Protein AF-F8L862-F1 (afdb_monomer)

pLDDT: mean 90.88, std 11.02, range [47.91, 98.75]

Solvent-accessible surface area (backbone atoms only — not comparable to full-atom values): 22121 Å² total; per-residue (Å²): 130,77,60,23,65,62,30,39,57,76,32,36,39,87,87,79,69,44,42,48,57,87,98,38,37,44,42,55,55,42,44,21,41,27,40,40,27,47,74,66,76,40,70,72,43,34,52,51,19,50,57,49,46,59,58,58,53,72,55,52,79,94,46,45,29,60,31,63,87,52,55,90,46,60,39,56,52,62,53,34,44,57,48,29,52,38,48,50,50,41,57,75,76,43,48,88,80,46,56,71,71,62,44,52,53,51,49,54,52,37,54,56,32,60,67,54,78,54,89,50,69,69,52,44,34,40,40,29,16,77,71,70,42,90,61,77,93,79,83,68,70,41,63,59,48,46,24,52,52,54,47,24,39,60,64,56,70,54,82,55,64,65,60,53,50,56,51,32,56,20,33,33,77,69,53,60,38,79,51,49,72,49,53,55,56,52,25,60,74,72,36,72,51,79,42,58,28,46,52,43,50,27,60,61,67,74,49,78,32,57,72,73,70,49,85,42,80,59,31,19,60,44,50,73,60,72,83,67,95,72,79,77,86,69,67,84,46,71,57,63,45,74,46,73,67,90,74,91,67,90,57,82,23,45,31,49,30,40,36,53,52,74,38,39,85,46,65,42,47,46,34,30,43,57,87,53,50,44,44,79,54,97,75,34,38,36,37,39,45,62,64,72,76,80,86,54,93,80,59,57,61,42,32,33,38,30,60,55,45,98,68,48,46,62,23,37,75,87,36,85,54,46,62,46,47,71,72,42,42,39,33,43,37,42,94,86,48,72,48,33,38,36,39,38,84,74,40,70,54,67,44,56,47,32,39,52,48,79,29,70,63,79,23,43,77,59,70,83,57,100,51,56,86,66,61,44,19,35,27,45,28,35,22,74,80,43,64,47,60,61,26,26,41,32,38,30,78,102

Organism: Simkania negevensis (strain ATCC VR-1471 / DSM 27360 / Z) (NCBI:txid331113)

Foldseek 3Di:
DFCQQVLQVVQQDPVPRAGDDVPFGALLLLLLCLLVLLVVVDPVSVVVSLVSLVVSLVQDDLAHDRTSVPPPDHDALLVLLSSLLSLLCCLPPPLVVDDPVSSVSSVVSNVSSLVGDDDDLLSVLSSCLSVLHDHDDDDDPDLQSLLSNVLSCVSNVDDPVPSVLVLLLQAAPFQLDGNPAQAAFFAAQQHTDDHSSSLLVCLQQVHAFPNSVDRDSRSSVNSSHDHDPDHDDRDHHQQWDAAQDDDQNPDFGGFRTWGWDDGSHDIKIKTKDARFHWDDDPFWIKTWDAQDADPDPPDFRIKIKIFDDPQWAWDWQNHRDFKDFAQIWIWIDGPGDIKTKHKHWDDWDFGKMKGKDFADGRNHPPCPDPCVPDGGIIMTTMHTPDIHGGTMMIIGTD

Sequence (398 aa):
MIKVLEAAREKRSSQTGFLHREDCIPLYENLCFALALFRTHVGEQVEEGKILLRRLFGFFSNGFPLYLHEYPQKGSSSHQIRCALPLYYLLKKYQHVIEPPLKQQLCQIYESLVTEEVSSPLYQILQKAMRGEKIPTYIPQFSHEWGLLLLAYQILEEKPSWVLEEALARWHPELMVYSGEPVQEYQRGKEPELTLYDLFMAEYSQATSKRISQVHSIHIQGALVFPFREKKTAAFPSPFQVLTRKGDWNAQGFHLMRFLWGDEGRIRSLVCQSDMELQKNRDRLDFIYSREVPNEKEQMELTFFTEYDSEAQLFVEGKKQTVFHLGEIVEIRTKEKRVKLLFSLEKGEGIFMGHICRGNRLAQLATNGPKDFTSYDWKIGLRSIDRTPETVIGLRIL

Mean predicted aligned error: 5.32 Å

Secondary structure (DSSP, 8-state):
--SHHHHHHHTB-TTT-SB-BTTB-BHHHHHHHHHHHHTT--HHHHHHHHHHHHHHHTT-SSS--SBGGGTTSPPPHHHHHHHHHHHHHIIIIITTTS-HHHHHHHHHHHHHHHTS----HHHHHHHHHHTTPPPPP---SSHHHHHHHHHHHHHHT---HHHHHHHHHTEETTTTEE-S--S---EETTEEPP-HHHHHHHHHHT---HHHHS--GGGGGGGG----S---PPP---SEEE----S---STT--SEEEEEEETTEEEEEEEE-SSEEEE-SS-EEEE--SSPPS-TT--SEEEEEE--TT-EEEETTB--SEE-TT-EEEEE-SS-EEEEEEEEEES-EEEEEEEEEE--TTB---SSTTTT---EEEEEEEEEEE-TT-EEEEEE-

Radius of gyration: 23.99 Å; Cα contacts (8 Å, |Δi|>4): 756; chains: 1; bounding box: 55×42×70 Å

Structure (mmCIF, N/CA/C/O backbone):
data_AF-F8L862-F1
#
_entry.id   AF-F8L862-F1
#
loop_
_atom_site.group_PDB
_atom_site.id
_atom_site.type_symbol
_atom_site.label_atom_id
_atom_site.label_alt_id
_atom_site.label_comp_id
_atom_site.label_asym_id
_atom_site.label_entity_id
_atom_site.label_seq_id
_atom_site.pdbx_PDB_ins_code
_atom_site.Cartn_x
_atom_site.Cartn_y
_atom_site.Cartn_z
_atom_site.occupancy
_atom_site.B_iso_or_equiv
_atom_site.auth_seq_id
_atom_site.auth_comp_id
_atom_site.auth_asym_id
_atom_site.auth_atom_id
_atom_site.pdbx_PDB_model_num
ATOM 1 N N . MET A 1 1 ? 1.962 -14.706 -13.900 1.00 59.88 1 MET A N 1
ATOM 2 C CA . MET A 1 1 ? 2.188 -13.425 -14.606 1.00 59.88 1 MET A CA 1
ATOM 3 C C . MET A 1 1 ? 1.047 -12.492 -14.246 1.00 59.88 1 MET A C 1
ATOM 5 O O . MET A 1 1 ? -0.081 -12.730 -14.656 1.00 59.88 1 MET A O 1
ATOM 9 N N . ILE A 1 2 ? 1.330 -11.499 -13.405 1.00 74.50 2 ILE A N 1
ATOM 10 C CA . ILE A 1 2 ? 0.380 -10.464 -12.967 1.00 74.50 2 ILE A CA 1
ATOM 11 C C . ILE A 1 2 ? -0.339 -9.851 -14.187 1.00 74.50 2 ILE A C 1
ATOM 13 O O . ILE A 1 2 ? 0.262 -9.739 -15.257 1.00 74.50 2 ILE A O 1
ATOM 17 N N . LYS A 1 3 ? -1.606 -9.437 -14.036 1.00 90.25 3 LYS A N 1
ATOM 18 C CA . LYS A 1 3 ? -2.478 -8.831 -15.070 1.00 90.25 3 LYS A CA 1
ATOM 19 C C . LYS A 1 3 ? -2.025 -7.433 -15.549 1.00 90.25 3 LYS A C 1
ATOM 21 O O . LYS A 1 3 ? -2.827 -6.513 -15.686 1.00 90.25 3 LYS A O 1
ATOM 26 N N . VAL A 1 4 ? -0.724 -7.246 -15.775 1.00 95.50 4 VAL A N 1
ATOM 27 C CA . VAL A 1 4 ? -0.088 -5.956 -16.078 1.00 95.50 4 VAL A CA 1
ATOM 28 C C . VAL A 1 4 ? -0.630 -5.362 -17.380 1.00 95.50 4 VAL A C 1
ATOM 30 O O . VAL A 1 4 ? -1.063 -4.213 -17.399 1.00 95.50 4 VAL A O 1
ATOM 33 N N . LEU A 1 5 ? -0.633 -6.145 -18.467 1.00 96.94 5 LEU A N 1
ATOM 34 C CA . LEU A 1 5 ? -1.094 -5.671 -19.775 1.00 96.94 5 LEU A CA 1
ATOM 35 C C . LEU A 1 5 ? -2.600 -5.434 -19.793 1.00 96.94 5 LEU A C 1
ATOM 37 O O . LEU A 1 5 ? -3.024 -4.419 -20.321 1.00 96.94 5 LEU A O 1
ATOM 41 N N . GLU A 1 6 ? -3.396 -6.325 -19.201 1.00 97.19 6 GLU A N 1
ATOM 42 C CA . GLU A 1 6 ? -4.852 -6.156 -19.084 1.00 97.19 6 GLU A CA 1
ATOM 43 C C . GLU A 1 6 ? -5.181 -4.820 -18.394 1.00 97.19 6 GLU A C 1
ATOM 45 O O . GLU A 1 6 ? -5.884 -3.990 -18.967 1.00 97.19 6 GLU A O 1
ATOM 50 N N . ALA A 1 7 ? -4.550 -4.548 -17.242 1.00 97.00 7 ALA A N 1
ATOM 51 C CA . ALA A 1 7 ? -4.718 -3.293 -16.507 1.00 97.00 7 ALA A CA 1
ATOM 52 C C . ALA A 1 7 ? -4.265 -2.054 -17.290 1.00 97.00 7 ALA A C 1
ATOM 54 O O . ALA A 1 7 ? -4.915 -1.009 -17.237 1.00 97.00 7 ALA A O 1
ATOM 55 N N . ALA A 1 8 ? -3.148 -2.154 -18.013 1.00 97.44 8 ALA A N 1
ATOM 56 C CA . ALA A 1 8 ? -2.663 -1.064 -18.846 1.00 97.44 8 ALA A CA 1
ATOM 57 C C . ALA A 1 8 ? -3.603 -0.801 -20.034 1.00 97.44 8 ALA A C 1
ATOM 59 O O . ALA A 1 8 ? -3.932 0.345 -20.321 1.00 97.44 8 ALA A O 1
ATOM 60 N N . ARG A 1 9 ? -4.088 -1.845 -20.712 1.00 97.31 9 ARG A N 1
ATOM 61 C CA . ARG A 1 9 ? -4.983 -1.708 -21.870 1.00 97.31 9 ARG A CA 1
ATOM 62 C C . ARG A 1 9 ? -6.329 -1.103 -21.487 1.00 97.31 9 ARG A C 1
ATOM 64 O O . ARG A 1 9 ? -6.790 -0.231 -22.211 1.00 97.31 9 ARG A O 1
ATOM 71 N N . GLU A 1 10 ? -6.904 -1.488 -20.346 1.00 97.00 10 GLU A N 1
ATOM 72 C CA . GLU A 1 10 ? -8.162 -0.910 -19.838 1.00 97.00 10 GLU A CA 1
ATOM 73 C C . GLU A 1 10 ? -8.057 0.607 -19.611 1.00 97.00 10 GLU A C 1
ATOM 75 O O . GLU A 1 10 ? -9.012 1.349 -19.824 1.00 97.00 10 GLU A O 1
ATOM 80 N N . LYS A 1 11 ? -6.874 1.085 -19.214 1.00 96.88 11 LYS A N 1
ATOM 81 C CA . LYS A 1 11 ? -6.614 2.501 -18.910 1.00 96.88 11 LYS A CA 1
ATOM 82 C C . LYS A 1 11 ? -6.033 3.288 -20.076 1.00 96.88 11 LYS A C 1
ATOM 84 O O . LYS A 1 11 ? -5.761 4.481 -19.932 1.00 96.88 11 LYS A O 1
ATOM 89 N N . ARG A 1 12 ? -5.780 2.640 -21.212 1.00 97.56 12 ARG A N 1
ATOM 90 C CA . ARG A 1 12 ? -5.162 3.285 -22.366 1.00 97.56 12 ARG A CA 1
ATOM 91 C C . ARG A 1 12 ? -6.210 4.090 -23.124 1.00 97.56 12 ARG A C 1
ATOM 93 O O . ARG A 1 12 ? -7.182 3.540 -23.629 1.00 97.56 12 ARG A O 1
ATOM 100 N N . SER A 1 13 ? -5.974 5.389 -23.270 1.00 97.31 13 SER A N 1
ATOM 101 C CA . SER A 1 13 ? -6.791 6.226 -24.146 1.00 97.31 13 SER A CA 1
ATOM 102 C C . SER A 1 13 ? -6.539 5.853 -25.605 1.00 97.31 13 SER A C 1
ATOM 104 O O . SER A 1 13 ? -5.389 5.808 -26.047 1.00 97.31 13 SER A O 1
ATOM 106 N N . SER A 1 14 ? -7.605 5.633 -26.372 1.00 96.69 14 SER A N 1
ATOM 107 C CA . SER A 1 14 ? -7.522 5.421 -27.821 1.00 96.69 14 SER A CA 1
ATOM 108 C C . SER A 1 14 ? -7.017 6.663 -28.562 1.00 96.69 14 SER A C 1
ATOM 110 O O . SER A 1 14 ? -6.335 6.531 -29.574 1.00 96.69 14 SER A O 1
ATOM 112 N N . GLN A 1 15 ? -7.299 7.861 -28.039 1.00 96.88 15 GLN A N 1
ATOM 113 C CA . GLN A 1 15 ? -6.909 9.130 -28.650 1.00 96.88 15 GLN A CA 1
ATOM 114 C C . GLN A 1 15 ? -5.426 9.437 -28.437 1.00 96.88 15 GLN A C 1
ATOM 116 O O . GLN A 1 15 ? -4.714 9.763 -29.384 1.00 96.88 15 GLN A O 1
ATOM 1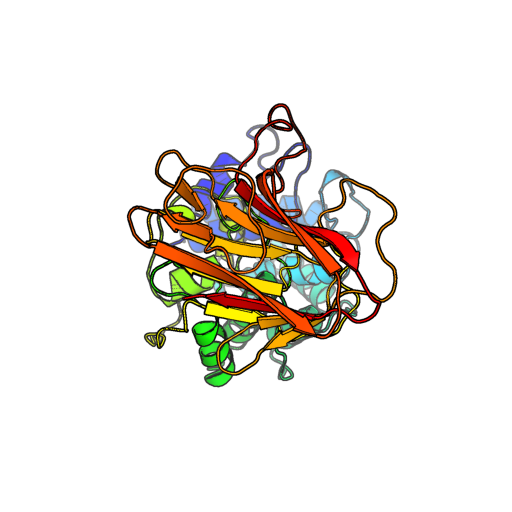21 N N . THR A 1 16 ? -4.943 9.359 -27.193 1.00 97.31 16 THR A N 1
ATOM 122 C CA . THR A 1 16 ? -3.550 9.727 -26.895 1.00 97.31 16 THR A CA 1
ATOM 123 C C . THR A 1 16 ? -2.611 8.532 -26.954 1.00 97.31 16 THR A C 1
ATOM 125 O O . THR A 1 16 ? -1.401 8.706 -27.074 1.00 97.31 16 THR A O 1
ATOM 128 N N . GLY A 1 17 ? -3.120 7.308 -26.837 1.00 97.50 17 GLY A N 1
ATOM 129 C CA . GLY A 1 17 ? -2.317 6.095 -26.728 1.00 97.50 17 GLY A CA 1
ATOM 130 C C . GLY A 1 17 ? -1.539 5.957 -25.413 1.00 97.50 17 GLY A C 1
ATOM 131 O O . GLY A 1 17 ? -0.805 4.978 -25.290 1.00 97.50 17 GLY A O 1
ATOM 132 N N . PHE A 1 18 ? -1.684 6.890 -24.465 1.00 98.50 18 PHE A N 1
ATOM 133 C CA . PHE A 1 18 ? -1.114 6.819 -23.115 1.00 98.50 18 PHE A CA 1
ATOM 134 C C . PHE A 1 18 ? -2.112 6.211 -22.125 1.00 98.50 18 PHE A C 1
ATOM 136 O O . PHE A 1 18 ? -3.313 6.158 -22.393 1.00 98.50 18 PHE A O 1
ATOM 143 N N . LEU A 1 19 ? -1.618 5.788 -20.964 1.00 98.31 19 LEU A N 1
ATOM 144 C CA . LEU A 1 19 ? -2.443 5.454 -19.807 1.00 98.31 19 LEU A CA 1
ATOM 145 C C . LEU A 1 19 ? -2.990 6.718 -19.155 1.00 98.31 19 LEU A C 1
ATOM 147 O O . LEU A 1 19 ? -2.225 7.653 -18.924 1.00 98.31 19 LEU A O 1
ATOM 151 N N . HIS A 1 20 ? -4.276 6.710 -18.819 1.00 97.31 20 HIS A N 1
ATOM 152 C CA . HIS A 1 20 ? -4.947 7.784 -18.089 1.00 97.31 20 HIS A CA 1
ATOM 153 C C . HIS A 1 20 ? -5.390 7.314 -16.703 1.00 97.31 20 HIS A C 1
ATOM 155 O O . HIS A 1 20 ? -5.701 6.139 -16.473 1.00 97.31 20 HIS A O 1
ATOM 161 N N . ARG A 1 21 ? -5.427 8.256 -15.766 1.00 93.62 21 ARG A N 1
ATOM 162 C CA . ARG A 1 21 ? -6.036 8.118 -14.447 1.00 93.62 21 ARG A CA 1
ATOM 163 C C . ARG A 1 21 ? -6.837 9.390 -14.209 1.00 93.62 21 ARG A C 1
ATOM 165 O O . ARG A 1 21 ? -6.233 10.429 -13.967 1.00 93.62 21 ARG A O 1
ATOM 172 N N . GLU A 1 22 ? -8.162 9.272 -14.286 1.00 90.75 22 GLU A N 1
ATOM 173 C CA . GLU A 1 22 ? -9.055 10.439 -14.342 1.00 90.75 22 GLU A CA 1
ATOM 174 C C . GLU A 1 22 ? -8.603 11.347 -15.499 1.00 90.75 22 GLU A C 1
ATOM 176 O O . GLU A 1 22 ? -8.360 10.833 -16.592 1.00 90.75 22 GLU A O 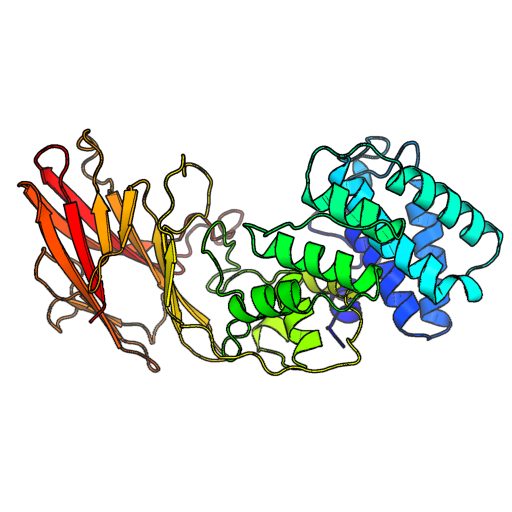1
ATOM 181 N N . ASP A 1 23 ? -8.410 12.641 -15.258 1.00 92.25 23 ASP A N 1
ATOM 182 C CA . ASP A 1 23 ? -7.979 13.611 -16.273 1.00 92.25 23 ASP A CA 1
ATOM 183 C C . ASP A 1 23 ? -6.445 13.735 -16.388 1.00 92.25 23 ASP A C 1
ATOM 185 O O . ASP A 1 23 ? -5.910 14.600 -17.088 1.00 92.25 23 ASP A O 1
ATOM 189 N N . CYS A 1 24 ? -5.702 12.860 -15.706 1.00 96.56 24 CYS A N 1
ATOM 190 C CA . CYS A 1 24 ? -4.248 12.913 -15.620 1.00 96.56 24 CYS A CA 1
ATOM 191 C C . CYS A 1 24 ? -3.580 11.790 -16.429 1.00 96.56 24 CYS A C 1
ATOM 193 O O . CYS A 1 24 ? -4.050 10.652 -16.469 1.00 96.56 24 CYS A O 1
ATOM 195 N N . ILE A 1 25 ? -2.410 12.081 -17.009 1.00 98.06 25 ILE A N 1
ATOM 196 C CA . ILE A 1 25 ? -1.572 11.091 -17.706 1.00 98.06 25 ILE A CA 1
ATOM 197 C C . ILE A 1 25 ? -0.322 10.827 -16.855 1.00 98.06 25 ILE A C 1
ATOM 199 O O . ILE A 1 25 ? 0.649 11.581 -16.964 1.00 98.06 25 ILE A O 1
ATOM 203 N N . PRO A 1 26 ? -0.333 9.806 -15.978 1.00 98.25 26 PRO A N 1
ATOM 204 C CA . PRO A 1 26 ? 0.768 9.547 -15.058 1.00 98.25 26 PRO A CA 1
ATOM 205 C C . PRO A 1 26 ? 1.984 8.973 -15.788 1.00 98.25 26 PRO A C 1
ATOM 207 O O . PRO A 1 26 ? 1.911 7.920 -16.430 1.00 98.25 26 PRO A O 1
ATOM 210 N N . LEU A 1 27 ? 3.117 9.670 -15.709 1.00 98.38 27 LEU A N 1
ATOM 211 C CA . LEU A 1 27 ? 4.295 9.305 -16.495 1.00 98.38 27 LEU A CA 1
ATOM 212 C C . LEU A 1 27 ? 4.913 7.976 -16.028 1.00 98.38 27 LEU A C 1
ATOM 214 O O . LEU A 1 27 ? 5.232 7.118 -16.853 1.00 98.38 27 LEU A O 1
ATOM 218 N N . TYR A 1 28 ? 5.058 7.788 -14.716 1.00 98.56 28 TYR A N 1
ATOM 219 C CA . TYR A 1 28 ? 5.692 6.597 -14.143 1.00 98.56 28 TYR A CA 1
ATOM 220 C C . TYR A 1 28 ? 4.973 5.300 -14.555 1.00 98.56 28 TYR A C 1
ATOM 222 O O . TYR A 1 28 ? 5.605 4.335 -14.988 1.00 98.56 28 TYR A O 1
ATOM 230 N N . GLU A 1 29 ? 3.643 5.286 -14.499 1.00 98.50 29 GLU A N 1
ATOM 231 C CA . GLU A 1 29 ? 2.813 4.166 -14.935 1.00 98.50 29 GLU A CA 1
ATOM 232 C C . GLU A 1 29 ? 2.957 3.907 -16.441 1.00 98.50 29 GLU A C 1
ATOM 234 O O . GLU A 1 29 ? 3.027 2.752 -16.858 1.00 98.50 29 GLU A O 1
ATOM 239 N N . ASN A 1 30 ? 3.067 4.954 -17.266 1.00 98.69 30 ASN A N 1
ATOM 240 C CA . ASN A 1 30 ? 3.322 4.798 -18.700 1.00 98.69 30 ASN A CA 1
ATOM 241 C C . ASN A 1 30 ? 4.715 4.199 -18.987 1.00 98.69 30 ASN A C 1
ATOM 243 O O . ASN A 1 30 ? 4.847 3.376 -19.893 1.00 98.69 30 ASN A O 1
ATOM 247 N N . LEU A 1 31 ? 5.741 4.532 -18.194 1.00 98.75 31 LEU A N 1
ATOM 248 C CA . LEU A 1 31 ? 7.057 3.881 -18.280 1.00 98.75 31 LEU A CA 1
ATOM 249 C C . LEU A 1 31 ? 7.000 2.407 -17.849 1.00 98.75 31 LEU A C 1
ATOM 251 O O . LEU A 1 31 ? 7.599 1.545 -18.496 1.00 98.75 31 LEU A O 1
ATOM 255 N N . CYS A 1 32 ? 6.245 2.091 -16.794 1.00 98.62 32 CYS A N 1
ATOM 256 C CA . CYS A 1 32 ? 6.002 0.706 -16.385 1.00 98.62 32 CYS A CA 1
ATOM 257 C C . CYS A 1 32 ? 5.255 -0.083 -17.472 1.00 98.62 32 CYS A C 1
ATOM 259 O O . CYS A 1 32 ? 5.578 -1.244 -17.718 1.00 98.62 32 CYS A O 1
ATOM 261 N N . PHE A 1 33 ? 4.304 0.545 -18.169 1.00 98.50 33 PHE A N 1
ATOM 262 C CA . PHE A 1 33 ? 3.619 -0.069 -19.305 1.00 98.50 33 PHE A CA 1
ATOM 263 C C . PHE A 1 33 ? 4.560 -0.329 -20.480 1.00 98.50 33 PHE A C 1
ATOM 265 O O . PHE A 1 33 ? 4.527 -1.424 -21.039 1.00 98.50 33 PHE A O 1
ATOM 272 N N . ALA A 1 34 ? 5.451 0.613 -20.805 1.00 98.62 34 ALA A N 1
ATOM 273 C CA . ALA A 1 34 ? 6.494 0.370 -21.795 1.00 98.62 34 ALA A CA 1
ATOM 274 C C . ALA A 1 34 ? 7.321 -0.867 -21.414 1.00 98.62 34 ALA A C 1
ATOM 276 O O . ALA A 1 34 ? 7.406 -1.802 -22.202 1.00 98.62 34 ALA A O 1
ATOM 277 N N . LEU A 1 35 ? 7.832 -0.949 -20.180 1.00 98.62 35 LEU A N 1
ATOM 278 C CA . LEU A 1 35 ? 8.538 -2.146 -19.707 1.00 98.62 35 LEU A CA 1
ATOM 279 C C . LEU A 1 35 ? 7.686 -3.420 -19.844 1.00 98.62 35 LEU A C 1
ATOM 281 O O . LEU A 1 35 ? 8.193 -4.448 -20.294 1.00 98.62 35 LEU A O 1
ATOM 285 N N . ALA A 1 36 ? 6.400 -3.367 -19.490 1.00 97.94 36 ALA A N 1
ATOM 286 C CA . ALA A 1 36 ? 5.490 -4.503 -19.611 1.00 97.94 36 ALA A CA 1
ATOM 287 C C . ALA A 1 36 ? 5.378 -5.012 -21.054 1.00 97.94 36 ALA A C 1
ATOM 289 O O . ALA A 1 36 ? 5.368 -6.222 -21.257 1.00 97.94 36 ALA A O 1
ATOM 290 N N . LEU A 1 37 ? 5.349 -4.111 -22.042 1.00 98.31 37 LEU A N 1
ATOM 291 C CA . LEU A 1 37 ? 5.329 -4.458 -23.463 1.00 98.31 37 LEU A CA 1
ATOM 292 C C . LEU A 1 37 ? 6.610 -5.186 -23.899 1.00 98.31 37 LEU A C 1
ATOM 294 O O . LEU A 1 37 ? 6.527 -6.186 -24.608 1.00 98.31 37 LEU A O 1
ATOM 298 N N . PHE A 1 38 ? 7.785 -4.764 -23.417 1.00 98.38 38 PHE A N 1
ATOM 299 C CA . PHE A 1 38 ? 9.049 -5.464 -23.694 1.00 98.38 38 PHE A CA 1
ATOM 300 C C . PHE A 1 38 ? 9.102 -6.867 -23.070 1.00 98.38 38 PHE A C 1
ATOM 302 O O . PHE A 1 38 ? 9.613 -7.799 -23.690 1.00 98.38 38 PHE A O 1
ATOM 309 N N . ARG A 1 39 ? 8.529 -7.044 -21.871 1.00 96.75 39 ARG A N 1
ATOM 310 C CA . ARG A 1 39 ? 8.494 -8.334 -21.149 1.00 96.75 39 ARG A CA 1
ATOM 311 C C . ARG A 1 39 ? 7.727 -9.442 -21.868 1.00 96.75 39 ARG A C 1
ATOM 313 O O . ARG A 1 39 ? 7.835 -10.601 -21.482 1.00 96.75 39 ARG A O 1
ATOM 320 N N . THR A 1 40 ? 6.925 -9.097 -22.864 1.00 96.62 40 THR A N 1
ATOM 321 C CA . THR A 1 40 ? 6.117 -10.062 -23.619 1.00 96.62 40 THR A CA 1
ATOM 322 C C . THR A 1 40 ? 6.945 -10.864 -24.611 1.00 96.62 40 THR A C 1
ATOM 324 O O . THR A 1 40 ? 6.532 -11.949 -25.006 1.00 96.62 40 THR A O 1
ATOM 327 N N . HIS A 1 41 ? 8.106 -10.329 -25.013 1.00 96.38 41 HIS A N 1
ATOM 328 C CA . HIS A 1 41 ? 8.939 -10.855 -26.093 1.00 96.38 41 HIS A CA 1
ATOM 329 C C . HIS A 1 41 ? 8.211 -10.983 -27.450 1.00 96.38 41 HIS A C 1
ATOM 331 O O . HIS A 1 41 ? 8.716 -11.640 -28.358 1.00 96.38 41 HIS A O 1
ATOM 337 N N . VAL A 1 42 ? 7.054 -10.329 -27.622 1.00 97.56 42 VAL A N 1
ATOM 338 C CA . VAL A 1 42 ? 6.302 -10.293 -28.884 1.00 97.56 42 VAL A CA 1
ATOM 339 C C . VAL A 1 42 ? 6.738 -9.074 -29.691 1.00 97.56 42 VAL A C 1
ATOM 341 O O . VAL A 1 42 ? 6.622 -7.947 -29.213 1.00 97.56 42 VAL A O 1
ATOM 344 N N . GLY A 1 43 ? 7.214 -9.281 -30.923 1.00 97.94 43 GLY A N 1
ATOM 345 C CA . GLY A 1 43 ? 7.814 -8.224 -31.752 1.00 97.94 43 GLY A CA 1
ATOM 346 C C . GLY A 1 43 ? 6.944 -6.971 -31.914 1.00 97.94 43 GLY A C 1
ATOM 347 O O . GLY A 1 43 ? 7.431 -5.862 -31.717 1.00 97.94 43 GLY A O 1
ATOM 348 N N . GLU A 1 44 ? 5.647 -7.139 -32.182 1.00 98.00 44 GLU A N 1
ATOM 349 C CA . GLU A 1 44 ? 4.695 -6.022 -32.310 1.00 98.00 44 GLU A CA 1
ATOM 350 C C . GLU A 1 44 ? 4.548 -5.219 -31.010 1.00 98.00 44 GLU A C 1
ATOM 352 O O . GLU A 1 44 ? 4.514 -3.990 -31.025 1.00 98.00 44 GLU A O 1
ATOM 357 N N . GLN A 1 45 ? 4.504 -5.907 -29.867 1.00 97.62 45 GLN A N 1
ATOM 358 C CA . GLN A 1 45 ? 4.380 -5.268 -28.557 1.00 97.62 45 GLN A CA 1
ATOM 359 C C . GLN A 1 45 ? 5.687 -4.569 -28.172 1.00 97.62 45 GLN A C 1
ATOM 361 O O . GLN A 1 45 ? 5.657 -3.461 -27.644 1.00 97.62 45 GLN A O 1
ATOM 366 N N . VAL A 1 46 ? 6.840 -5.155 -28.503 1.00 98.38 46 VAL A N 1
ATOM 367 C CA . VAL A 1 46 ? 8.148 -4.505 -28.344 1.00 98.38 46 VAL A CA 1
ATOM 368 C C . VAL A 1 46 ? 8.219 -3.218 -29.172 1.00 98.38 46 VAL A C 1
ATOM 370 O O . VAL A 1 46 ? 8.649 -2.191 -28.645 1.00 98.38 46 VAL A O 1
ATOM 373 N N . GLU A 1 47 ? 7.765 -3.229 -30.430 1.00 98.50 47 GLU A N 1
ATOM 374 C CA . GLU A 1 47 ? 7.745 -2.014 -31.257 1.00 98.50 47 GLU A CA 1
ATOM 375 C C . GLU A 1 47 ? 6.791 -0.954 -30.697 1.00 98.50 47 GLU A C 1
ATOM 377 O O . GLU A 1 47 ? 7.153 0.220 -30.599 1.00 98.50 47 GLU A O 1
ATOM 382 N N . GLU A 1 48 ? 5.614 -1.360 -30.220 1.00 98.12 48 GLU A N 1
ATOM 383 C CA . GLU A 1 48 ? 4.715 -0.458 -29.499 1.00 98.12 48 GLU A CA 1
ATOM 384 C C . GLU A 1 48 ? 5.400 0.169 -28.272 1.00 98.12 48 GLU A C 1
ATOM 386 O O . GLU A 1 48 ? 5.290 1.378 -28.047 1.00 98.12 48 GLU A O 1
ATOM 391 N N . GLY A 1 49 ? 6.148 -0.628 -27.504 1.00 98.50 49 GLY A N 1
ATOM 392 C CA . GLY A 1 49 ? 6.918 -0.162 -26.354 1.00 98.50 49 GLY A CA 1
ATOM 393 C C . GLY A 1 49 ? 7.958 0.891 -26.738 1.00 98.50 49 GLY A C 1
ATOM 394 O O . GLY A 1 49 ? 8.082 1.907 -26.055 1.00 98.50 49 GLY A O 1
ATOM 395 N N . LYS A 1 50 ? 8.665 0.707 -27.858 1.00 98.69 50 LYS A N 1
ATOM 396 C CA . LYS A 1 50 ? 9.626 1.694 -28.379 1.00 98.69 50 LYS A CA 1
ATOM 397 C C . LYS A 1 50 ? 8.951 2.994 -28.794 1.00 98.69 50 LYS A C 1
ATOM 399 O O . LYS A 1 50 ? 9.432 4.069 -28.438 1.00 98.69 50 LYS A O 1
ATOM 404 N N . ILE A 1 51 ? 7.829 2.911 -29.513 1.00 98.56 51 ILE A N 1
ATOM 405 C CA . ILE A 1 51 ? 7.037 4.086 -29.902 1.00 98.56 51 ILE A CA 1
ATOM 406 C C . ILE A 1 51 ? 6.595 4.853 -28.652 1.00 98.56 51 ILE A C 1
ATOM 408 O O . ILE A 1 51 ? 6.734 6.076 -28.598 1.00 98.56 51 ILE A O 1
ATOM 412 N N . LEU A 1 52 ? 6.110 4.144 -27.630 1.00 98.62 52 LEU A N 1
ATOM 413 C CA . LEU A 1 52 ? 5.712 4.744 -26.361 1.00 98.62 52 LEU A CA 1
ATOM 414 C C . LEU A 1 52 ? 6.894 5.442 -25.665 1.00 98.62 52 LEU A C 1
ATOM 416 O O . LEU A 1 52 ? 6.747 6.594 -25.262 1.00 98.62 52 LEU A O 1
ATOM 420 N N . LEU A 1 53 ? 8.070 4.807 -25.588 1.00 98.69 53 LEU A N 1
ATOM 421 C CA . LEU A 1 53 ? 9.273 5.409 -24.995 1.00 98.69 53 LEU A CA 1
ATOM 422 C C . LEU A 1 53 ? 9.704 6.691 -25.711 1.00 98.69 53 LEU A C 1
ATOM 424 O O . LEU A 1 53 ? 9.905 7.702 -25.045 1.00 98.69 53 LEU A O 1
ATOM 428 N N . ARG A 1 54 ? 9.781 6.690 -27.052 1.00 98.56 54 ARG A N 1
ATOM 429 C CA . ARG A 1 54 ? 10.146 7.891 -27.834 1.00 98.56 54 ARG A CA 1
ATOM 430 C C . ARG A 1 54 ? 9.226 9.068 -27.506 1.00 98.56 54 ARG A C 1
ATOM 432 O O . ARG A 1 54 ? 9.688 10.192 -27.332 1.00 98.56 54 ARG A O 1
ATOM 439 N N . ARG A 1 55 ? 7.923 8.801 -27.373 1.00 98.56 55 ARG A N 1
ATOM 440 C CA . ARG A 1 55 ? 6.928 9.820 -27.016 1.00 98.56 55 ARG A CA 1
ATOM 441 C C . ARG A 1 55 ? 7.092 10.308 -25.578 1.00 98.56 55 ARG A C 1
ATOM 443 O O . ARG A 1 55 ? 7.042 11.511 -25.360 1.00 98.56 55 ARG A O 1
ATOM 450 N N . LEU A 1 56 ? 7.305 9.407 -24.616 1.00 98.56 56 LEU A N 1
ATOM 451 C CA . LEU A 1 56 ? 7.521 9.770 -23.209 1.00 98.56 56 LEU A CA 1
ATOM 452 C C . LEU A 1 56 ? 8.810 10.580 -23.020 1.00 98.56 56 LEU A C 1
ATOM 454 O O . LEU A 1 56 ? 8.820 11.542 -22.260 1.00 98.56 56 LEU A O 1
ATOM 458 N N . PHE A 1 57 ? 9.877 10.243 -23.744 1.00 98.50 57 PHE A N 1
ATOM 459 C CA . PHE A 1 57 ? 11.154 10.955 -23.667 1.00 98.50 57 PHE A CA 1
ATOM 460 C C . PHE A 1 57 ? 11.096 12.369 -24.247 1.00 98.50 57 PHE A C 1
ATOM 462 O O . PHE A 1 57 ? 11.897 13.209 -23.850 1.00 98.50 57 PHE A O 1
ATOM 469 N N . GLY A 1 58 ? 10.114 12.673 -25.103 1.00 98.06 58 GLY A N 1
ATOM 470 C CA . GLY A 1 58 ? 9.824 14.048 -25.519 1.00 98.06 58 GLY A CA 1
ATOM 471 C C . GLY A 1 58 ? 9.417 14.970 -24.361 1.00 98.06 58 GLY A C 1
ATOM 472 O O . GLY A 1 58 ? 9.538 16.184 -24.482 1.00 98.06 58 GLY A O 1
ATOM 473 N N . PHE A 1 59 ? 8.987 14.405 -23.226 1.00 98.25 59 PHE A N 1
ATOM 474 C CA . PHE A 1 59 ? 8.648 15.138 -22.003 1.00 98.25 59 PHE A CA 1
ATOM 475 C C . PHE A 1 59 ? 9.787 15.154 -20.972 1.00 98.25 59 PHE A C 1
ATOM 477 O O . PHE A 1 59 ? 9.576 15.569 -19.833 1.00 98.25 59 PHE A O 1
ATOM 484 N N . PHE A 1 60 ? 10.989 14.698 -21.339 1.00 98.06 60 PHE A N 1
ATOM 485 C CA . PHE A 1 60 ? 12.175 14.815 -20.495 1.00 98.06 60 PHE A CA 1
ATOM 486 C C . PHE A 1 60 ? 12.920 16.117 -20.814 1.00 98.06 60 PHE A C 1
ATOM 488 O O . PHE A 1 60 ? 13.335 16.328 -21.952 1.00 98.06 60 PHE A O 1
ATOM 495 N N . SER A 1 61 ? 13.106 16.983 -19.816 1.00 95.31 61 SER A N 1
ATOM 496 C CA . SER A 1 61 ? 13.933 18.195 -19.932 1.00 95.31 61 SER A CA 1
ATOM 497 C C . SER A 1 61 ? 15.104 18.142 -18.946 1.00 95.31 61 SER A C 1
ATOM 499 O O . SER A 1 61 ? 16.206 17.763 -19.323 1.00 95.31 61 SER A O 1
ATOM 501 N N . ASN A 1 62 ? 14.839 18.424 -17.670 1.00 95.00 62 ASN A N 1
ATOM 502 C CA . ASN A 1 62 ? 15.769 18.301 -16.536 1.00 95.00 62 ASN A CA 1
ATOM 503 C C . ASN A 1 62 ? 15.257 17.270 -15.515 1.00 95.00 62 ASN A C 1
ATOM 505 O O . ASN A 1 62 ? 15.406 17.420 -14.300 1.00 95.00 62 ASN A O 1
ATOM 509 N N . GLY A 1 63 ? 14.557 16.262 -16.026 1.00 97.62 63 GLY A N 1
ATOM 510 C CA . GLY A 1 63 ? 13.737 15.336 -15.268 1.00 97.62 63 GLY A CA 1
ATOM 511 C C . GLY A 1 63 ? 12.332 15.244 -15.845 1.00 97.62 63 GLY A C 1
ATOM 512 O O . GLY A 1 63 ? 11.966 15.913 -16.813 1.00 97.62 63 GLY A O 1
ATOM 513 N N . PHE A 1 64 ? 11.558 14.367 -15.237 1.00 98.56 64 PHE A N 1
ATOM 514 C CA . PHE A 1 64 ? 10.233 13.978 -15.669 1.00 98.56 64 PHE A CA 1
ATOM 515 C C . PHE A 1 64 ? 9.136 14.654 -14.831 1.00 98.56 64 PHE A C 1
ATOM 517 O O . PHE A 1 64 ? 9.299 14.746 -13.608 1.00 98.56 64 PHE A O 1
ATOM 524 N N . PRO A 1 65 ? 8.011 15.090 -15.427 1.00 98.25 65 PRO A N 1
ATOM 525 C CA . PRO A 1 65 ? 6.860 15.562 -14.660 1.00 98.25 65 PRO A CA 1
ATOM 526 C C . PRO A 1 65 ? 6.162 14.401 -13.933 1.00 98.25 65 PRO A C 1
ATOM 528 O O . PRO A 1 65 ? 6.375 13.229 -14.274 1.00 98.25 65 PRO A O 1
ATOM 531 N N . LEU A 1 66 ? 5.316 14.701 -12.939 1.00 97.88 66 LEU A N 1
ATOM 532 C CA . LEU A 1 66 ? 4.472 13.676 -12.312 1.00 97.88 66 LEU A CA 1
ATOM 533 C C . LEU A 1 66 ? 3.376 13.238 -13.297 1.00 97.88 66 LEU A C 1
ATOM 535 O O . LEU A 1 66 ? 3.226 12.039 -13.568 1.00 97.88 66 LEU A O 1
ATOM 539 N N . TYR A 1 67 ? 2.701 14.212 -13.911 1.00 98.38 67 TYR A N 1
ATOM 540 C CA . TYR A 1 67 ? 1.738 14.010 -14.995 1.00 98.38 67 TYR A CA 1
ATOM 541 C C . TYR A 1 67 ? 2.159 14.751 -16.270 1.00 98.38 67 TYR A C 1
ATOM 543 O O . TYR A 1 67 ? 2.703 15.845 -16.203 1.00 98.38 67 TYR A O 1
ATOM 551 N N . LEU A 1 68 ? 1.872 14.206 -17.460 1.00 97.94 68 LEU A N 1
ATOM 552 C CA . LEU A 1 68 ? 2.346 14.818 -18.718 1.00 97.94 68 LEU A CA 1
ATOM 553 C C . LEU A 1 68 ? 1.913 16.279 -18.922 1.00 97.94 68 LEU A C 1
ATOM 555 O O . LEU A 1 68 ? 2.662 17.047 -19.516 1.00 97.94 68 LEU A O 1
ATOM 559 N N . HIS A 1 69 ? 0.728 16.667 -18.443 1.00 96.94 69 HIS A N 1
ATOM 560 C CA . HIS A 1 69 ? 0.215 18.034 -18.595 1.00 96.94 69 HIS A CA 1
ATOM 561 C C . HIS A 1 69 ? 0.940 19.062 -17.710 1.00 96.94 69 HIS A C 1
ATOM 563 O O . HIS A 1 69 ? 0.757 20.258 -17.906 1.00 96.94 69 HIS A O 1
ATOM 569 N N . GLU A 1 70 ? 1.758 18.619 -16.753 1.00 97.56 70 GLU A N 1
ATOM 570 C CA . GLU A 1 70 ? 2.577 19.502 -15.916 1.00 97.56 70 GLU A CA 1
ATOM 571 C C . GLU A 1 70 ? 3.896 19.886 -16.601 1.00 97.56 70 GLU A C 1
ATOM 573 O O . GLU A 1 70 ? 4.617 20.749 -16.107 1.00 97.56 70 GLU A O 1
ATOM 578 N N . TYR A 1 71 ? 4.245 19.261 -17.732 1.00 97.06 71 TYR A N 1
ATOM 579 C CA . TYR A 1 71 ? 5.467 19.585 -18.466 1.00 97.06 71 TYR A CA 1
ATOM 580 C C . TYR A 1 71 ? 5.541 21.095 -18.792 1.00 97.06 71 TYR A C 1
ATOM 582 O O . TYR A 1 71 ? 4.562 21.655 -19.289 1.00 97.06 71 TYR A O 1
ATOM 590 N N . PRO A 1 72 ? 6.692 21.767 -18.563 1.00 96.88 72 PRO A N 1
ATOM 591 C CA . PRO A 1 72 ? 8.016 21.204 -18.268 1.00 96.88 72 PRO A CA 1
ATOM 592 C C . PRO A 1 72 ? 8.369 21.090 -16.774 1.00 96.88 72 PRO A C 1
ATOM 594 O O . PRO A 1 72 ? 9.550 20.969 -16.445 1.00 96.88 72 PRO A O 1
ATOM 597 N N . GLN A 1 73 ? 7.397 21.157 -15.859 1.00 97.62 73 GLN A N 1
ATOM 598 C CA . GLN A 1 73 ? 7.665 21.076 -14.422 1.00 97.62 73 GLN A CA 1
ATOM 599 C C . GLN A 1 73 ? 8.230 19.703 -14.046 1.00 97.62 73 GLN A C 1
ATOM 601 O O . GLN A 1 73 ? 7.673 18.658 -14.375 1.00 97.62 73 GLN A O 1
ATOM 606 N N . LYS A 1 74 ? 9.356 19.708 -13.334 1.00 97.56 74 LYS A N 1
ATOM 607 C CA . LYS A 1 74 ? 10.000 18.497 -12.824 1.00 97.56 74 LYS A CA 1
ATOM 608 C C . LYS A 1 74 ? 9.241 17.991 -11.592 1.00 97.56 74 LYS A C 1
ATOM 610 O O . LYS A 1 74 ? 9.000 18.756 -10.663 1.00 97.56 74 LYS A O 1
ATOM 615 N N . GLY A 1 75 ? 8.917 16.699 -11.552 1.00 97.00 75 GLY A N 1
ATOM 616 C CA . GLY A 1 75 ? 8.413 16.040 -10.344 1.00 97.00 75 GLY A CA 1
ATOM 617 C C . GLY A 1 75 ? 9.488 15.914 -9.254 1.00 97.00 75 GLY A C 1
ATOM 618 O O . GLY A 1 75 ? 10.670 16.154 -9.495 1.00 97.00 75 GLY A O 1
ATOM 619 N N . SER A 1 76 ? 9.104 15.474 -8.056 1.00 97.62 76 SER A N 1
ATOM 620 C CA . SER A 1 76 ? 10.037 15.318 -6.926 1.00 97.62 76 SER A CA 1
ATOM 621 C C . SER A 1 76 ? 11.213 14.375 -7.228 1.00 97.62 76 SER A C 1
ATOM 623 O O . SER A 1 76 ? 11.098 13.473 -8.059 1.00 97.62 76 SER A O 1
ATOM 625 N N . SER A 1 77 ? 12.331 14.513 -6.509 1.00 97.75 77 SER A N 1
ATOM 626 C CA . SER A 1 77 ? 13.493 13.618 -6.658 1.00 97.75 77 SER A CA 1
ATOM 627 C C . SER A 1 77 ? 13.122 12.144 -6.457 1.00 97.75 77 SER A C 1
ATOM 629 O O . SER A 1 77 ? 13.541 11.279 -7.221 1.00 97.75 77 SER A O 1
ATOM 631 N N . SER A 1 78 ? 12.242 11.845 -5.496 1.00 97.56 78 SER A N 1
ATOM 632 C CA . SER A 1 78 ? 11.691 10.498 -5.301 1.00 97.56 78 SER A CA 1
ATOM 633 C C . SER A 1 78 ? 10.958 9.980 -6.543 1.00 97.56 78 SER A C 1
ATOM 635 O O . SER A 1 78 ? 11.117 8.820 -6.920 1.00 97.56 78 SER A O 1
ATOM 637 N N . HIS A 1 79 ? 10.179 10.833 -7.217 1.00 97.94 79 HIS A N 1
ATOM 638 C CA . HIS A 1 79 ? 9.515 10.486 -8.477 1.00 97.94 79 HIS A CA 1
ATOM 639 C C . HIS A 1 79 ? 10.514 10.221 -9.609 1.00 97.94 79 HIS A C 1
ATOM 641 O O . HIS A 1 79 ? 10.326 9.273 -10.373 1.00 97.94 79 HIS A O 1
ATOM 647 N N . GLN A 1 80 ? 11.610 10.983 -9.680 1.00 98.44 80 GLN A N 1
ATOM 648 C CA . GLN A 1 80 ? 12.686 10.745 -10.651 1.00 98.44 80 GLN A CA 1
ATOM 649 C C . GLN A 1 80 ? 13.300 9.349 -10.480 1.00 98.44 80 GLN A C 1
ATOM 651 O O . GLN A 1 80 ? 13.396 8.591 -11.447 1.00 98.44 80 GLN A O 1
ATOM 656 N N . ILE A 1 81 ? 13.617 8.960 -9.239 1.00 98.44 81 ILE A N 1
ATOM 657 C CA . ILE A 1 81 ? 14.134 7.616 -8.937 1.00 98.44 81 ILE A CA 1
ATOM 658 C C . ILE A 1 81 ? 13.118 6.527 -9.286 1.00 98.44 81 ILE A C 1
ATOM 660 O O . ILE A 1 81 ? 13.499 5.495 -9.836 1.00 98.44 81 ILE A O 1
ATOM 664 N N . ARG A 1 82 ? 11.818 6.744 -9.036 1.00 98.00 82 ARG A N 1
ATOM 665 C CA . ARG A 1 82 ? 10.778 5.795 -9.477 1.00 98.00 82 ARG A CA 1
ATOM 666 C C . ARG A 1 82 ? 10.791 5.624 -10.988 1.00 98.00 82 ARG A C 1
ATOM 668 O O . ARG A 1 82 ? 10.766 4.492 -11.460 1.00 98.00 82 ARG A O 1
ATOM 675 N N . CYS A 1 83 ? 10.869 6.718 -11.741 1.00 98.62 83 CYS A N 1
ATOM 676 C CA . CYS A 1 83 ? 10.940 6.673 -13.199 1.00 98.62 83 CYS A CA 1
ATOM 677 C C . CYS A 1 83 ? 12.200 5.962 -13.706 1.00 98.62 83 CYS A C 1
ATOM 679 O O . CYS A 1 83 ? 12.134 5.319 -14.749 1.00 98.62 83 CYS A O 1
ATOM 681 N N . ALA A 1 84 ? 13.311 5.996 -12.965 1.00 98.62 84 ALA A N 1
ATOM 682 C CA . ALA A 1 84 ? 14.525 5.267 -13.327 1.00 98.62 84 ALA A CA 1
ATOM 683 C C . ALA A 1 84 ? 14.369 3.735 -13.251 1.00 98.62 84 ALA A C 1
ATOM 685 O O . ALA A 1 84 ? 15.010 3.032 -14.027 1.00 98.62 84 ALA A O 1
ATOM 686 N N . LEU A 1 85 ? 13.489 3.197 -12.392 1.00 98.31 85 LEU A N 1
ATOM 687 C CA . LEU A 1 85 ? 13.306 1.745 -12.218 1.00 98.31 85 LEU A CA 1
ATOM 688 C C . LEU A 1 85 ? 12.914 0.993 -13.505 1.00 98.31 85 LEU A C 1
ATOM 690 O O . LEU A 1 85 ? 13.578 0.009 -13.844 1.00 98.31 85 LEU A O 1
ATOM 694 N N . PRO A 1 86 ? 11.867 1.390 -14.259 1.00 98.75 86 PRO A N 1
ATOM 695 C CA . PRO A 1 86 ? 11.563 0.725 -15.521 1.00 98.75 86 PRO A CA 1
ATOM 696 C C . PRO A 1 86 ? 12.683 0.898 -16.556 1.00 98.75 86 PRO A C 1
ATOM 698 O O . PRO A 1 86 ? 12.956 -0.039 -17.309 1.00 98.75 86 PRO A O 1
ATOM 701 N N . LEU A 1 87 ? 13.374 2.046 -16.564 1.00 98.69 87 LEU A N 1
ATOM 702 C CA . LEU A 1 87 ? 14.498 2.299 -17.474 1.00 98.69 87 LEU A CA 1
ATOM 703 C C . LEU A 1 87 ? 15.696 1.394 -17.170 1.00 98.69 87 LEU A C 1
ATOM 705 O O . LEU A 1 87 ? 16.286 0.840 -18.098 1.00 98.69 87 LEU A O 1
ATOM 709 N N . TYR A 1 88 ? 15.996 1.173 -15.887 1.00 98.56 88 TYR A N 1
ATOM 710 C CA . TYR A 1 88 ? 17.008 0.222 -15.436 1.00 98.56 88 TYR A CA 1
ATOM 711 C C . TYR A 1 88 ? 16.753 -1.162 -16.036 1.00 98.56 88 TYR A C 1
ATOM 713 O O . TYR A 1 88 ? 17.642 -1.745 -16.655 1.00 98.56 88 TYR A O 1
ATOM 721 N N . TYR A 1 89 ? 15.528 -1.687 -15.923 1.00 98.38 89 TYR A N 1
ATOM 722 C CA . TYR A 1 89 ? 15.212 -3.011 -16.464 1.00 98.38 89 TYR A CA 1
ATOM 723 C C . TYR A 1 89 ? 15.245 -3.059 -17.992 1.00 98.38 89 TYR A C 1
ATOM 725 O O . TYR A 1 89 ? 15.694 -4.065 -18.549 1.00 98.38 89 TYR A O 1
ATOM 733 N N . LEU A 1 90 ? 14.817 -1.991 -18.671 1.00 98.62 90 LEU A N 1
ATOM 734 C CA . LEU A 1 90 ? 14.954 -1.863 -20.124 1.00 98.62 90 LEU A CA 1
ATOM 735 C C . LEU A 1 90 ? 16.426 -1.949 -20.550 1.00 98.62 90 LEU A C 1
ATOM 737 O O . LEU A 1 90 ? 16.758 -2.755 -21.419 1.00 98.62 90 LEU A O 1
ATOM 741 N N . LEU A 1 91 ? 17.320 -1.210 -19.888 1.00 98.50 91 LEU A N 1
ATOM 742 C CA . LEU A 1 91 ? 18.762 -1.252 -20.150 1.00 98.50 91 LEU A CA 1
ATOM 743 C C . LEU A 1 91 ? 19.384 -2.605 -19.790 1.00 98.50 91 LEU A C 1
ATOM 745 O O . LEU A 1 91 ? 20.125 -3.184 -20.583 1.00 98.50 91 LEU A O 1
ATOM 749 N N . LYS A 1 92 ? 19.063 -3.149 -18.615 1.00 97.62 92 LYS A N 1
ATOM 750 C CA . LYS A 1 92 ? 19.664 -4.386 -18.108 1.00 97.62 92 LYS A CA 1
ATOM 751 C C . LYS A 1 92 ? 19.245 -5.611 -18.921 1.00 97.62 92 LYS A C 1
ATOM 753 O O . LYS A 1 92 ? 20.092 -6.447 -19.224 1.00 97.62 92 LYS A O 1
ATOM 758 N N . LYS A 1 93 ? 17.957 -5.737 -19.261 1.00 97.38 93 LYS A N 1
ATOM 759 C CA . LYS A 1 93 ? 17.388 -6.971 -19.837 1.00 97.38 93 LYS A CA 1
ATOM 760 C C . LYS A 1 93 ? 17.030 -6.865 -21.316 1.00 97.38 93 LYS A C 1
ATOM 762 O O . LYS A 1 93 ? 17.088 -7.872 -22.014 1.00 97.38 93 LYS A O 1
ATOM 767 N N . TYR A 1 94 ? 16.701 -5.674 -21.810 1.00 98.25 94 TYR A N 1
ATOM 768 C CA . TYR A 1 94 ? 16.104 -5.499 -23.140 1.00 98.25 94 TYR A CA 1
ATOM 769 C C . TYR A 1 94 ? 16.922 -4.616 -24.087 1.00 98.25 94 TYR A C 1
ATOM 771 O O . TYR A 1 94 ? 16.518 -4.412 -25.227 1.00 98.25 94 TYR A O 1
ATOM 779 N N . GLN A 1 95 ? 18.110 -4.154 -23.691 1.00 98.00 95 GLN A N 1
ATOM 780 C CA . GLN A 1 95 ? 18.952 -3.294 -24.537 1.00 98.00 95 GLN A CA 1
ATOM 781 C C . GLN A 1 95 ? 19.318 -3.880 -25.911 1.00 98.00 95 GLN A C 1
ATOM 783 O O . GLN A 1 95 ? 19.715 -3.128 -26.793 1.00 98.00 95 GLN A O 1
ATOM 788 N N . HIS A 1 96 ? 19.227 -5.199 -26.094 1.00 98.19 96 HIS A N 1
ATOM 789 C CA . HIS A 1 96 ? 19.554 -5.883 -27.348 1.00 98.19 96 HIS A CA 1
ATOM 790 C C . HIS A 1 96 ? 18.455 -5.748 -28.414 1.00 98.19 96 HIS A C 1
ATOM 792 O O . HIS A 1 96 ? 18.748 -5.887 -29.597 1.00 98.19 96 HIS A O 1
ATOM 798 N N . VAL A 1 97 ? 17.208 -5.461 -28.016 1.00 98.25 97 VAL A N 1
ATOM 799 C CA . VAL A 1 97 ? 16.093 -5.204 -28.947 1.00 98.25 97 VAL A CA 1
ATOM 800 C C . VAL A 1 97 ? 15.832 -3.713 -29.171 1.00 98.25 97 VAL A C 1
ATOM 802 O O . VAL A 1 97 ? 14.986 -3.374 -29.993 1.00 98.25 97 VAL A O 1
ATOM 805 N N . ILE A 1 98 ? 16.530 -2.817 -28.465 1.00 98.38 98 ILE A N 1
ATOM 806 C CA . ILE A 1 98 ? 16.384 -1.358 -28.583 1.00 98.38 98 ILE A CA 1
ATOM 807 C C . ILE A 1 98 ? 17.409 -0.828 -29.589 1.00 98.38 98 ILE A C 1
ATOM 809 O O . ILE A 1 98 ? 18.607 -1.072 -29.451 1.00 98.38 98 ILE A O 1
ATOM 813 N N . GLU A 1 99 ? 16.952 -0.085 -30.594 1.00 98.25 99 GLU A N 1
ATOM 814 C CA . GLU A 1 99 ? 17.827 0.497 -31.610 1.00 98.25 99 GLU A CA 1
ATOM 815 C C . GLU A 1 99 ? 18.800 1.544 -31.029 1.00 98.25 99 GLU A C 1
ATOM 817 O O . GLU A 1 99 ? 18.467 2.218 -30.046 1.00 98.25 99 GLU A O 1
ATOM 822 N N . PRO A 1 100 ? 19.993 1.729 -31.632 1.00 98.25 100 PRO A N 1
ATOM 823 C CA . PRO A 1 100 ? 21.057 2.541 -31.042 1.00 98.25 100 PRO A CA 1
ATOM 824 C C . PRO A 1 100 ? 20.659 3.975 -30.643 1.00 98.25 100 PRO A C 1
ATOM 826 O O . PRO A 1 100 ? 21.011 4.365 -29.528 1.00 98.25 100 PRO A O 1
ATOM 829 N N . PRO A 1 101 ? 19.894 4.748 -31.449 1.00 98.44 101 PRO A N 1
ATOM 830 C CA . PRO A 1 101 ? 19.506 6.108 -31.064 1.00 98.44 101 PRO A CA 1
ATOM 831 C C . PRO A 1 101 ? 18.636 6.148 -29.801 1.00 98.44 101 PRO A C 1
ATOM 833 O O . PRO A 1 101 ? 18.911 6.909 -28.874 1.00 98.44 101 PRO A O 1
ATOM 836 N N . LEU A 1 102 ? 17.619 5.282 -29.726 1.00 98.50 102 LEU A N 1
ATOM 837 C CA . LEU A 1 102 ? 16.736 5.203 -28.561 1.00 98.50 102 LEU A CA 1
ATOM 838 C C . LEU A 1 102 ? 17.484 4.673 -27.334 1.00 98.50 102 LEU A C 1
ATOM 840 O O . LEU A 1 102 ? 17.260 5.150 -26.224 1.00 98.50 102 LEU A O 1
ATOM 844 N N . LYS A 1 103 ? 18.407 3.723 -27.525 1.00 98.56 103 LYS A N 1
ATOM 845 C CA . LYS A 1 103 ? 19.269 3.206 -26.457 1.00 98.56 103 LYS A CA 1
ATOM 846 C C . LYS A 1 103 ? 20.165 4.301 -25.875 1.00 98.56 103 LYS A C 1
ATOM 848 O O . LYS A 1 103 ? 20.275 4.395 -24.658 1.00 98.56 103 LYS A O 1
ATOM 853 N N . GLN A 1 104 ? 20.776 5.136 -26.718 1.00 98.44 104 GLN A N 1
ATOM 854 C CA . GLN A 1 104 ? 21.606 6.254 -26.267 1.00 98.44 104 GLN A CA 1
ATOM 855 C C . GLN A 1 104 ? 20.791 7.255 -25.438 1.00 98.44 104 GLN A C 1
ATOM 857 O O . GLN A 1 104 ? 21.222 7.632 -24.349 1.00 98.44 104 GLN A O 1
ATOM 862 N N . GLN A 1 105 ? 19.600 7.629 -25.913 1.00 98.44 105 GLN A N 1
ATOM 863 C CA . GLN A 1 105 ? 18.697 8.519 -25.179 1.00 98.44 105 GLN A CA 1
ATOM 864 C C . GLN A 1 105 ? 18.255 7.904 -23.841 1.00 98.44 105 GLN A C 1
ATOM 866 O O . GLN A 1 105 ? 18.292 8.571 -22.810 1.00 98.44 105 GLN A O 1
ATOM 871 N N . LEU A 1 106 ? 17.898 6.616 -23.841 1.00 98.56 106 LEU A N 1
ATOM 872 C CA . LEU A 1 106 ? 17.547 5.858 -22.639 1.00 98.56 106 LEU A CA 1
ATOM 873 C C . LEU A 1 106 ? 18.692 5.861 -21.613 1.00 98.56 106 LEU A C 1
ATOM 875 O O . LEU A 1 106 ? 18.433 6.111 -20.439 1.00 98.56 106 LEU A O 1
ATOM 879 N N . CYS A 1 107 ? 19.938 5.623 -22.041 1.00 98.56 107 CYS A N 1
ATOM 880 C CA . CYS A 1 107 ? 21.117 5.703 -21.174 1.00 98.56 107 CYS A CA 1
ATOM 881 C C . CYS A 1 107 ? 21.284 7.106 -20.577 1.00 98.56 107 CYS A C 1
ATOM 883 O O . CYS A 1 107 ? 21.426 7.231 -19.369 1.00 98.56 107 CYS A O 1
ATOM 885 N N . GLN A 1 108 ? 21.226 8.158 -21.398 1.00 98.44 108 GLN A N 1
ATOM 886 C CA . GLN A 1 108 ? 21.393 9.542 -20.935 1.00 98.44 108 GLN A CA 1
ATOM 887 C C . GLN A 1 108 ? 20.337 9.942 -19.897 1.00 98.44 108 GLN A C 1
ATOM 889 O O . GLN A 1 108 ? 20.675 10.500 -18.854 1.00 98.44 108 GLN A O 1
ATOM 894 N N . ILE A 1 109 ? 19.067 9.621 -20.163 1.00 98.62 109 ILE A N 1
ATOM 895 C CA . ILE A 1 109 ? 17.961 9.882 -19.236 1.00 98.62 109 ILE A CA 1
ATOM 896 C C . ILE A 1 109 ? 18.159 9.089 -17.946 1.00 98.62 109 ILE A C 1
ATOM 898 O O . ILE A 1 109 ? 18.060 9.656 -16.862 1.00 98.62 109 ILE A O 1
ATOM 902 N N . TYR A 1 110 ? 18.455 7.792 -18.050 1.00 98.62 110 TYR A N 1
ATOM 903 C CA . TYR A 1 110 ? 18.683 6.942 -16.888 1.00 98.62 110 TYR A CA 1
ATOM 904 C C . TYR A 1 110 ? 19.800 7.494 -15.992 1.00 98.62 110 TYR A C 1
ATOM 906 O O . TYR A 1 110 ? 19.554 7.688 -14.805 1.00 98.62 110 TYR A O 1
ATOM 914 N N . GLU A 1 111 ? 20.968 7.822 -16.556 1.00 98.44 111 GLU A N 1
ATOM 915 C CA . GLU A 1 111 ? 22.101 8.397 -15.814 1.00 98.44 111 GLU A CA 1
ATOM 916 C C . GLU A 1 111 ? 21.726 9.718 -15.126 1.00 98.44 111 GLU A C 1
ATOM 918 O O . GLU A 1 111 ? 22.026 9.926 -13.949 1.00 98.44 111 GLU A O 1
ATOM 923 N N . SER A 1 112 ? 20.996 10.598 -15.81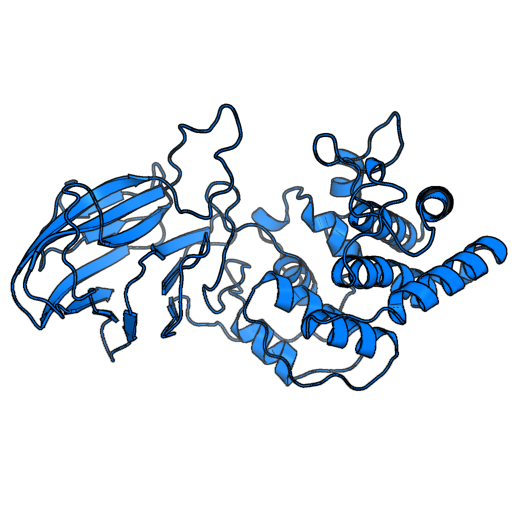8 1.00 98.06 112 SER A N 1
ATOM 924 C CA . SER A 1 112 ? 20.502 11.843 -15.221 1.00 98.06 112 SER A CA 1
ATOM 925 C C . SER A 1 112 ? 19.565 11.590 -14.033 1.00 98.06 112 SER A C 1
ATOM 927 O O . SER A 1 112 ? 19.706 12.235 -12.998 1.00 98.06 112 SER A O 1
ATOM 929 N N . LEU A 1 113 ? 18.642 10.630 -14.133 1.00 98.25 113 LEU A N 1
ATOM 930 C CA . LEU A 1 113 ? 17.720 10.314 -13.040 1.00 98.25 113 LEU A CA 1
ATOM 931 C C . LEU A 1 113 ? 18.426 9.653 -11.854 1.00 98.25 113 LEU A C 1
ATOM 933 O O . LEU A 1 113 ? 18.157 10.001 -10.707 1.00 98.25 113 LEU A O 1
ATOM 937 N N . VAL A 1 114 ? 19.327 8.696 -12.100 1.00 97.56 114 VAL A N 1
ATOM 938 C CA . VAL A 1 114 ? 20.008 7.986 -11.009 1.00 97.56 114 VAL A CA 1
ATOM 939 C C . VAL A 1 114 ? 21.094 8.815 -10.350 1.00 97.56 114 VAL A C 1
ATOM 941 O O . VAL A 1 114 ? 21.576 8.381 -9.314 1.00 97.56 114 VAL A O 1
ATOM 944 N N . THR A 1 115 ? 21.478 9.977 -10.881 1.00 97.19 115 THR A N 1
ATOM 945 C CA . THR A 1 115 ? 22.411 10.926 -10.239 1.00 97.19 115 THR A CA 1
ATOM 946 C C . THR A 1 115 ? 21.715 11.991 -9.388 1.00 97.19 115 THR A C 1
ATOM 948 O O . THR A 1 115 ? 22.391 12.694 -8.643 1.00 97.19 115 THR A O 1
ATOM 951 N N . GLU A 1 116 ? 20.381 12.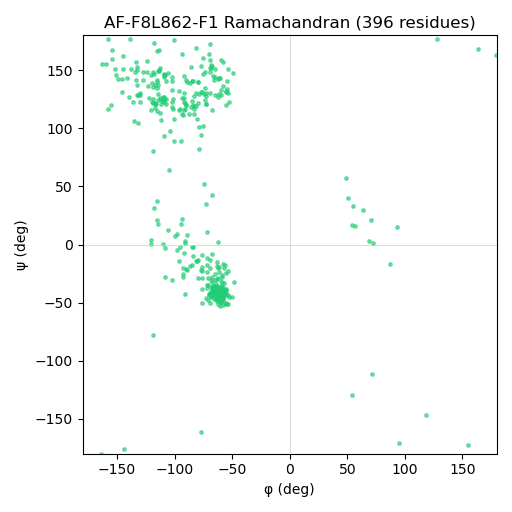056 -9.427 1.00 95.88 116 GLU A N 1
ATOM 952 C CA . GLU A 1 116 ? 19.573 13.011 -8.665 1.00 95.88 116 GLU A CA 1
ATOM 953 C C . GLU A 1 116 ? 19.812 12.908 -7.149 1.00 95.88 116 GLU A C 1
ATOM 955 O O . GLU A 1 116 ? 19.827 11.815 -6.580 1.00 95.88 116 GLU A O 1
ATOM 960 N N . GLU A 1 117 ? 19.940 14.042 -6.460 1.00 97.00 117 GLU A N 1
ATOM 961 C CA . GLU A 1 117 ? 19.990 14.057 -4.998 1.00 97.00 117 GLU A CA 1
ATOM 962 C C . GLU A 1 117 ? 18.594 13.808 -4.409 1.00 97.00 117 GLU A C 1
ATOM 964 O O . GLU A 1 117 ? 17.609 14.450 -4.784 1.00 97.00 117 GLU A O 1
ATOM 969 N N . VAL A 1 118 ? 18.489 12.855 -3.478 1.00 96.94 118 VAL A N 1
ATOM 970 C CA . VAL A 1 118 ? 17.208 12.440 -2.898 1.00 96.94 118 VAL A CA 1
ATOM 971 C C . VAL A 1 118 ? 17.329 12.383 -1.385 1.00 96.94 118 VAL A C 1
ATOM 973 O O . VAL A 1 118 ? 18.212 11.720 -0.851 1.00 96.94 118 VAL A O 1
ATOM 976 N N . SER A 1 119 ? 16.412 13.040 -0.680 1.00 96.12 119 SER A N 1
ATOM 977 C CA . SER A 1 119 ? 16.412 13.098 0.786 1.00 96.12 119 SER A CA 1
ATOM 978 C C . SER A 1 119 ? 15.838 11.843 1.450 1.00 96.12 119 SER A C 1
ATOM 980 O O . SER A 1 119 ? 16.217 11.501 2.566 1.00 96.12 119 SER A O 1
ATOM 982 N N . SER A 1 120 ? 14.917 11.148 0.780 1.00 96.19 120 SER A N 1
ATOM 983 C CA . SER A 1 120 ? 14.244 9.981 1.349 1.00 96.19 120 SER A CA 1
ATOM 984 C C . SER A 1 120 ? 15.174 8.755 1.400 1.00 96.19 120 SER A C 1
ATOM 986 O O . SER A 1 120 ? 15.656 8.324 0.344 1.00 96.19 120 SER A O 1
ATOM 988 N N . PRO A 1 121 ? 15.371 8.130 2.581 1.00 96.75 121 PRO A N 1
ATOM 989 C CA . PRO A 1 121 ? 16.265 6.979 2.738 1.00 96.75 121 PRO A CA 1
ATOM 990 C C . PRO A 1 121 ? 15.941 5.802 1.810 1.00 96.75 121 PRO A C 1
ATOM 992 O O . PRO A 1 121 ? 16.843 5.188 1.243 1.00 96.75 121 PRO A O 1
ATOM 995 N N . LEU A 1 122 ? 14.655 5.507 1.599 1.00 96.75 122 LEU A N 1
ATOM 996 C CA . LEU A 1 122 ? 14.223 4.415 0.724 1.00 96.75 122 LEU A CA 1
ATOM 997 C C . LEU A 1 122 ? 14.628 4.642 -0.738 1.00 96.75 122 LEU A C 1
ATOM 999 O O . LEU A 1 122 ? 15.065 3.718 -1.422 1.00 96.75 122 LEU A O 1
ATOM 1003 N N . TYR A 1 123 ? 14.508 5.872 -1.230 1.00 97.56 123 TYR A N 1
ATOM 1004 C CA . TYR A 1 123 ? 14.874 6.181 -2.610 1.00 97.56 123 TYR A CA 1
ATOM 1005 C C . TYR A 1 123 ? 16.391 6.272 -2.799 1.00 97.56 123 TYR A C 1
ATOM 1007 O O . TYR A 1 123 ? 16.880 5.892 -3.861 1.00 97.56 123 TYR A O 1
ATOM 1015 N N . GLN A 1 124 ? 17.149 6.651 -1.764 1.00 98.06 124 GLN A N 1
ATOM 1016 C CA . GLN A 1 124 ? 18.608 6.485 -1.763 1.00 98.06 124 GLN A CA 1
ATOM 1017 C C . GLN A 1 124 ? 19.005 5.004 -1.862 1.00 98.06 124 GLN A C 1
ATOM 1019 O O . GLN A 1 124 ? 19.930 4.664 -2.594 1.00 98.06 124 GLN A O 1
ATOM 1024 N N . ILE A 1 125 ? 18.295 4.104 -1.171 1.00 97.56 125 ILE A N 1
ATOM 1025 C CA . ILE A 1 125 ? 18.517 2.650 -1.271 1.00 97.56 125 ILE A CA 1
ATOM 1026 C C . ILE A 1 125 ? 18.265 2.151 -2.695 1.00 97.56 125 ILE A C 1
ATOM 1028 O O . ILE A 1 125 ? 19.106 1.444 -3.245 1.00 97.56 125 ILE A O 1
ATOM 1032 N N . LEU A 1 126 ? 17.151 2.547 -3.317 1.00 97.81 126 LEU A N 1
ATOM 1033 C CA . LEU A 1 126 ? 16.857 2.195 -4.711 1.00 97.81 126 LEU A CA 1
ATOM 1034 C C . LEU A 1 126 ? 17.929 2.715 -5.675 1.00 97.81 126 LEU A C 1
ATOM 1036 O O . LEU A 1 126 ? 18.369 1.984 -6.560 1.00 97.81 126 LEU A O 1
ATOM 1040 N N . GLN A 1 127 ? 18.358 3.965 -5.496 1.00 98.06 127 GLN A N 1
ATOM 1041 C CA . GLN A 1 127 ? 19.414 4.580 -6.294 1.00 98.06 127 GLN A CA 1
ATOM 1042 C C . GLN A 1 127 ? 20.731 3.802 -6.174 1.00 98.06 127 GLN A C 1
ATOM 1044 O O . GLN A 1 127 ? 21.316 3.434 -7.191 1.00 98.06 127 GLN A O 1
ATOM 1049 N N . LYS A 1 128 ? 21.162 3.492 -4.946 1.00 97.88 128 LYS A N 1
ATOM 1050 C CA . LYS A 1 128 ? 22.354 2.676 -4.675 1.00 97.88 128 LYS A CA 1
ATOM 1051 C C . LYS A 1 128 ? 22.253 1.291 -5.306 1.00 97.88 128 LYS A C 1
ATOM 1053 O O . LYS A 1 128 ? 23.180 0.872 -5.992 1.00 97.88 128 LYS A O 1
ATOM 1058 N N . ALA A 1 129 ? 21.108 0.624 -5.163 1.00 97.56 129 ALA A N 1
ATOM 1059 C CA . ALA A 1 129 ? 20.870 -0.675 -5.783 1.00 97.56 129 ALA A CA 1
ATOM 1060 C C . ALA A 1 129 ? 21.017 -0.621 -7.313 1.00 97.56 129 ALA A C 1
ATOM 1062 O O . ALA A 1 129 ? 21.725 -1.441 -7.892 1.00 97.56 129 ALA A O 1
ATOM 1063 N N . MET A 1 130 ? 20.415 0.375 -7.974 1.00 98.19 130 MET A N 1
ATOM 1064 C CA . MET A 1 130 ? 20.524 0.561 -9.430 1.00 98.19 130 MET A CA 1
ATOM 1065 C C . MET A 1 130 ? 21.961 0.826 -9.905 1.00 98.19 130 MET A C 1
ATOM 1067 O O . MET A 1 130 ? 22.319 0.442 -11.018 1.00 98.19 130 MET A O 1
ATOM 1071 N N . ARG A 1 131 ? 22.799 1.425 -9.053 1.00 97.50 131 ARG A N 1
ATOM 1072 C CA . ARG A 1 131 ? 24.233 1.633 -9.299 1.00 97.50 131 ARG A CA 1
ATOM 1073 C C . ARG A 1 131 ? 25.107 0.423 -8.933 1.00 97.50 131 ARG A C 1
ATOM 1075 O O . ARG A 1 131 ? 26.314 0.466 -9.144 1.00 97.50 131 ARG A O 1
ATOM 1082 N N . GLY A 1 132 ? 24.522 -0.654 -8.401 1.00 96.94 132 GLY A N 1
ATOM 1083 C CA . GLY A 1 132 ? 25.266 -1.821 -7.918 1.00 96.94 132 GLY A CA 1
ATOM 1084 C C . GLY A 1 132 ? 26.060 -1.549 -6.635 1.00 96.94 132 GLY A C 1
ATOM 1085 O O . GLY A 1 132 ? 27.028 -2.248 -6.345 1.00 96.94 132 GLY A O 1
ATOM 1086 N N . GLU A 1 133 ? 25.686 -0.517 -5.881 1.00 96.75 133 GLU A N 1
ATOM 1087 C CA . GLU A 1 133 ? 26.303 -0.169 -4.606 1.00 96.75 133 GLU A CA 1
ATOM 1088 C C . GLU A 1 133 ? 25.663 -0.952 -3.452 1.00 96.75 133 GLU A C 1
ATOM 1090 O O . GLU A 1 133 ? 24.476 -1.287 -3.471 1.00 96.75 133 GLU A O 1
ATOM 1095 N N . LYS A 1 134 ? 26.435 -1.170 -2.381 1.00 94.56 134 LYS A N 1
ATOM 1096 C CA . LYS A 1 134 ? 25.920 -1.767 -1.146 1.00 94.56 134 LYS A CA 1
ATOM 1097 C C . LYS A 1 134 ? 24.843 -0.873 -0.527 1.00 94.56 134 LYS A C 1
ATOM 1099 O O . LYS A 1 134 ? 25.084 0.302 -0.234 1.00 94.56 134 LYS A O 1
ATOM 1104 N N . ILE A 1 135 ? 23.680 -1.455 -0.251 1.00 95.00 135 ILE A N 1
ATOM 1105 C CA . ILE A 1 135 ? 22.575 -0.754 0.404 1.00 95.00 135 ILE A CA 1
ATOM 1106 C C . ILE A 1 135 ? 22.644 -0.889 1.934 1.00 95.00 135 ILE A C 1
ATOM 1108 O O . ILE A 1 135 ? 23.046 -1.937 2.446 1.00 95.00 135 ILE A O 1
ATOM 1112 N N . PRO A 1 136 ? 22.309 0.171 2.691 1.00 94.44 136 PRO A N 1
ATOM 1113 C CA . PRO A 1 136 ? 22.229 0.101 4.146 1.00 94.44 136 PRO A CA 1
ATOM 1114 C C . PRO A 1 136 ? 21.046 -0.761 4.606 1.00 94.44 136 PRO A C 1
ATOM 1116 O O . PRO A 1 136 ? 20.061 -0.936 3.888 1.00 94.44 136 PRO A O 1
ATOM 1119 N N . THR A 1 137 ? 21.118 -1.245 5.847 1.00 92.69 137 THR A N 1
ATOM 1120 C CA . THR A 1 137 ? 19.969 -1.852 6.527 1.00 92.69 137 THR A CA 1
ATOM 1121 C C . THR A 1 137 ? 18.858 -0.818 6.675 1.00 92.69 137 THR A C 1
ATOM 1123 O O . THR A 1 137 ? 19.083 0.281 7.181 1.00 92.69 137 THR A O 1
ATOM 1126 N N . TYR A 1 138 ? 17.653 -1.187 6.259 1.00 93.69 138 TYR A N 1
ATOM 1127 C CA . TYR A 1 138 ? 16.465 -0.353 6.355 1.00 93.69 138 TYR A CA 1
ATOM 1128 C C . TYR A 1 138 ? 15.255 -1.236 6.612 1.00 93.69 138 TYR A C 1
ATOM 1130 O O . TYR A 1 138 ? 15.075 -2.249 5.938 1.00 93.69 138 TYR A O 1
ATOM 1138 N N . ILE A 1 139 ? 14.450 -0.853 7.600 1.00 91.19 139 ILE A N 1
ATOM 1139 C CA . ILE A 1 139 ? 13.204 -1.533 7.946 1.00 91.19 139 ILE A CA 1
ATOM 1140 C C . ILE A 1 139 ? 12.069 -0.571 7.588 1.00 91.19 139 ILE A C 1
ATOM 1142 O O . ILE A 1 139 ? 11.907 0.446 8.269 1.00 91.19 139 ILE A O 1
ATOM 1146 N N . PRO A 1 140 ? 11.321 -0.854 6.510 1.00 92.38 140 PRO A N 1
ATOM 1147 C CA . PRO A 1 140 ? 10.203 -0.028 6.097 1.00 92.38 140 PRO A CA 1
ATOM 1148 C C . PRO A 1 140 ? 9.106 0.029 7.156 1.00 92.38 140 PRO A C 1
ATOM 1150 O O . PRO A 1 140 ? 8.803 -0.976 7.807 1.00 92.38 140 PRO A O 1
ATOM 1153 N N . GLN A 1 141 ? 8.480 1.198 7.287 1.00 85.50 141 GLN A N 1
ATOM 1154 C CA . GLN A 1 141 ? 7.363 1.402 8.216 1.00 85.50 141 GLN A CA 1
ATOM 1155 C C . GLN A 1 141 ? 6.017 1.177 7.525 1.00 85.50 141 GLN A C 1
ATOM 1157 O O . GLN A 1 141 ? 5.041 0.806 8.173 1.00 85.50 141 GLN A O 1
ATOM 1162 N N . PHE A 1 142 ? 5.967 1.354 6.203 1.00 88.31 142 PHE A N 1
ATOM 1163 C CA . PHE A 1 142 ? 4.736 1.241 5.428 1.00 88.31 142 PHE A CA 1
ATOM 1164 C C . PHE A 1 142 ? 4.774 0.064 4.447 1.00 88.31 142 PHE A C 1
ATOM 1166 O O . PHE A 1 142 ? 5.816 -0.292 3.896 1.00 88.31 142 PHE A O 1
ATOM 1173 N N . SER A 1 143 ? 3.607 -0.519 4.166 1.00 89.19 143 SER A N 1
ATOM 1174 C CA . SER A 1 143 ? 3.461 -1.654 3.239 1.00 89.19 143 SER A CA 1
ATOM 1175 C C . SER A 1 143 ? 3.981 -1.351 1.827 1.00 89.19 143 SER A C 1
ATOM 1177 O O . SER A 1 143 ? 4.651 -2.177 1.212 1.00 89.19 143 SER A O 1
ATOM 1179 N N . HIS A 1 144 ? 3.735 -0.145 1.310 1.00 89.81 144 HIS A N 1
ATOM 1180 C CA . HIS A 1 144 ? 4.194 0.250 -0.023 1.00 89.81 144 HIS A CA 1
ATOM 1181 C C . HIS A 1 144 ? 5.725 0.388 -0.115 1.00 89.81 144 HIS A C 1
ATOM 1183 O O . HIS A 1 144 ? 6.302 0.123 -1.171 1.00 89.81 144 HIS A O 1
ATOM 1189 N N . GLU A 1 145 ? 6.392 0.755 0.983 1.00 94.62 145 GLU A N 1
ATOM 1190 C CA . GLU A 1 145 ? 7.851 0.853 1.046 1.00 94.62 145 GLU A CA 1
ATOM 1191 C C . GLU A 1 145 ? 8.516 -0.528 1.005 1.00 94.62 145 GLU A C 1
ATOM 1193 O O . GLU A 1 145 ? 9.559 -0.685 0.368 1.00 94.62 145 GLU A O 1
ATOM 1198 N N . TRP A 1 146 ? 7.892 -1.550 1.609 1.00 95.38 146 TRP A N 1
ATOM 1199 C CA . TRP A 1 146 ? 8.364 -2.936 1.515 1.00 95.38 146 TRP A CA 1
ATOM 1200 C C . TRP A 1 146 ? 8.466 -3.413 0.066 1.00 95.38 146 TRP A C 1
ATOM 1202 O O . TRP A 1 146 ? 9.462 -4.032 -0.302 1.00 95.38 146 TRP A O 1
ATOM 1212 N N . GLY A 1 147 ? 7.482 -3.082 -0.775 1.00 95.50 147 GLY A N 1
ATOM 1213 C CA . GLY A 1 147 ? 7.514 -3.424 -2.199 1.00 95.50 147 GLY A CA 1
ATOM 1214 C C . GLY A 1 147 ? 8.736 -2.835 -2.908 1.00 95.50 147 GLY A C 1
ATOM 1215 O O . GLY A 1 147 ? 9.406 -3.529 -3.666 1.00 95.50 147 GLY A O 1
ATOM 1216 N N . LEU A 1 148 ? 9.074 -1.577 -2.616 1.00 96.81 148 LEU A N 1
ATOM 1217 C CA . LEU A 1 148 ? 10.250 -0.911 -3.181 1.00 96.81 148 LEU A CA 1
ATOM 1218 C C . LEU A 1 148 ? 11.566 -1.481 -2.638 1.00 96.81 148 LEU A C 1
ATOM 1220 O O . LEU A 1 148 ? 12.485 -1.726 -3.417 1.00 96.81 148 LEU A O 1
ATOM 1224 N N . LEU A 1 149 ? 11.664 -1.746 -1.333 1.00 96.38 149 LEU A N 1
ATOM 1225 C CA . LEU A 1 149 ? 12.860 -2.361 -0.753 1.00 96.38 149 LEU A CA 1
ATOM 1226 C C . LEU A 1 149 ? 13.140 -3.728 -1.390 1.00 96.38 149 LEU A C 1
ATOM 1228 O O . LEU A 1 149 ? 14.270 -4.013 -1.778 1.00 96.38 149 LEU A O 1
ATOM 1232 N N . LEU A 1 150 ? 12.105 -4.552 -1.560 1.00 95.38 150 LEU A N 1
ATOM 1233 C CA . LEU A 1 150 ? 12.217 -5.853 -2.217 1.00 95.38 150 LEU A CA 1
ATOM 1234 C C . LEU A 1 150 ? 12.673 -5.730 -3.680 1.00 95.38 150 LEU A C 1
ATOM 1236 O O . LEU A 1 150 ? 13.488 -6.535 -4.134 1.00 95.38 150 LEU A O 1
ATOM 1240 N N . LEU A 1 151 ? 12.233 -4.692 -4.403 1.00 95.94 151 LEU A N 1
ATOM 1241 C CA . LEU A 1 151 ? 12.766 -4.392 -5.735 1.00 95.94 151 LEU A CA 1
ATOM 1242 C C . LEU A 1 151 ? 14.251 -4.008 -5.704 1.00 95.94 151 LEU A C 1
ATOM 1244 O O . LEU A 1 151 ? 14.981 -4.433 -6.595 1.00 95.94 151 LEU A O 1
ATOM 1248 N N . ALA A 1 152 ? 14.715 -3.249 -4.706 1.00 96.44 152 ALA A N 1
ATOM 1249 C CA . ALA A 1 152 ? 16.133 -2.898 -4.570 1.00 96.44 152 ALA A CA 1
ATOM 1250 C C . ALA A 1 152 ? 17.013 -4.156 -4.470 1.00 96.44 152 ALA A C 1
ATOM 1252 O O . ALA A 1 152 ? 18.023 -4.280 -5.157 1.00 96.44 152 ALA A O 1
ATOM 1253 N N . TYR A 1 153 ? 16.585 -5.139 -3.681 1.00 93.75 153 TYR A N 1
ATOM 1254 C CA . TYR A 1 153 ? 17.299 -6.410 -3.585 1.00 93.75 153 TYR A CA 1
ATOM 1255 C C . TYR A 1 153 ? 17.171 -7.279 -4.834 1.00 93.75 153 TYR A C 1
ATOM 1257 O O . TYR A 1 153 ? 18.136 -7.930 -5.225 1.00 93.75 153 TYR A O 1
ATOM 1265 N N . GLN A 1 154 ? 16.016 -7.250 -5.506 1.00 94.19 154 GLN A N 1
ATOM 1266 C CA . GLN A 1 154 ? 15.860 -7.894 -6.810 1.00 94.19 154 GLN A CA 1
ATOM 1267 C C . GLN A 1 154 ? 16.848 -7.325 -7.845 1.00 94.19 154 GLN A C 1
ATOM 1269 O O . GLN A 1 154 ? 17.368 -8.076 -8.666 1.00 94.19 154 GLN A O 1
ATOM 1274 N N . ILE A 1 155 ? 17.107 -6.013 -7.805 1.00 95.44 155 ILE A N 1
ATOM 1275 C CA . ILE A 1 155 ? 18.059 -5.312 -8.681 1.00 95.44 155 ILE A CA 1
ATOM 1276 C C . ILE A 1 155 ? 19.501 -5.742 -8.404 1.00 95.44 155 ILE A C 1
ATOM 1278 O O . ILE A 1 155 ? 20.256 -5.972 -9.346 1.00 95.44 155 ILE A O 1
ATOM 1282 N N . LEU A 1 156 ? 19.875 -5.866 -7.130 1.00 93.56 156 LEU A N 1
ATOM 1283 C CA . LEU A 1 156 ? 21.216 -6.299 -6.732 1.00 93.56 156 LEU A CA 1
ATOM 1284 C C . LEU A 1 156 ? 21.490 -7.776 -7.047 1.00 93.56 156 LEU A C 1
ATOM 1286 O O . LEU A 1 156 ? 22.635 -8.207 -6.962 1.00 93.56 156 LEU A O 1
ATOM 1290 N N . GLU A 1 157 ? 20.454 -8.557 -7.379 1.00 89.75 157 GLU A N 1
ATOM 1291 C CA . GLU A 1 157 ? 20.526 -10.021 -7.514 1.00 89.75 157 GLU A CA 1
ATOM 1292 C C . GLU A 1 157 ? 21.100 -10.705 -6.251 1.00 89.75 157 GLU A C 1
ATOM 1294 O O . GLU A 1 157 ? 21.493 -11.873 -6.271 1.00 89.75 157 GLU A O 1
ATOM 1299 N N . GLU A 1 158 ? 21.122 -9.983 -5.127 1.00 81.19 158 GLU A N 1
ATOM 1300 C CA . GLU A 1 158 ? 21.549 -10.484 -3.832 1.00 81.19 158 GLU A CA 1
ATOM 1301 C C . GLU A 1 158 ? 20.446 -11.348 -3.219 1.00 81.19 158 GLU A C 1
ATOM 1303 O O . GLU A 1 158 ? 19.252 -11.170 -3.474 1.00 81.19 158 GLU A O 1
ATOM 1308 N N . LYS A 1 159 ? 20.848 -12.289 -2.363 1.00 70.00 159 LYS A N 1
ATOM 1309 C CA . LYS A 1 159 ? 19.931 -13.044 -1.509 1.00 70.00 159 LYS A CA 1
ATOM 1310 C C . LYS A 1 159 ? 19.849 -12.358 -0.149 1.00 70.00 159 LYS A C 1
ATOM 1312 O O . LYS A 1 159 ? 20.612 -12.729 0.745 1.00 70.00 159 LYS A O 1
ATOM 1317 N N . PRO A 1 160 ? 18.948 -11.393 0.077 1.00 65.25 160 PRO A N 1
ATOM 1318 C CA . PRO A 1 160 ? 18.775 -10.868 1.416 1.00 65.25 160 PRO A CA 1
ATOM 1319 C C . PRO A 1 160 ? 17.937 -11.841 2.231 1.00 65.25 160 PRO A C 1
ATOM 1321 O O . PRO A 1 160 ? 16.723 -11.676 2.357 1.00 65.25 160 PRO A O 1
ATOM 1324 N N . SER A 1 161 ? 18.574 -12.876 2.777 1.00 75.25 161 SER A N 1
ATOM 1325 C CA . SER A 1 161 ? 17.871 -13.842 3.623 1.00 75.25 161 SER A CA 1
ATOM 1326 C C . SER A 1 161 ? 17.060 -13.122 4.700 1.00 75.25 161 SER A C 1
ATOM 1328 O O . SER A 1 161 ? 15.867 -13.372 4.808 1.00 75.25 161 SER A O 1
ATOM 1330 N N . TRP A 1 162 ? 17.655 -12.126 5.367 1.00 88.06 162 TRP A N 1
ATOM 1331 C CA . TRP A 1 162 ? 16.988 -11.386 6.436 1.00 88.06 162 TRP A CA 1
ATOM 1332 C C . TRP A 1 162 ? 15.843 -10.486 5.944 1.00 88.06 162 TRP A C 1
ATOM 1334 O O . TRP A 1 162 ? 14.790 -10.472 6.565 1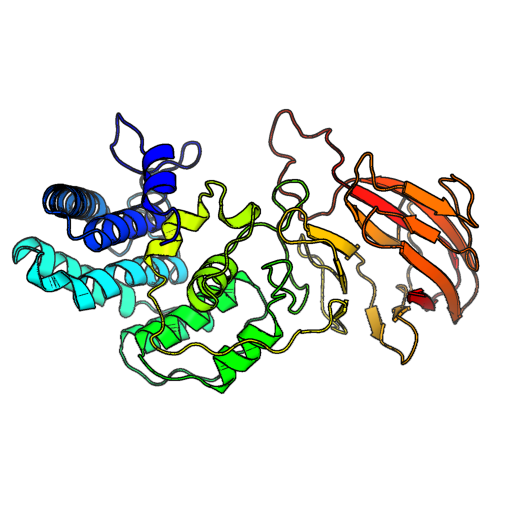.00 88.06 162 TRP A O 1
ATOM 1344 N N . VAL A 1 163 ? 15.983 -9.758 4.826 1.00 90.88 163 VAL A N 1
ATOM 1345 C CA . VAL A 1 163 ? 14.908 -8.852 4.352 1.00 90.88 163 VAL A CA 1
ATOM 1346 C C . VAL A 1 163 ? 13.714 -9.637 3.875 1.00 90.88 163 VAL A C 1
ATOM 1348 O O . VAL A 1 163 ? 12.580 -9.252 4.137 1.00 90.88 163 VAL A O 1
ATOM 1351 N N . LEU A 1 164 ? 13.966 -10.733 3.166 1.00 88.69 164 LEU A N 1
ATOM 1352 C CA . LEU A 1 164 ? 12.904 -11.606 2.716 1.00 88.69 164 LEU A CA 1
ATOM 1353 C C . LEU A 1 164 ? 12.233 -12.300 3.904 1.00 88.69 164 LEU A C 1
ATOM 1355 O O . LEU A 1 164 ? 11.017 -12.420 3.909 1.00 88.69 164 LEU A O 1
ATOM 1359 N N . GLU A 1 165 ? 12.988 -12.710 4.924 1.00 89.38 165 GLU A N 1
ATOM 1360 C CA . GLU A 1 165 ? 12.435 -13.259 6.169 1.00 89.38 165 GLU A CA 1
ATOM 1361 C C . GLU A 1 165 ? 11.570 -12.230 6.910 1.00 89.38 165 GLU A C 1
ATOM 1363 O O . GLU A 1 165 ? 10.434 -12.535 7.268 1.00 89.38 165 GLU A O 1
ATOM 1368 N N . GLU A 1 166 ? 12.036 -10.988 7.042 1.00 91.75 166 GLU A N 1
ATOM 1369 C CA . GLU A 1 166 ? 11.269 -9.888 7.633 1.00 91.75 166 GLU A CA 1
ATOM 1370 C C . GLU A 1 166 ? 10.026 -9.528 6.802 1.00 91.75 166 GLU A C 1
ATOM 1372 O O . GLU A 1 166 ? 8.953 -9.262 7.352 1.00 91.75 166 GLU A O 1
ATOM 1377 N N . ALA A 1 167 ? 10.139 -9.545 5.474 1.00 92.00 167 ALA A N 1
ATOM 1378 C CA . ALA A 1 167 ? 9.013 -9.350 4.574 1.00 92.00 167 ALA A CA 1
ATOM 1379 C C . ALA A 1 167 ? 7.995 -10.486 4.731 1.00 92.00 167 ALA A C 1
ATOM 1381 O O . ALA A 1 167 ? 6.812 -10.210 4.885 1.00 92.00 167 ALA A O 1
ATOM 1382 N N . LEU A 1 168 ? 8.426 -11.750 4.752 1.00 90.12 168 LEU A N 1
ATOM 1383 C CA . LEU A 1 168 ? 7.549 -12.911 4.944 1.00 90.12 168 LEU A CA 1
ATOM 1384 C C . LEU A 1 168 ? 6.871 -12.889 6.322 1.00 90.12 168 LEU A C 1
ATOM 1386 O O . LEU A 1 168 ? 5.696 -13.226 6.419 1.00 90.12 168 LEU A O 1
ATOM 1390 N N . ALA A 1 169 ? 7.559 -12.423 7.368 1.00 89.69 169 ALA A N 1
ATOM 1391 C CA . ALA A 1 169 ? 6.981 -12.248 8.703 1.00 89.69 169 ALA A CA 1
ATOM 1392 C C . ALA A 1 169 ? 5.841 -11.209 8.744 1.00 89.69 169 ALA A C 1
ATOM 1394 O O . ALA A 1 169 ? 5.035 -11.202 9.675 1.00 89.69 169 ALA A O 1
ATOM 1395 N N . ARG A 1 170 ? 5.750 -10.342 7.729 1.00 91.31 170 ARG A N 1
ATOM 1396 C CA . ARG A 1 170 ? 4.701 -9.325 7.559 1.00 91.31 170 ARG A CA 1
ATOM 1397 C C . ARG A 1 170 ? 3.690 -9.691 6.470 1.00 91.31 170 ARG A C 1
ATOM 1399 O O . ARG A 1 170 ? 2.908 -8.833 6.072 1.00 91.31 170 ARG A O 1
ATOM 1406 N N . TRP A 1 171 ? 3.690 -10.931 5.985 1.00 92.06 171 TRP A N 1
ATOM 1407 C CA . TRP A 1 171 ? 2.770 -11.410 4.957 1.00 92.06 171 TRP A CA 1
ATOM 1408 C C . TRP A 1 171 ? 1.800 -12.434 5.526 1.00 92.06 171 TRP A C 1
ATOM 1410 O O . TRP A 1 171 ? 2.227 -13.500 5.958 1.00 92.06 171 TRP A O 1
ATOM 1420 N N . HIS A 1 172 ? 0.494 -12.177 5.456 1.00 91.12 172 HIS A N 1
ATOM 1421 C CA . HIS A 1 172 ? -0.498 -13.188 5.804 1.00 91.12 172 HIS A CA 1
ATOM 1422 C C . HIS A 1 172 ? -0.697 -14.143 4.618 1.00 91.12 172 HIS A C 1
ATOM 1424 O O . HIS A 1 172 ? -1.326 -13.743 3.638 1.00 91.12 172 HIS A O 1
ATOM 1430 N N . PRO A 1 173 ? -0.233 -15.406 4.675 1.00 89.06 173 PRO A N 1
ATOM 1431 C CA . PRO A 1 173 ? -0.227 -16.284 3.505 1.00 89.06 173 PRO A CA 1
ATOM 1432 C C . PRO A 1 173 ? -1.633 -16.662 3.022 1.00 89.06 173 PRO A C 1
ATOM 1434 O O . PRO A 1 173 ? -1.862 -16.681 1.820 1.00 89.06 173 PRO A O 1
ATOM 1437 N N . GLU A 1 174 ? -2.580 -16.908 3.934 1.00 88.62 174 GLU A N 1
ATOM 1438 C CA . GLU A 1 174 ? -3.957 -17.299 3.569 1.00 88.62 174 GLU A CA 1
ATOM 1439 C C . GLU A 1 174 ? -4.771 -16.138 2.986 1.00 88.62 174 GLU A C 1
ATOM 1441 O O . GLU A 1 174 ? -5.424 -16.282 1.959 1.00 88.62 174 GLU A O 1
ATOM 1446 N N . LEU A 1 175 ? -4.712 -14.968 3.627 1.00 90.94 175 LEU A N 1
ATOM 1447 C CA . LEU A 1 175 ? -5.440 -13.770 3.197 1.00 90.94 175 LEU A CA 1
ATOM 1448 C C . LEU A 1 175 ? -4.736 -13.024 2.054 1.00 90.94 175 LEU A C 1
ATOM 1450 O O . LEU A 1 175 ? -5.328 -12.146 1.431 1.00 90.94 175 LEU A O 1
ATOM 1454 N N . MET A 1 176 ? -3.467 -13.348 1.797 1.00 91.56 176 MET A N 1
ATOM 1455 C CA . MET A 1 176 ? -2.597 -12.704 0.811 1.00 91.56 176 MET A CA 1
ATOM 1456 C C . MET A 1 176 ? -2.608 -11.174 0.927 1.00 91.56 176 MET A C 1
ATOM 1458 O O . MET A 1 176 ? -2.965 -10.438 -0.006 1.00 91.56 176 MET A O 1
ATOM 1462 N N . VAL A 1 177 ? -2.254 -10.702 2.121 1.00 92.06 177 VAL A N 1
ATOM 1463 C CA . VAL A 1 177 ? -2.211 -9.279 2.459 1.00 92.06 177 VAL A CA 1
ATOM 1464 C C . VAL A 1 177 ? -1.072 -8.979 3.423 1.00 92.06 177 VAL A C 1
ATOM 1466 O O . VAL A 1 177 ? -0.694 -9.815 4.248 1.00 92.06 177 VAL A O 1
ATOM 1469 N N . TYR A 1 178 ? -0.544 -7.759 3.347 1.00 91.81 178 TYR A N 1
ATOM 1470 C CA . TYR A 1 178 ? 0.361 -7.227 4.359 1.00 91.81 178 TYR A CA 1
ATOM 1471 C C . TYR A 1 178 ? -0.270 -7.288 5.758 1.00 91.81 178 TYR A C 1
ATOM 1473 O O . TYR A 1 178 ? -1.287 -6.651 6.026 1.00 91.81 178 TYR A O 1
ATOM 1481 N N . SER A 1 179 ? 0.378 -8.012 6.663 1.00 89.69 179 SER A N 1
ATOM 1482 C CA . SER A 1 179 ? 0.051 -8.175 8.080 1.00 89.69 179 SER A CA 1
ATOM 1483 C C . SER A 1 179 ? 1.132 -7.604 8.996 1.00 89.69 179 SER A C 1
ATOM 1485 O O . SER A 1 179 ? 1.253 -8.037 10.134 1.00 89.69 179 SER A O 1
ATOM 1487 N N . GLY A 1 180 ? 1.971 -6.686 8.514 1.00 87.25 180 GLY A N 1
ATOM 1488 C CA . GLY A 1 180 ? 2.934 -6.007 9.377 1.00 87.25 180 GLY A CA 1
ATOM 1489 C C . GLY A 1 180 ? 2.292 -4.919 10.238 1.00 87.25 180 GLY A C 1
ATOM 1490 O O . GLY A 1 180 ? 1.073 -4.879 10.438 1.00 87.25 180 GLY A O 1
ATOM 1491 N N . GLU A 1 181 ? 3.137 -4.020 10.731 1.00 84.06 181 GLU A N 1
ATOM 1492 C CA . GLU A 1 181 ? 2.735 -2.886 11.557 1.00 84.06 181 GLU A CA 1
ATOM 1493 C C . GLU A 1 181 ? 1.618 -2.061 10.878 1.00 84.06 181 GLU A C 1
ATOM 1495 O O . GLU A 1 181 ? 1.820 -1.609 9.747 1.00 84.06 181 GLU A O 1
ATOM 1500 N N . PRO A 1 182 ? 0.445 -1.864 11.515 1.00 68.94 182 PRO A N 1
ATOM 1501 C CA . PRO A 1 182 ? -0.680 -1.104 10.958 1.00 68.94 182 PRO A CA 1
ATOM 1502 C C . PRO A 1 182 ? -0.478 0.428 10.959 1.00 68.94 182 PRO A C 1
ATOM 1504 O O . PRO A 1 182 ? -1.308 1.195 11.448 1.00 68.94 182 PRO A O 1
ATOM 1507 N N . VAL A 1 183 ? 0.647 0.880 10.403 1.00 72.88 183 VAL A N 1
ATOM 1508 C CA . VAL A 1 183 ? 1.049 2.291 10.398 1.00 72.88 183 VAL A CA 1
ATOM 1509 C C . VAL A 1 183 ? 0.138 3.114 9.492 1.00 72.88 183 VAL A C 1
ATOM 1511 O O . VAL A 1 183 ? -0.403 4.103 9.941 1.00 72.88 183 VAL A O 1
ATOM 1514 N N . GLN A 1 184 ? -0.100 2.719 8.242 1.00 80.94 184 GLN A N 1
ATOM 1515 C CA . GLN A 1 184 ? -1.058 3.428 7.386 1.00 80.94 184 GLN A CA 1
ATOM 1516 C C . GLN A 1 184 ? -1.593 2.499 6.302 1.00 80.94 184 GLN A C 1
ATOM 1518 O O . GLN A 1 184 ? -0.818 1.983 5.493 1.00 80.94 184 GLN A O 1
ATOM 1523 N N . GLU A 1 185 ? -2.909 2.287 6.275 1.00 79.06 185 GLU A N 1
ATOM 1524 C CA . GLU A 1 185 ? -3.539 1.363 5.326 1.00 79.06 185 GLU A CA 1
ATOM 1525 C C . GLU A 1 185 ? -4.734 1.986 4.630 1.00 79.06 185 GLU A C 1
ATOM 1527 O O . GLU A 1 185 ? -5.827 2.074 5.186 1.00 79.06 185 GLU A O 1
ATOM 1532 N N . TYR A 1 186 ? -4.536 2.359 3.371 1.00 87.31 186 TYR A N 1
ATOM 1533 C CA . TYR A 1 186 ? -5.630 2.758 2.500 1.00 87.31 186 TYR A CA 1
ATOM 1534 C C . TYR A 1 186 ? -6.548 1.572 2.210 1.00 87.31 186 TYR A C 1
ATOM 1536 O O . TYR A 1 186 ? -6.110 0.423 2.111 1.00 87.31 186 TYR A O 1
ATOM 1544 N N . GLN A 1 187 ? -7.841 1.853 2.090 1.00 87.88 187 GLN A N 1
ATOM 1545 C CA . GLN A 1 187 ? -8.868 0.852 1.816 1.00 87.88 187 GLN A CA 1
ATOM 1546 C C . GLN A 1 187 ? -9.551 1.178 0.488 1.00 87.88 187 GLN A C 1
ATOM 1548 O O . GLN A 1 187 ? -9.954 2.320 0.247 1.00 87.88 187 GLN A O 1
ATOM 1553 N N . ARG A 1 188 ? -9.752 0.158 -0.352 1.00 86.00 188 ARG A N 1
ATOM 1554 C CA . ARG A 1 188 ? -10.585 0.247 -1.556 1.00 86.00 188 ARG A CA 1
ATOM 1555 C C . ARG A 1 188 ? -11.948 -0.367 -1.249 1.00 86.00 188 ARG A C 1
ATOM 1557 O O . ARG A 1 188 ? -12.182 -1.557 -1.443 1.00 86.00 188 ARG A O 1
ATOM 1564 N N . GLY A 1 189 ? -12.860 0.464 -0.750 1.00 87.00 189 GLY A N 1
ATOM 1565 C CA . GLY A 1 189 ? -14.142 -0.001 -0.225 1.00 87.00 189 GLY A CA 1
ATOM 1566 C C . GLY A 1 189 ? -13.946 -0.741 1.097 1.00 87.00 189 GLY A C 1
ATOM 1567 O O . GLY A 1 189 ? -13.604 -0.123 2.101 1.00 87.00 189 GLY A O 1
ATOM 1568 N N . LYS A 1 190 ? -14.177 -2.056 1.098 1.00 87.00 190 LYS A N 1
ATOM 1569 C CA . LYS A 1 190 ? -14.145 -2.893 2.311 1.00 87.00 190 LYS A CA 1
ATOM 1570 C C . LYS A 1 190 ? -12.818 -3.614 2.551 1.00 87.00 190 LYS A C 1
ATOM 1572 O O . LYS A 1 190 ? -12.612 -4.148 3.635 1.00 87.00 190 LYS A O 1
ATOM 1577 N N . GLU A 1 191 ? -11.954 -3.653 1.542 1.00 89.69 191 GLU A N 1
ATOM 1578 C CA . GLU A 1 191 ? -10.694 -4.390 1.582 1.00 89.69 191 GLU A CA 1
ATOM 1579 C C . GLU A 1 191 ? -9.496 -3.434 1.558 1.00 89.69 191 GLU A C 1
ATOM 1581 O O . GLU A 1 191 ? -9.588 -2.354 0.954 1.00 89.69 191 GLU A O 1
ATOM 1586 N N . PRO A 1 192 ? -8.348 -3.837 2.138 1.00 90.31 192 PRO A N 1
ATOM 1587 C CA . PRO A 1 192 ? -7.110 -3.084 2.009 1.00 90.31 192 PRO A CA 1
ATOM 1588 C C . PRO A 1 192 ? -6.766 -2.842 0.538 1.00 90.31 192 PRO A C 1
ATOM 1590 O O . PRO A 1 192 ? -6.947 -3.722 -0.312 1.00 90.31 192 PRO A O 1
ATOM 1593 N N . GLU A 1 193 ? -6.254 -1.657 0.220 1.00 91.44 193 GLU A N 1
ATOM 1594 C CA . GLU A 1 193 ? -5.769 -1.360 -1.121 1.00 91.44 193 GLU A CA 1
ATOM 1595 C C . GLU A 1 193 ? -4.596 -2.283 -1.475 1.00 91.44 193 GLU A C 1
ATOM 1597 O O . GLU A 1 193 ? -3.775 -2.651 -0.633 1.00 91.44 193 GLU A O 1
ATOM 1602 N N . LEU A 1 194 ? -4.554 -2.710 -2.735 1.00 93.94 194 LEU A N 1
ATOM 1603 C CA . LEU A 1 194 ? -3.479 -3.548 -3.238 1.00 93.94 194 LEU A CA 1
ATOM 1604 C C . LEU A 1 194 ? -2.224 -2.696 -3.463 1.00 93.94 194 LEU A C 1
ATOM 1606 O O . LEU A 1 194 ? -2.274 -1.654 -4.114 1.00 93.94 194 LEU A O 1
ATOM 1610 N N . THR A 1 195 ? -1.093 -3.164 -2.956 1.00 95.06 195 THR A N 1
ATOM 1611 C CA . THR A 1 195 ? 0.204 -2.488 -3.023 1.00 95.06 195 THR A CA 1
ATOM 1612 C C . THR A 1 195 ? 1.187 -3.261 -3.899 1.00 95.06 195 THR A C 1
ATOM 1614 O O . THR A 1 195 ? 0.980 -4.429 -4.231 1.00 95.06 195 THR A O 1
ATOM 1617 N N . LEU A 1 196 ? 2.308 -2.628 -4.254 1.00 96.06 196 LEU A N 1
ATOM 1618 C CA . LEU A 1 196 ? 3.406 -3.313 -4.939 1.00 96.06 196 LEU A CA 1
ATOM 1619 C C . LEU A 1 196 ? 3.969 -4.478 -4.105 1.00 96.06 196 LEU A C 1
ATOM 1621 O O . LEU A 1 196 ? 4.397 -5.478 -4.675 1.00 96.06 196 LEU A O 1
ATOM 1625 N N . TYR A 1 197 ? 3.935 -4.370 -2.775 1.00 95.81 197 TYR A N 1
ATOM 1626 C CA . TYR A 1 197 ? 4.326 -5.458 -1.886 1.00 95.81 197 TYR A CA 1
ATOM 1627 C C . TYR A 1 197 ? 3.422 -6.681 -2.070 1.00 95.81 197 TYR A C 1
ATOM 1629 O O . TYR A 1 197 ? 3.936 -7.778 -2.257 1.00 95.81 197 TYR A O 1
ATOM 1637 N N . ASP A 1 198 ? 2.099 -6.500 -2.130 1.00 95.38 198 ASP A N 1
ATOM 1638 C CA . ASP A 1 198 ? 1.176 -7.617 -2.369 1.00 95.38 198 ASP A CA 1
ATOM 1639 C C . ASP A 1 198 ? 1.456 -8.304 -3.717 1.00 95.38 198 ASP A C 1
ATOM 1641 O O . ASP A 1 198 ? 1.471 -9.530 -3.795 1.00 95.38 198 ASP A O 1
ATOM 1645 N N . LEU A 1 199 ? 1.737 -7.530 -4.776 1.00 96.12 199 LEU A N 1
ATOM 1646 C CA . LEU A 1 199 ? 2.095 -8.080 -6.092 1.00 96.12 199 LEU A CA 1
ATOM 1647 C C . LEU A 1 199 ? 3.409 -8.853 -6.065 1.00 96.12 199 LEU A C 1
ATOM 1649 O O . LEU A 1 199 ? 3.522 -9.911 -6.683 1.00 96.12 199 LEU A O 1
ATOM 1653 N N . PHE A 1 200 ? 4.398 -8.320 -5.350 1.00 95.06 200 PHE A N 1
ATOM 1654 C CA . PHE A 1 200 ? 5.676 -8.982 -5.168 1.00 95.06 200 PHE A CA 1
ATOM 1655 C C . PHE A 1 200 ? 5.496 -10.311 -4.431 1.00 95.06 200 PHE A C 1
ATOM 1657 O O . PHE A 1 200 ? 5.978 -11.341 -4.898 1.00 95.06 200 PHE A O 1
ATOM 1664 N N . MET A 1 201 ? 4.763 -10.309 -3.316 1.00 93.75 201 MET A N 1
ATOM 1665 C CA . MET A 1 201 ? 4.525 -11.508 -2.515 1.00 93.75 201 MET A CA 1
ATOM 1666 C C . MET A 1 201 ? 3.677 -12.543 -3.257 1.00 93.75 201 MET A C 1
ATOM 1668 O O . MET A 1 201 ? 3.948 -13.737 -3.137 1.00 93.75 201 MET A O 1
ATOM 1672 N N . ALA A 1 202 ? 2.705 -12.116 -4.064 1.00 92.88 202 ALA A N 1
ATOM 1673 C CA . ALA A 1 202 ? 1.918 -12.998 -4.923 1.00 92.88 202 ALA A CA 1
ATOM 1674 C C . ALA A 1 202 ? 2.791 -13.721 -5.959 1.00 92.88 202 ALA A C 1
ATOM 1676 O O . ALA A 1 202 ? 2.718 -14.940 -6.098 1.00 92.88 202 ALA A O 1
ATOM 1677 N N . GLU A 1 203 ? 3.676 -12.992 -6.647 1.00 92.44 203 GLU A N 1
ATOM 1678 C CA . GLU A 1 203 ? 4.615 -13.595 -7.600 1.00 92.44 203 GLU A CA 1
ATOM 1679 C C . GLU A 1 203 ? 5.652 -14.475 -6.884 1.00 92.44 203 GLU A C 1
ATOM 1681 O O . GLU A 1 203 ? 5.967 -15.568 -7.348 1.00 92.44 203 GLU A O 1
ATOM 1686 N N . TYR A 1 204 ? 6.151 -14.053 -5.722 1.00 90.62 204 TYR A N 1
ATOM 1687 C CA . TYR A 1 204 ? 7.109 -14.831 -4.937 1.00 90.62 204 TYR A CA 1
ATOM 1688 C C . TYR A 1 204 ? 6.510 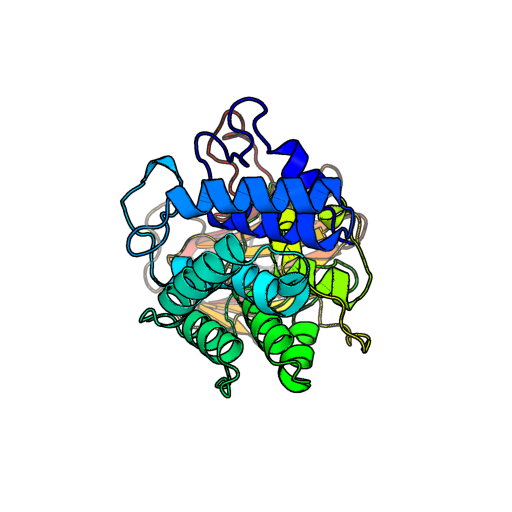-16.157 -4.432 1.00 90.62 204 TYR A C 1
ATOM 1690 O O . TYR A 1 204 ? 7.123 -17.217 -4.566 1.00 90.62 204 TYR A O 1
ATOM 1698 N N . SER A 1 205 ? 5.292 -16.112 -3.888 1.00 88.50 205 SER A N 1
ATOM 1699 C CA . SER A 1 205 ? 4.576 -17.286 -3.369 1.00 88.50 205 SER A CA 1
ATOM 1700 C C . SER A 1 205 ? 3.877 -18.111 -4.453 1.00 88.50 205 SER A C 1
ATOM 1702 O O . SER A 1 205 ? 3.503 -19.252 -4.189 1.00 88.50 205 SER A O 1
ATOM 1704 N N . GLN A 1 206 ? 3.731 -17.569 -5.669 1.00 88.88 206 GLN A N 1
ATOM 1705 C CA . GLN A 1 206 ? 2.925 -18.137 -6.758 1.00 88.88 206 GLN A CA 1
ATOM 1706 C C . GLN A 1 206 ? 1.466 -18.389 -6.339 1.00 88.88 206 GLN A C 1
ATOM 1708 O O . GLN A 1 206 ? 0.830 -19.336 -6.800 1.00 88.88 206 GLN A O 1
ATOM 1713 N N . ALA A 1 207 ? 0.948 -17.531 -5.460 1.00 88.75 207 ALA A N 1
ATOM 1714 C CA . ALA A 1 207 ? -0.414 -17.576 -4.958 1.00 88.75 207 ALA A CA 1
ATOM 1715 C C . ALA A 1 207 ? -1.143 -16.278 -5.327 1.00 88.75 207 ALA A C 1
ATOM 1717 O O . ALA A 1 207 ? -0.573 -15.187 -5.272 1.00 88.75 207 ALA A O 1
ATOM 1718 N N . THR A 1 208 ? -2.406 -16.395 -5.730 1.00 89.31 208 THR A N 1
ATOM 1719 C CA . THR A 1 208 ? -3.231 -15.257 -6.149 1.00 89.31 208 THR A CA 1
ATOM 1720 C C . THR A 1 208 ? -4.564 -15.283 -5.428 1.00 89.31 208 THR A C 1
ATOM 1722 O O . THR A 1 208 ? -5.314 -16.243 -5.572 1.00 89.31 208 THR A O 1
ATOM 1725 N N . SER A 1 209 ? -4.892 -14.209 -4.714 1.00 90.50 209 SER A N 1
ATOM 1726 C CA . SER A 1 209 ? -6.204 -14.053 -4.090 1.00 90.50 209 SER A CA 1
ATOM 1727 C C . SER A 1 209 ? -7.233 -13.547 -5.092 1.00 90.50 209 SER A C 1
ATOM 1729 O O . SER A 1 209 ? -6.901 -13.058 -6.183 1.00 90.50 209 SER A O 1
ATOM 1731 N N . LYS A 1 210 ? -8.510 -13.582 -4.700 1.00 92.31 210 LYS A N 1
ATOM 1732 C CA . LYS A 1 210 ? -9.585 -12.966 -5.485 1.00 92.31 210 LYS A CA 1
ATOM 1733 C C . LYS A 1 210 ? -9.335 -11.470 -5.706 1.00 92.31 210 LYS A C 1
ATOM 1735 O O . LYS A 1 210 ? -9.602 -10.976 -6.800 1.00 92.31 210 LYS A O 1
ATOM 1740 N N . ARG A 1 211 ? -8.766 -10.780 -4.707 1.00 91.69 211 ARG A N 1
ATOM 1741 C CA . ARG A 1 211 ? -8.360 -9.365 -4.779 1.00 91.69 211 ARG A CA 1
ATOM 1742 C C . ARG A 1 211 ? -7.312 -9.152 -5.874 1.00 91.69 211 ARG A C 1
ATOM 1744 O O . ARG A 1 211 ? -7.540 -8.376 -6.787 1.00 91.69 211 ARG A O 1
ATOM 1751 N N . ILE A 1 212 ? -6.217 -9.915 -5.865 1.00 93.25 212 ILE A N 1
ATOM 1752 C CA . ILE A 1 212 ? -5.159 -9.823 -6.894 1.00 93.25 212 ILE A CA 1
ATOM 1753 C C . ILE A 1 212 ? -5.660 -10.239 -8.291 1.00 93.25 212 ILE A C 1
ATOM 1755 O O . ILE A 1 212 ? -5.123 -9.808 -9.306 1.00 93.25 212 ILE A O 1
ATOM 1759 N N . SER A 1 213 ? -6.696 -11.072 -8.374 1.00 92.94 213 SER A N 1
ATOM 1760 C CA . SER A 1 213 ? -7.244 -11.535 -9.656 1.00 92.94 213 SER A CA 1
ATOM 1761 C C . SER A 1 213 ? -8.096 -10.481 -10.380 1.00 92.94 213 SER A C 1
ATOM 1763 O O . SER A 1 213 ? -8.321 -10.589 -11.592 1.00 92.94 213 SER A O 1
ATOM 1765 N N . GLN A 1 214 ? -8.581 -9.460 -9.670 1.00 93.25 214 GLN A N 1
ATOM 1766 C CA . GLN A 1 214 ? -9.297 -8.329 -10.267 1.00 93.25 214 GLN A CA 1
ATOM 1767 C C . GLN A 1 214 ? -8.325 -7.382 -10.972 1.00 93.25 214 GLN A C 1
ATOM 1769 O O . GLN A 1 214 ? -7.129 -7.403 -10.721 1.00 93.25 214 GLN A O 1
ATOM 1774 N N . VAL A 1 215 ? -8.802 -6.532 -11.878 1.00 93.88 215 VAL A N 1
ATOM 1775 C CA . VAL A 1 215 ? -7.925 -5.565 -12.551 1.00 93.88 215 VAL A CA 1
ATOM 1776 C C . VAL A 1 215 ? -7.758 -4.317 -11.675 1.00 93.88 215 VAL A C 1
ATOM 1778 O O . VAL A 1 215 ? -8.724 -3.630 -11.338 1.00 93.88 215 VAL A O 1
ATOM 1781 N N . HIS A 1 216 ? -6.516 -4.015 -11.286 1.00 94.06 216 HIS A N 1
ATOM 1782 C CA . HIS A 1 216 ? -6.167 -2.851 -10.467 1.00 94.06 216 HIS A CA 1
ATOM 1783 C C . HIS A 1 216 ? -5.121 -1.972 -11.157 1.00 94.06 216 HIS A C 1
ATOM 1785 O O . HIS A 1 216 ? -4.220 -2.479 -11.820 1.00 94.06 216 HIS A O 1
ATOM 1791 N N . SER A 1 217 ? -5.160 -0.653 -10.921 1.00 94.19 217 SER A N 1
ATOM 1792 C CA . SER A 1 217 ? -4.134 0.281 -11.422 1.00 94.19 217 SER A CA 1
ATOM 1793 C C . SER A 1 217 ? -2.719 -0.119 -10.988 1.00 94.19 217 SER A C 1
ATOM 1795 O O . SER A 1 217 ? -1.782 -0.024 -11.776 1.00 94.19 217 SER A O 1
ATOM 1797 N N . ILE A 1 218 ? -2.564 -0.619 -9.756 1.00 95.88 218 ILE A N 1
ATOM 1798 C CA . ILE A 1 218 ? -1.265 -1.040 -9.219 1.00 95.88 218 ILE A CA 1
ATOM 1799 C C . ILE A 1 218 ? -0.634 -2.186 -10.025 1.00 95.88 218 ILE A C 1
ATOM 1801 O O . ILE A 1 218 ? 0.588 -2.302 -10.050 1.00 95.88 218 ILE A O 1
ATOM 1805 N N . HIS A 1 219 ? -1.426 -2.986 -10.756 1.00 97.25 219 HIS A N 1
ATOM 1806 C CA . HIS A 1 219 ? -0.902 -4.061 -11.607 1.00 97.25 219 HIS A CA 1
ATOM 1807 C C . HIS A 1 219 ? 0.064 -3.562 -12.668 1.00 97.25 219 HIS A C 1
ATOM 1809 O O . HIS A 1 219 ? 0.975 -4.297 -13.028 1.00 97.25 219 HIS A O 1
ATOM 1815 N N . ILE A 1 220 ? -0.071 -2.314 -13.119 1.00 97.88 220 ILE A N 1
ATOM 1816 C CA . ILE A 1 220 ? 0.878 -1.704 -14.054 1.00 97.88 220 ILE A CA 1
ATOM 1817 C C . ILE A 1 220 ? 2.298 -1.711 -13.458 1.00 97.88 220 ILE A C 1
ATOM 1819 O O . ILE A 1 220 ? 3.260 -2.033 -14.151 1.00 97.88 220 ILE A O 1
ATOM 1823 N N . GLN A 1 221 ? 2.436 -1.461 -12.151 1.00 97.62 221 GLN A N 1
ATOM 1824 C CA . GLN A 1 221 ? 3.725 -1.502 -11.448 1.00 97.62 221 GLN A CA 1
ATOM 1825 C C . GLN A 1 221 ? 4.262 -2.932 -11.267 1.00 97.62 221 GLN A C 1
ATOM 1827 O O . GLN A 1 221 ? 5.464 -3.120 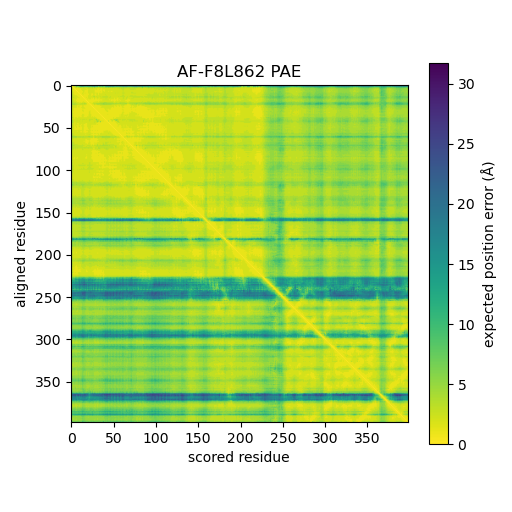-11.081 1.00 97.62 221 GLN A O 1
ATOM 1832 N N . GLY A 1 222 ? 3.412 -3.956 -11.416 1.00 97.25 222 GLY A N 1
ATOM 1833 C CA . GLY A 1 222 ? 3.820 -5.364 -11.465 1.00 97.25 222 GLY A CA 1
ATOM 1834 C C . GLY A 1 222 ? 4.820 -5.672 -12.589 1.00 97.25 222 GLY A C 1
ATOM 1835 O O . GLY A 1 222 ? 5.541 -6.666 -12.511 1.00 97.25 222 GLY A O 1
ATOM 1836 N N . ALA A 1 223 ? 4.951 -4.788 -13.591 1.00 97.62 223 ALA A N 1
ATOM 1837 C CA . ALA A 1 223 ? 6.010 -4.841 -14.599 1.00 97.62 223 ALA A CA 1
ATOM 1838 C C . ALA A 1 223 ? 7.430 -4.854 -13.999 1.00 97.62 223 ALA A C 1
ATOM 1840 O O . ALA A 1 223 ? 8.346 -5.373 -14.639 1.00 97.62 223 ALA A O 1
ATOM 1841 N N . LEU A 1 224 ? 7.612 -4.335 -12.782 1.00 97.50 224 LEU A N 1
ATOM 1842 C CA . LEU A 1 224 ? 8.896 -4.294 -12.075 1.00 97.50 224 LEU A CA 1
ATOM 1843 C C . LEU A 1 224 ? 9.215 -5.583 -11.305 1.00 97.50 224 LEU A C 1
ATOM 1845 O O . LEU A 1 224 ? 10.371 -5.811 -10.954 1.00 97.50 224 LEU A O 1
ATOM 1849 N N . VAL A 1 225 ? 8.220 -6.432 -11.047 1.00 96.25 225 VAL A N 1
ATOM 1850 C CA . VAL A 1 225 ? 8.393 -7.676 -10.286 1.00 96.25 225 VAL A CA 1
ATOM 1851 C C . VAL A 1 225 ? 8.848 -8.788 -11.232 1.00 96.25 225 VAL A C 1
ATOM 1853 O O . VAL A 1 225 ? 8.141 -9.133 -12.188 1.00 96.25 225 VAL A O 1
ATOM 1856 N N . PHE A 1 226 ? 10.033 -9.346 -10.988 1.00 93.00 226 PHE A N 1
ATOM 1857 C CA . PHE A 1 226 ? 10.581 -10.470 -11.744 1.00 93.00 226 PHE A CA 1
ATOM 1858 C C . PHE A 1 226 ? 10.574 -11.745 -10.887 1.00 93.00 226 PHE A C 1
ATOM 1860 O O . PHE A 1 226 ? 10.775 -11.662 -9.678 1.00 93.00 226 PHE A O 1
ATOM 1867 N N . PRO A 1 227 ? 10.373 -12.931 -11.490 1.00 87.94 227 PRO A N 1
ATOM 1868 C CA . PRO A 1 227 ? 10.364 -14.182 -10.739 1.00 87.94 227 PRO A CA 1
ATOM 1869 C C . PRO A 1 227 ? 11.689 -14.427 -10.007 1.00 87.94 227 PRO A C 1
ATOM 1871 O O . PRO A 1 227 ? 12.764 -14.339 -10.611 1.00 87.94 227 PRO A O 1
ATOM 1874 N N . PHE A 1 228 ? 11.605 -14.796 -8.729 1.00 79.25 228 PHE A N 1
ATOM 1875 C CA . PHE A 1 228 ? 12.746 -15.298 -7.966 1.00 79.25 228 PHE A CA 1
ATOM 1876 C C . PHE A 1 228 ? 12.992 -16.768 -8.306 1.00 79.25 228 PHE A C 1
ATOM 1878 O O . PHE A 1 228 ? 12.057 -17.551 -8.467 1.00 79.25 228 PHE A O 1
ATOM 1885 N N . ARG A 1 229 ? 14.269 -17.154 -8.424 1.00 74.38 229 ARG A N 1
ATOM 1886 C CA . ARG A 1 229 ? 14.656 -18.536 -8.757 1.00 74.38 229 ARG A CA 1
ATOM 1887 C C . ARG A 1 229 ? 14.423 -19.523 -7.609 1.00 74.38 229 ARG A C 1
ATOM 1889 O O . ARG A 1 229 ? 14.282 -20.712 -7.863 1.00 74.38 229 ARG A O 1
ATOM 1896 N N . GLU A 1 230 ? 14.381 -19.045 -6.368 1.00 71.25 230 GLU A N 1
ATOM 1897 C CA . GLU A 1 230 ? 14.225 -19.873 -5.169 1.00 71.25 230 GLU A CA 1
ATOM 1898 C C . GLU A 1 230 ? 12.907 -19.569 -4.463 1.00 71.25 230 GLU A C 1
ATOM 1900 O O . GLU A 1 230 ? 12.503 -18.412 -4.349 1.00 71.25 230 GLU A O 1
ATOM 1905 N N . LYS A 1 231 ? 12.254 -20.628 -3.975 1.00 67.06 231 LYS A N 1
ATOM 1906 C CA . LYS A 1 231 ? 11.004 -20.551 -3.222 1.00 67.06 231 LYS A CA 1
ATOM 1907 C C . LYS A 1 231 ? 11.278 -20.914 -1.769 1.00 67.06 231 LYS A C 1
ATOM 1909 O O . LYS A 1 231 ? 11.798 -21.994 -1.496 1.00 67.06 231 LYS A O 1
ATOM 1914 N N . LYS A 1 232 ? 10.874 -20.051 -0.842 1.00 68.12 232 LYS A N 1
ATOM 1915 C CA . LYS A 1 232 ? 10.675 -20.423 0.563 1.00 68.12 232 LYS A CA 1
ATOM 1916 C C . LYS A 1 232 ? 9.202 -20.267 0.909 1.00 68.12 232 LYS A C 1
ATOM 1918 O O . LYS A 1 232 ? 8.599 -19.245 0.593 1.00 68.12 232 LYS A O 1
ATOM 1923 N N . THR A 1 233 ? 8.648 -21.262 1.586 1.00 64.00 233 THR A N 1
ATOM 1924 C CA . THR A 1 233 ? 7.353 -21.144 2.257 1.00 64.00 233 THR A CA 1
ATOM 1925 C C . THR A 1 233 ? 7.518 -20.267 3.495 1.00 64.00 233 THR A C 1
ATOM 1927 O O . THR A 1 233 ? 8.414 -20.511 4.303 1.00 64.00 233 THR A O 1
ATOM 1930 N N . ALA A 1 234 ? 6.678 -19.240 3.637 1.00 60.09 234 ALA A N 1
ATOM 1931 C CA . ALA A 1 234 ? 6.626 -18.434 4.854 1.00 60.09 234 ALA A CA 1
ATOM 1932 C C . ALA A 1 234 ? 6.140 -19.288 6.034 1.00 60.09 234 ALA A C 1
ATOM 1934 O O . ALA A 1 234 ? 5.252 -20.125 5.865 1.00 60.09 234 ALA A O 1
ATOM 1935 N N . ALA A 1 235 ? 6.671 -19.041 7.230 1.00 62.50 235 ALA A N 1
ATOM 1936 C CA . ALA A 1 235 ? 5.967 -19.421 8.450 1.00 62.50 235 ALA A CA 1
ATOM 1937 C C . ALA A 1 235 ? 4.726 -18.526 8.609 1.00 62.50 235 ALA A C 1
ATOM 1939 O O . ALA A 1 235 ? 4.747 -17.368 8.195 1.00 62.50 235 ALA A O 1
ATOM 1940 N N . PHE A 1 236 ? 3.652 -19.051 9.199 1.00 56.47 236 PHE A N 1
ATOM 1941 C CA . PHE A 1 236 ? 2.426 -18.287 9.426 1.00 56.47 236 PHE A CA 1
ATOM 1942 C C . PHE A 1 236 ? 2.675 -17.189 10.468 1.00 56.47 236 PHE A C 1
ATOM 1944 O O . PHE A 1 236 ? 2.949 -17.523 11.626 1.00 56.47 236 PHE A O 1
ATOM 1951 N N . PRO A 1 237 ? 2.571 -15.895 10.117 1.00 63.78 237 PRO A N 1
ATOM 1952 C CA . PRO A 1 237 ? 2.528 -14.872 11.144 1.00 63.78 237 PRO A CA 1
ATOM 1953 C C . PRO A 1 237 ? 1.228 -14.993 11.941 1.00 63.78 237 PRO A C 1
ATOM 1955 O O . PRO A 1 237 ? 0.201 -15.458 11.443 1.00 63.78 237 PRO A O 1
ATOM 1958 N N . SER A 1 238 ? 1.267 -14.533 13.191 1.00 60.41 238 SER A N 1
ATOM 1959 C CA . SER A 1 238 ? 0.057 -14.370 13.997 1.00 60.41 238 SER A CA 1
ATOM 1960 C C . SER A 1 238 ? -0.953 -13.478 13.247 1.00 60.41 238 SER A C 1
ATOM 1962 O O . SER A 1 238 ? -0.573 -12.382 12.820 1.00 60.41 238 SER A O 1
ATOM 1964 N N . PRO A 1 239 ? -2.240 -13.875 13.142 1.00 63.47 239 PRO A N 1
ATOM 1965 C CA . PRO A 1 239 ? -3.297 -13.058 12.528 1.00 63.47 239 PRO A CA 1
ATOM 1966 C C . PRO A 1 239 ? -3.631 -11.797 13.349 1.00 63.47 239 PRO A C 1
ATOM 1968 O O . PRO A 1 239 ? -4.406 -10.938 12.922 1.00 63.47 239 PRO A O 1
ATOM 1971 N N . PHE A 1 240 ? -3.063 -11.693 14.552 1.00 64.25 240 PHE A N 1
ATOM 1972 C CA . PHE A 1 240 ? -3.215 -10.575 15.468 1.00 64.25 240 PHE A CA 1
ATOM 1973 C C . PHE A 1 240 ? -1.926 -9.770 15.575 1.00 64.25 240 PHE A C 1
ATOM 1975 O O . PHE A 1 240 ? -0.877 -10.324 15.919 1.00 64.25 240 PHE A O 1
ATOM 1982 N N . GLN A 1 241 ? -2.039 -8.465 15.318 1.00 69.12 241 GLN A N 1
ATOM 1983 C CA . GLN A 1 241 ? -0.940 -7.508 15.351 1.00 69.12 241 GLN A CA 1
ATOM 1984 C C . GLN A 1 241 ? -1.347 -6.267 16.149 1.00 69.12 241 GLN A C 1
ATOM 1986 O O . GLN A 1 241 ? -2.459 -5.746 16.033 1.00 69.12 241 GLN A O 1
ATOM 1991 N N . VAL A 1 242 ? -0.425 -5.787 16.978 1.00 65.56 242 VAL A N 1
ATOM 1992 C CA . VAL A 1 242 ? -0.637 -4.653 17.884 1.00 65.56 242 VAL A CA 1
ATOM 1993 C C . VAL A 1 242 ? 0.518 -3.691 17.695 1.00 65.56 242 VAL A C 1
ATOM 1995 O O . VAL A 1 242 ? 1.667 -4.122 17.792 1.00 65.56 242 VAL A O 1
ATOM 1998 N N . LEU A 1 243 ? 0.230 -2.408 17.469 1.00 60.34 243 LEU A N 1
ATOM 1999 C CA . LEU A 1 243 ? 1.254 -1.374 17.554 1.00 60.34 243 LEU A CA 1
ATOM 2000 C C . LEU A 1 243 ? 1.332 -0.831 18.966 1.00 60.34 243 LEU A C 1
ATOM 2002 O O . LEU A 1 243 ? 0.390 -0.243 19.480 1.00 60.34 243 LEU A O 1
ATOM 2006 N N . THR A 1 244 ? 2.504 -0.973 19.568 1.00 56.25 244 THR A N 1
ATOM 2007 C CA . THR A 1 244 ? 2.865 -0.314 20.823 1.00 56.25 244 THR A CA 1
ATOM 2008 C C . THR A 1 244 ? 3.821 0.830 20.506 1.00 56.25 244 THR A C 1
ATOM 2010 O O . THR A 1 244 ? 5.007 0.755 20.829 1.00 56.25 244 THR A O 1
ATOM 2013 N N . ARG A 1 245 ? 3.377 1.852 19.769 1.00 57.53 245 ARG A N 1
ATOM 2014 C CA . ARG A 1 245 ? 4.252 2.979 19.414 1.00 57.53 245 ARG A CA 1
ATOM 2015 C C . ARG A 1 245 ? 3.720 4.281 20.011 1.00 57.53 245 ARG A C 1
ATOM 2017 O O . ARG A 1 245 ? 2.525 4.547 19.970 1.00 57.53 245 ARG A O 1
ATOM 2024 N N . LYS A 1 246 ? 4.636 5.090 20.550 1.00 51.69 246 LYS A N 1
ATOM 2025 C CA . LYS A 1 246 ? 4.405 6.487 20.948 1.00 51.69 246 LYS A CA 1
ATOM 2026 C C . LYS A 1 246 ? 4.772 7.394 19.767 1.00 51.69 246 LYS A C 1
ATOM 2028 O O . LYS A 1 246 ? 5.855 7.223 19.205 1.00 51.69 246 LYS A O 1
ATOM 2033 N N . GLY A 1 247 ? 3.901 8.321 19.380 1.00 54.53 247 GLY A N 1
ATOM 2034 C CA . GLY A 1 247 ? 4.149 9.281 18.298 1.00 54.53 247 GLY A CA 1
ATOM 2035 C C . GLY A 1 247 ? 2.953 10.206 18.062 1.00 54.53 247 GLY A C 1
ATOM 2036 O O . GLY A 1 247 ? 1.859 9.906 18.521 1.00 54.53 247 GLY A O 1
ATOM 2037 N N . ASP A 1 248 ? 3.158 11.327 17.370 1.00 53.44 248 ASP A N 1
ATOM 2038 C CA . ASP A 1 248 ? 2.072 12.233 16.973 1.00 53.44 248 ASP A CA 1
ATOM 2039 C C . ASP A 1 248 ? 1.290 11.626 15.793 1.00 53.44 248 ASP A C 1
ATOM 2041 O O . ASP A 1 248 ? 1.745 11.643 14.648 1.00 53.44 248 ASP A O 1
ATOM 2045 N N . TRP A 1 249 ? 0.115 11.054 16.074 1.00 58.09 249 TRP A N 1
ATOM 2046 C CA . TRP A 1 249 ? -0.658 10.211 15.145 1.00 58.09 249 TRP A CA 1
ATOM 2047 C C . TRP A 1 249 ? -1.725 10.945 14.321 1.00 58.09 249 TRP A C 1
ATOM 2049 O O . TRP A 1 249 ? -2.641 10.316 13.797 1.00 58.09 249 TRP A O 1
ATOM 2059 N N . ASN A 1 250 ? -1.615 12.260 14.137 1.00 53.50 250 ASN A N 1
ATOM 2060 C CA . ASN A 1 250 ? -2.646 13.052 13.446 1.00 53.50 250 ASN A CA 1
ATOM 2061 C C . ASN A 1 250 ? -2.728 12.830 11.919 1.00 53.50 250 ASN A C 1
ATOM 2063 O O . ASN A 1 250 ? -3.407 13.577 11.216 1.00 53.50 250 ASN A O 1
ATOM 2067 N N . ALA A 1 251 ? -2.052 11.817 11.375 1.00 58.72 251 ALA A N 1
ATOM 2068 C CA . ALA A 1 251 ? -2.104 11.493 9.956 1.00 58.72 251 ALA A CA 1
ATOM 2069 C C . ALA A 1 251 ? -3.255 10.518 9.640 1.00 58.72 251 ALA A C 1
ATOM 2071 O O . ALA A 1 251 ? -3.543 9.575 10.377 1.00 58.72 251 ALA A O 1
ATOM 2072 N N . GLN A 1 252 ? -3.936 10.739 8.513 1.00 63.62 252 GLN A N 1
ATOM 2073 C CA . GLN A 1 252 ? -5.065 9.913 8.082 1.00 63.62 252 GLN A CA 1
ATOM 2074 C C . GLN A 1 252 ? -4.650 8.446 7.890 1.00 63.62 252 GLN A C 1
ATOM 2076 O O . GLN A 1 252 ? -3.713 8.142 7.155 1.00 63.62 252 GLN A O 1
ATOM 2081 N N . GLY A 1 253 ? -5.403 7.529 8.501 1.00 66.38 253 GLY A N 1
ATOM 2082 C CA . GLY A 1 253 ? -5.338 6.096 8.204 1.00 66.38 253 GLY A CA 1
ATOM 2083 C C . GLY A 1 253 ? -4.401 5.244 9.056 1.00 66.38 253 GLY A C 1
ATOM 2084 O O . GLY A 1 253 ? -4.156 4.095 8.695 1.00 66.38 253 GLY A O 1
ATOM 2085 N N . PHE A 1 254 ? -3.940 5.766 10.190 1.00 79.12 254 PHE A N 1
ATOM 2086 C CA . PHE A 1 254 ? -3.221 4.988 11.197 1.00 79.12 254 PHE A CA 1
ATOM 2087 C C . PHE A 1 254 ? -4.179 4.093 11.998 1.00 79.12 254 PHE A C 1
ATOM 2089 O O . PHE A 1 254 ? -5.345 4.455 12.227 1.00 79.12 254 PHE A O 1
ATOM 2096 N N . HIS A 1 255 ? -3.703 2.912 12.415 1.00 83.19 255 HIS A N 1
ATOM 2097 C CA . HIS A 1 255 ? -4.434 2.031 13.329 1.00 83.19 255 HIS A CA 1
ATOM 2098 C C . HIS A 1 255 ? -3.529 1.546 14.471 1.00 83.19 255 HIS A C 1
ATOM 2100 O O . HIS A 1 255 ? -2.477 0.972 14.229 1.00 83.19 255 HIS A O 1
ATOM 2106 N N . LEU A 1 256 ? -3.957 1.694 15.727 1.00 86.44 256 LEU A N 1
ATOM 2107 C CA . LEU A 1 256 ? -3.195 1.220 16.897 1.00 86.44 256 LEU A CA 1
ATOM 2108 C C . LEU A 1 256 ? -3.184 -0.313 17.007 1.00 86.44 256 LEU A C 1
ATOM 2110 O O . LEU A 1 256 ? -2.257 -0.931 17.526 1.00 86.44 256 LEU A O 1
ATOM 2114 N N . MET A 1 257 ? -4.238 -0.949 16.507 1.00 90.19 257 MET A N 1
ATOM 2115 C CA . MET A 1 257 ? -4.419 -2.394 16.543 1.00 90.19 257 MET A CA 1
ATOM 2116 C C . MET A 1 257 ? -5.040 -2.842 15.234 1.00 90.19 257 MET A C 1
ATOM 2118 O O . MET A 1 257 ? -5.932 -2.169 14.708 1.00 90.19 257 MET A O 1
ATOM 2122 N N . ARG A 1 258 ? -4.615 -4.011 14.751 1.00 90.62 258 ARG A N 1
ATOM 2123 C CA . ARG A 1 258 ? -5.248 -4.676 13.622 1.00 90.62 258 ARG A CA 1
ATOM 2124 C C . ARG A 1 258 ? -5.324 -6.177 13.848 1.00 90.62 258 ARG A C 1
ATOM 2126 O O . ARG A 1 258 ? -4.328 -6.852 14.094 1.00 90.62 258 ARG A O 1
ATOM 2133 N N . PHE A 1 259 ? -6.528 -6.700 13.702 1.00 91.62 259 PHE A N 1
ATOM 2134 C CA . PHE A 1 259 ? -6.793 -8.127 13.713 1.00 91.62 259 PHE A CA 1
ATOM 2135 C C . PHE A 1 259 ? -7.392 -8.537 12.380 1.00 91.62 259 PHE A C 1
ATOM 2137 O O . PHE A 1 259 ? -8.395 -7.955 11.973 1.00 91.62 259 PHE A O 1
ATOM 2144 N N . LEU A 1 260 ? -6.786 -9.516 11.713 1.00 92.12 260 LEU A N 1
ATOM 2145 C CA . LEU A 1 260 ? -7.227 -10.012 10.412 1.00 92.12 260 LEU A CA 1
ATOM 2146 C C . LEU A 1 260 ? -7.821 -11.419 10.543 1.00 92.12 260 LEU A C 1
ATOM 2148 O O . LEU A 1 260 ? -7.380 -12.226 11.363 1.00 92.12 260 LEU A O 1
ATOM 2152 N N . TRP A 1 261 ? -8.847 -11.710 9.748 1.00 93.31 261 TRP A N 1
ATOM 2153 C CA . TRP A 1 261 ? -9.394 -13.058 9.569 1.00 93.31 261 TRP A CA 1
ATOM 2154 C C . TRP A 1 261 ? -10.153 -13.156 8.241 1.00 93.31 261 TRP A C 1
ATOM 2156 O O . TRP A 1 261 ? -10.305 -12.160 7.537 1.00 93.31 261 TRP A O 1
ATOM 2166 N N . GLY A 1 262 ? -10.649 -14.347 7.910 1.00 91.62 262 GLY A N 1
ATOM 2167 C CA . GLY A 1 262 ? -11.377 -14.611 6.669 1.00 91.62 262 GLY A CA 1
ATOM 2168 C C . GLY A 1 262 ? -10.648 -15.640 5.815 1.00 91.62 262 GLY A C 1
ATOM 2169 O O . GLY A 1 262 ? -10.003 -16.534 6.360 1.00 91.62 262 GLY A O 1
ATOM 2170 N N . ASP A 1 263 ? -10.748 -15.492 4.498 1.00 89.50 263 ASP A N 1
ATOM 2171 C CA . ASP A 1 263 ? -10.115 -16.359 3.504 1.00 89.50 263 ASP A CA 1
ATOM 2172 C C . ASP A 1 263 ? -9.650 -15.560 2.267 1.00 89.50 263 ASP A C 1
ATOM 2174 O O . ASP A 1 263 ? -9.748 -14.331 2.216 1.00 89.50 263 ASP A O 1
ATOM 2178 N N . GLU A 1 264 ? -9.130 -16.253 1.251 1.00 84.56 264 GLU A N 1
ATOM 2179 C CA . GLU A 1 264 ? -8.658 -15.656 -0.009 1.00 84.56 264 GLU A CA 1
ATOM 2180 C C . GLU A 1 264 ? -9.752 -14.944 -0.828 1.00 84.56 264 GLU A C 1
ATOM 2182 O O . GLU A 1 264 ? -9.455 -14.137 -1.721 1.00 84.56 264 GLU A O 1
ATOM 2187 N N . GLY A 1 265 ? -11.017 -15.279 -0.567 1.00 88.94 265 GLY A N 1
ATOM 2188 C CA . GLY A 1 265 ? -12.187 -14.710 -1.215 1.00 88.94 265 GLY A CA 1
ATOM 2189 C C . GLY A 1 265 ? -12.713 -13.477 -0.494 1.00 88.94 265 GLY A C 1
ATOM 2190 O O . GLY A 1 265 ? -13.420 -12.681 -1.125 1.00 88.94 265 GLY A O 1
ATOM 2191 N N . ARG A 1 266 ? -12.381 -13.327 0.794 1.00 89.19 266 ARG A N 1
ATOM 2192 C CA . ARG A 1 266 ? -12.835 -12.223 1.629 1.00 89.19 266 ARG A CA 1
ATOM 2193 C C . ARG A 1 266 ? -11.934 -11.972 2.836 1.00 89.19 266 ARG A C 1
ATOM 2195 O O . ARG A 1 266 ? -11.902 -12.749 3.792 1.00 89.19 266 ARG A O 1
ATOM 2202 N N . ILE A 1 267 ? -11.326 -10.790 2.851 1.00 91.94 267 ILE A N 1
ATOM 2203 C CA . ILE A 1 267 ? -10.510 -10.312 3.968 1.00 91.94 267 ILE A CA 1
ATOM 2204 C C . ILE A 1 267 ? -11.391 -9.523 4.934 1.00 91.94 267 ILE A C 1
ATOM 2206 O O . ILE A 1 267 ? -12.036 -8.551 4.547 1.00 91.94 267 ILE A O 1
ATOM 2210 N N . ARG A 1 268 ? -11.374 -9.907 6.210 1.00 92.38 268 ARG A N 1
ATOM 2211 C CA . ARG A 1 268 ? -12.033 -9.178 7.293 1.00 92.38 268 ARG A CA 1
ATOM 2212 C C . ARG A 1 268 ? -10.995 -8.616 8.249 1.00 92.38 268 ARG A C 1
ATOM 2214 O O . ARG A 1 268 ? -9.923 -9.189 8.451 1.00 92.38 268 ARG A O 1
ATOM 2221 N N . SER A 1 269 ? -11.325 -7.481 8.848 1.00 93.38 269 SER A N 1
ATOM 2222 C CA . SER A 1 269 ? -10.422 -6.800 9.765 1.00 93.38 269 SER A CA 1
ATOM 2223 C C . SER A 1 269 ? -11.176 -6.108 10.888 1.00 93.38 269 SER A C 1
ATOM 2225 O O . SER A 1 269 ? -12.195 -5.476 10.625 1.00 93.38 269 SER A O 1
ATOM 2227 N N . LEU A 1 270 ? -10.605 -6.130 12.087 1.00 94.62 270 LEU A N 1
ATOM 2228 C CA . LEU A 1 270 ? -10.975 -5.284 13.214 1.00 94.62 270 LEU A CA 1
ATOM 2229 C C . LEU A 1 270 ? -9.799 -4.346 13.461 1.00 94.62 270 LEU A C 1
ATOM 2231 O O . LEU A 1 270 ? -8.712 -4.801 13.826 1.00 94.62 270 LEU A O 1
ATOM 2235 N N . VAL A 1 271 ? -10.009 -3.056 13.228 1.00 93.25 271 VAL A N 1
ATOM 2236 C CA . VAL A 1 271 ? -8.975 -2.031 13.394 1.00 93.25 271 VAL A CA 1
ATOM 2237 C C . VAL A 1 271 ? -9.356 -1.064 14.498 1.00 93.25 271 VAL A C 1
ATOM 2239 O O . VAL A 1 271 ? -10.522 -0.702 14.615 1.00 93.25 271 VAL A O 1
ATOM 2242 N N . CYS A 1 272 ? -8.382 -0.636 15.294 1.00 93.38 272 CYS A N 1
ATOM 2243 C CA . CYS A 1 272 ? -8.561 0.412 16.296 1.00 93.38 272 CYS A CA 1
ATOM 2244 C C . CYS A 1 272 ? -8.003 1.733 15.770 1.00 93.38 272 CYS A C 1
ATOM 2246 O O . CYS A 1 272 ? -6.824 1.793 15.421 1.00 93.38 272 CYS A O 1
ATOM 2248 N N . GLN A 1 273 ? -8.815 2.787 15.751 1.00 89.00 273 GLN A N 1
ATOM 2249 C CA . GLN A 1 273 ? -8.386 4.156 15.467 1.00 89.00 273 GLN A CA 1
ATOM 2250 C C . GLN A 1 273 ? -8.644 5.020 16.696 1.00 89.00 273 GLN A C 1
ATOM 2252 O O . GLN A 1 273 ? -9.784 5.162 17.140 1.00 89.00 273 GLN A O 1
ATOM 2257 N N . SER A 1 274 ? -7.568 5.557 17.256 1.00 87.88 274 SER A N 1
ATOM 2258 C CA . SER A 1 274 ? -7.591 6.470 18.392 1.00 87.88 274 SER A CA 1
ATOM 2259 C C . SER A 1 274 ? -6.269 7.240 18.425 1.00 87.88 274 SER A C 1
ATOM 2261 O O . SER A 1 274 ? -5.266 6.769 17.886 1.00 87.88 274 SER A O 1
ATOM 2263 N N . ASP A 1 275 ? -6.293 8.417 19.034 1.00 84.06 275 ASP A N 1
ATOM 2264 C CA . ASP A 1 275 ? -5.139 9.255 19.364 1.00 84.06 275 ASP A CA 1
ATOM 2265 C C . ASP A 1 275 ? -4.477 8.858 20.701 1.00 84.06 275 ASP A C 1
ATOM 2267 O O . ASP A 1 275 ? -3.454 9.422 21.087 1.00 84.06 275 ASP A O 1
ATOM 2271 N N . MET A 1 276 ? -5.035 7.865 21.399 1.00 87.50 276 MET A N 1
ATOM 2272 C CA . MET A 1 276 ? -4.542 7.378 22.686 1.00 87.50 276 MET A CA 1
ATOM 2273 C C . MET A 1 276 ? -3.195 6.656 22.601 1.00 87.50 276 MET A C 1
ATOM 2275 O O . MET A 1 276 ? -2.860 5.999 21.613 1.00 87.50 276 MET A O 1
ATOM 2279 N N . GLU A 1 277 ? -2.461 6.674 23.717 1.00 88.75 277 GLU A N 1
ATOM 2280 C CA . GLU A 1 277 ? -1.330 5.766 23.907 1.00 88.75 277 GLU A CA 1
ATOM 2281 C C . GLU A 1 277 ? -1.849 4.340 24.159 1.00 88.75 277 GLU A C 1
ATOM 2283 O O . GLU A 1 277 ? -2.706 4.122 25.017 1.00 88.75 277 GLU A O 1
ATOM 2288 N N . LEU A 1 278 ? -1.301 3.366 23.423 1.00 89.56 278 LEU A N 1
ATOM 2289 C CA . LEU A 1 278 ? -1.610 1.946 23.576 1.00 89.56 278 LEU A CA 1
ATOM 2290 C C . LEU A 1 278 ? -0.442 1.194 24.217 1.00 89.56 278 LEU A C 1
ATOM 2292 O O . LEU A 1 278 ? 0.673 1.182 23.689 1.00 89.56 278 LEU A O 1
ATOM 2296 N N . GLN A 1 279 ? -0.721 0.494 25.314 1.00 91.56 279 GLN A N 1
ATOM 2297 C CA . GLN A 1 279 ? 0.219 -0.408 25.971 1.00 91.56 279 GLN A CA 1
ATOM 2298 C C . GLN A 1 279 ? -0.284 -1.848 25.889 1.00 91.56 279 GLN A C 1
ATOM 2300 O O . GLN A 1 279 ? -1.430 -2.153 26.210 1.00 91.56 279 GLN A O 1
ATOM 2305 N N . LYS A 1 280 ? 0.578 -2.764 25.445 1.00 90.44 280 LYS A N 1
ATOM 2306 C CA . LYS A 1 280 ? 0.250 -4.191 25.402 1.00 90.44 280 LYS A CA 1
ATOM 2307 C C . LYS A 1 280 ? 0.656 -4.850 26.716 1.00 90.44 280 LYS A C 1
ATOM 2309 O O . LYS A 1 280 ? 1.841 -4.894 27.037 1.00 90.44 280 LYS A O 1
ATOM 2314 N N . ASN A 1 281 ? -0.315 -5.425 27.412 1.00 91.62 281 ASN A N 1
ATOM 2315 C CA . ASN A 1 281 ? -0.101 -6.311 28.550 1.00 91.62 281 ASN A CA 1
ATOM 2316 C C . ASN A 1 281 ? -0.257 -7.777 28.125 1.00 91.62 281 ASN A C 1
ATOM 2318 O O . ASN A 1 281 ? -0.571 -8.085 26.973 1.00 91.62 281 ASN A O 1
ATOM 2322 N N . ARG A 1 282 ? 0.001 -8.709 29.050 1.00 89.69 282 ARG A N 1
ATOM 2323 C CA . ARG A 1 282 ? 0.032 -10.151 28.753 1.00 89.69 282 ARG A CA 1
ATOM 2324 C C . ARG A 1 282 ? -1.281 -10.673 28.152 1.00 89.69 282 ARG A C 1
ATOM 2326 O O . ARG A 1 282 ? -1.227 -11.476 27.227 1.00 89.69 282 ARG A O 1
ATOM 2333 N N . ASP A 1 283 ? -2.423 -10.238 28.676 1.00 92.50 283 ASP A N 1
ATOM 2334 C CA . ASP A 1 283 ? -3.769 -10.717 28.324 1.00 92.50 283 ASP A CA 1
ATOM 2335 C C . ASP A 1 283 ? -4.700 -9.614 27.787 1.00 92.50 283 ASP A C 1
ATOM 2337 O O . ASP A 1 283 ? -5.860 -9.887 27.482 1.00 92.50 283 ASP A O 1
ATOM 2341 N N . ARG A 1 284 ? -4.220 -8.369 27.687 1.00 94.38 284 ARG A N 1
ATOM 2342 C CA . ARG A 1 284 ? -5.055 -7.209 27.352 1.00 94.38 284 ARG A CA 1
ATOM 2343 C C . ARG A 1 284 ? -4.277 -6.071 26.695 1.00 94.38 284 ARG A C 1
ATOM 2345 O O . ARG A 1 284 ? -3.045 -6.043 26.716 1.00 94.38 284 ARG A O 1
ATOM 2352 N N . LEU A 1 285 ? -5.020 -5.126 26.137 1.00 94.88 285 LEU A N 1
ATOM 2353 C CA . LEU A 1 285 ? -4.525 -3.866 25.597 1.00 94.88 285 LEU A CA 1
ATOM 2354 C C . LEU A 1 285 ? -5.016 -2.705 26.460 1.00 94.88 285 LEU A C 1
ATOM 2356 O O . LEU A 1 285 ? -6.220 -2.553 26.629 1.00 94.88 285 LEU A O 1
ATOM 2360 N N . ASP A 1 286 ? -4.103 -1.890 26.971 1.00 95.81 286 ASP A N 1
ATOM 2361 C CA . ASP A 1 286 ? -4.413 -0.749 27.829 1.00 95.81 286 ASP A CA 1
ATOM 2362 C C . ASP A 1 286 ? -4.348 0.534 26.995 1.00 95.81 286 ASP A C 1
ATOM 2364 O O . ASP A 1 286 ? -3.295 0.898 26.469 1.00 95.81 286 ASP A O 1
ATOM 2368 N N . PHE A 1 287 ? -5.488 1.209 26.875 1.00 94.75 287 PHE A N 1
ATOM 2369 C CA . PHE A 1 287 ? -5.636 2.506 26.228 1.00 94.75 287 PHE A CA 1
ATOM 2370 C C . PHE A 1 287 ? -5.574 3.600 27.288 1.00 94.75 287 PHE A C 1
ATOM 2372 O O . PHE A 1 287 ? -6.429 3.667 28.176 1.00 94.75 287 PHE A O 1
ATOM 2379 N N . ILE A 1 288 ? -4.552 4.448 27.207 1.00 93.62 288 ILE A N 1
ATOM 2380 C CA . ILE A 1 288 ? -4.330 5.542 28.150 1.00 93.62 288 ILE A CA 1
ATOM 2381 C C . ILE A 1 288 ? -4.976 6.795 27.578 1.00 93.62 288 ILE A C 1
ATOM 2383 O O . ILE A 1 288 ? -4.533 7.333 26.561 1.00 93.62 288 ILE A O 1
ATOM 2387 N N . TYR A 1 289 ? -6.028 7.255 28.247 1.00 90.88 289 TYR A N 1
ATOM 2388 C CA . TYR A 1 289 ? -6.766 8.437 27.835 1.00 90.88 289 TYR A CA 1
ATOM 2389 C C . TYR A 1 289 ? -5.966 9.711 28.135 1.00 90.88 289 TYR A C 1
ATOM 2391 O O . TYR A 1 289 ? -5.224 9.794 29.121 1.00 90.88 289 TYR A O 1
ATOM 2399 N N . SER A 1 290 ? -6.159 10.734 27.300 1.00 86.06 290 SER A N 1
ATOM 2400 C CA . SER A 1 290 ? -5.582 12.063 27.506 1.00 86.06 290 SER A CA 1
ATOM 2401 C C . SER A 1 290 ? -6.053 12.680 28.831 1.00 86.06 290 SER A C 1
ATOM 2403 O O . SER A 1 290 ? -7.074 12.292 29.411 1.00 86.06 290 SER A O 1
ATOM 2405 N N . ARG A 1 291 ? -5.299 13.656 29.347 1.00 82.38 291 ARG A N 1
ATOM 2406 C CA . ARG A 1 291 ? -5.683 14.371 30.578 1.00 82.38 291 ARG A CA 1
ATOM 2407 C C . ARG A 1 291 ? -6.924 15.239 30.390 1.00 82.38 291 ARG A C 1
ATOM 2409 O O . ARG A 1 291 ? -7.689 15.393 31.336 1.00 82.38 291 ARG A O 1
ATOM 2416 N N . GLU A 1 292 ? -7.106 15.788 29.196 1.00 83.12 292 GLU A N 1
ATOM 2417 C CA . GLU A 1 292 ? -8.268 16.598 28.848 1.00 83.12 292 GLU A CA 1
ATOM 2418 C C . GLU A 1 292 ? -9.462 15.688 28.556 1.00 83.12 292 GLU A C 1
ATOM 2420 O O . GLU A 1 292 ? -9.356 14.732 27.788 1.00 83.12 292 GLU A O 1
ATOM 2425 N N . VAL A 1 293 ? -10.599 15.969 29.191 1.00 78.19 293 VAL A N 1
ATOM 2426 C CA . VAL A 1 293 ? -11.864 15.309 28.861 1.00 78.19 293 VAL A CA 1
ATOM 2427 C C . VAL A 1 293 ? -12.479 16.087 27.698 1.00 78.19 293 VAL A C 1
ATOM 2429 O O . VAL A 1 293 ? -12.658 17.302 27.834 1.00 78.19 293 VAL A O 1
ATOM 2432 N N . PRO A 1 294 ? -12.783 15.444 26.557 1.00 78.81 294 PRO A N 1
ATOM 2433 C CA . PRO A 1 294 ? -13.392 16.135 25.431 1.00 78.81 294 PRO A CA 1
ATOM 2434 C C . PRO A 1 294 ? -14.683 16.845 25.842 1.00 78.81 294 PRO A C 1
ATOM 2436 O O . PRO A 1 294 ? -15.559 16.257 26.472 1.00 78.81 294 PRO A O 1
ATOM 2439 N N . ASN A 1 295 ? -14.815 18.117 25.466 1.00 74.69 295 ASN A N 1
ATOM 2440 C CA . ASN A 1 295 ? -16.014 18.909 25.759 1.00 74.69 295 ASN A CA 1
ATOM 2441 C C . ASN A 1 295 ? -17.169 18.593 24.780 1.00 74.69 295 ASN A C 1
ATOM 2443 O O . ASN A 1 295 ? -18.325 18.958 24.998 1.00 74.69 295 ASN A O 1
ATOM 2447 N N . GLU A 1 296 ? -16.870 17.901 23.679 1.00 77.12 296 GLU A N 1
ATOM 2448 C CA . GLU A 1 296 ? -17.849 17.527 22.665 1.00 77.12 296 GLU A CA 1
ATOM 2449 C C . GLU A 1 296 ? -18.600 16.253 23.066 1.00 77.12 296 GLU A C 1
ATOM 2451 O O . GLU A 1 296 ? -18.057 15.150 23.058 1.00 77.12 296 GLU A O 1
ATOM 2456 N N . LYS A 1 297 ? -19.901 16.393 23.355 1.00 65.81 297 LYS A N 1
ATOM 2457 C CA . LYS A 1 297 ? -20.779 15.297 23.811 1.00 65.81 297 LYS A CA 1
ATOM 2458 C C . LYS A 1 297 ? -20.836 14.082 22.869 1.00 65.81 297 LYS A C 1
ATOM 2460 O O . LYS A 1 297 ? -21.293 13.014 23.282 1.00 65.81 297 LYS A O 1
ATOM 2465 N N . GLU A 1 298 ? -20.424 14.226 21.613 1.00 68.00 298 GLU A N 1
ATOM 2466 C CA . GLU A 1 298 ? -20.513 13.183 20.582 1.00 68.00 298 GLU A CA 1
ATOM 2467 C C . GLU A 1 298 ? -19.160 12.573 20.193 1.00 68.00 298 GLU A C 1
ATOM 2469 O O . GLU A 1 298 ? -19.119 11.622 19.406 1.00 68.00 298 GLU A O 1
ATOM 2474 N N . GLN A 1 299 ? -18.055 13.061 20.760 1.00 84.06 299 GLN A N 1
ATOM 2475 C CA . GLN A 1 299 ? -16.732 12.568 20.406 1.00 84.06 299 GLN A CA 1
ATOM 2476 C C . GLN A 1 299 ? -16.503 11.163 20.984 1.00 84.06 299 GLN A C 1
ATOM 2478 O O . GLN A 1 299 ? -16.566 10.932 22.190 1.00 84.06 299 GLN A O 1
ATOM 2483 N N . MET A 1 300 ? -16.243 10.199 20.096 1.00 91.12 300 MET A N 1
ATOM 2484 C CA . MET A 1 300 ? -15.806 8.852 20.474 1.00 91.12 300 MET A CA 1
ATOM 2485 C C . MET A 1 300 ? -14.287 8.866 20.601 1.00 91.12 300 MET A C 1
ATOM 2487 O O . MET A 1 300 ? -13.598 9.018 19.595 1.00 91.12 300 MET A O 1
ATOM 2491 N N . GLU A 1 301 ? -13.779 8.701 21.818 1.00 91.94 301 GLU A N 1
ATOM 2492 C CA . GLU A 1 301 ? -12.339 8.761 22.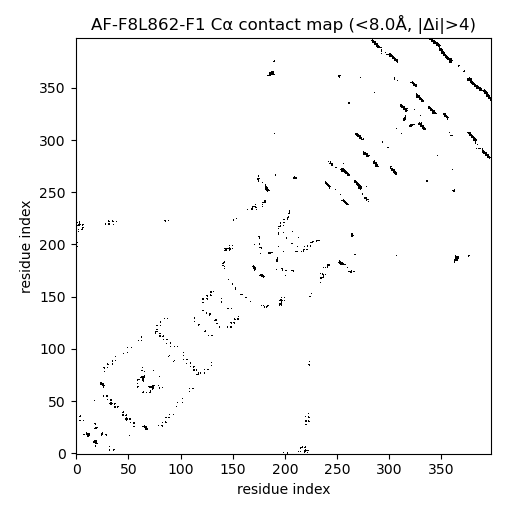101 1.00 91.94 301 GLU A CA 1
ATOM 2493 C C . GLU A 1 301 ? -11.625 7.470 21.655 1.00 91.94 301 GLU A C 1
ATOM 2495 O O . GLU A 1 301 ? -10.534 7.502 21.085 1.00 91.94 301 GLU A O 1
ATOM 2500 N N . LEU A 1 302 ? -12.271 6.315 21.851 1.00 94.12 302 LEU A N 1
ATOM 2501 C CA . LEU A 1 302 ? -11.762 5.016 21.420 1.00 94.12 302 LEU A CA 1
ATOM 2502 C C . LEU A 1 302 ? -12.712 4.415 20.387 1.00 94.12 302 LEU A C 1
ATOM 2504 O O . LEU A 1 302 ? -13.892 4.210 20.667 1.00 94.12 302 LEU A O 1
ATOM 2508 N N . THR A 1 303 ? -12.213 4.128 19.185 1.00 95.44 303 THR A N 1
ATOM 2509 C CA . THR A 1 303 ? -13.051 3.615 18.100 1.00 95.44 303 THR A CA 1
ATOM 2510 C C . THR A 1 303 ? -12.449 2.379 17.448 1.00 95.44 303 THR A C 1
ATOM 2512 O O . THR A 1 303 ? -11.307 2.389 16.997 1.00 95.44 303 THR A O 1
ATOM 2515 N N . PHE A 1 304 ? -13.265 1.337 17.303 1.00 96.50 304 PHE A N 1
ATOM 2516 C CA . PHE A 1 304 ? -12.965 0.181 16.472 1.00 96.50 304 PHE A CA 1
ATOM 2517 C C . PHE A 1 304 ? -13.845 0.162 15.230 1.00 96.50 304 PHE A C 1
ATOM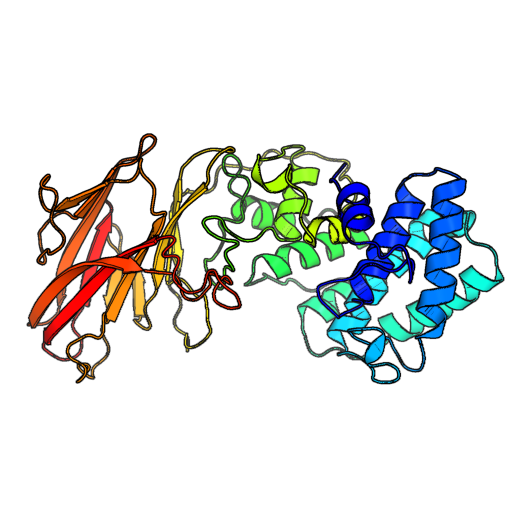 2519 O O . PHE A 1 304 ? -15.021 0.524 15.279 1.00 96.50 304 PHE A O 1
ATOM 2526 N N . PHE A 1 305 ? -13.283 -0.318 14.128 1.00 95.62 305 PHE A N 1
ATOM 2527 C CA . PHE A 1 305 ? -13.998 -0.528 12.880 1.00 95.62 305 PHE A CA 1
ATOM 2528 C C . PHE A 1 305 ? -13.875 -1.976 12.436 1.00 95.62 305 PHE A C 1
ATOM 2530 O O . PHE A 1 305 ? -12.790 -2.557 12.480 1.00 95.62 305 PHE A O 1
ATOM 2537 N N . THR A 1 306 ? -14.988 -2.541 11.982 1.00 95.56 306 THR A N 1
ATOM 2538 C CA . THR A 1 306 ? -15.038 -3.851 11.332 1.00 95.56 306 THR A CA 1
ATOM 2539 C C . THR A 1 306 ? -15.970 -3.803 10.134 1.00 95.56 306 THR A C 1
ATOM 2541 O O . THR A 1 306 ? -16.926 -3.030 10.133 1.00 95.56 306 THR A O 1
ATOM 2544 N N . GLU A 1 307 ? -15.713 -4.634 9.128 1.00 92.88 307 GLU A N 1
ATOM 2545 C CA . GLU A 1 307 ? -16.490 -4.653 7.889 1.00 92.88 307 GLU A CA 1
ATOM 2546 C C . GLU A 1 307 ? -17.996 -4.805 8.174 1.00 92.88 307 GLU A C 1
ATOM 2548 O O . GLU A 1 307 ? -18.424 -5.713 8.892 1.00 92.88 307 GLU A O 1
ATOM 2553 N N . TYR A 1 308 ? -18.821 -3.947 7.570 1.00 92.19 308 TYR A N 1
ATOM 2554 C CA . TYR A 1 308 ? -20.257 -4.173 7.531 1.00 92.19 308 TYR A CA 1
ATOM 2555 C C . TYR A 1 308 ? -20.629 -5.102 6.396 1.00 92.19 308 TYR A C 1
ATOM 2557 O O . TYR A 1 308 ? -20.357 -4.837 5.220 1.00 92.19 308 TYR A O 1
ATOM 2565 N N . ASP A 1 309 ? -21.379 -6.134 6.739 1.00 87.38 309 ASP A N 1
ATOM 2566 C CA . ASP A 1 309 ? -22.031 -6.995 5.780 1.00 87.38 309 ASP A CA 1
ATOM 2567 C C . ASP A 1 309 ? -23.272 -7.651 6.378 1.00 87.38 309 ASP A C 1
ATOM 2569 O O . ASP A 1 309 ? -23.401 -7.767 7.593 1.00 87.38 309 ASP A O 1
ATOM 2573 N N . SER A 1 310 ? -24.156 -8.113 5.499 1.00 87.69 310 SER A N 1
ATOM 2574 C CA . SER A 1 310 ? -25.303 -8.964 5.801 1.00 87.69 310 SER A CA 1
ATOM 2575 C C . SER A 1 310 ? -24.968 -10.176 6.685 1.00 87.69 310 SER A C 1
ATOM 2577 O O . SER A 1 310 ? -25.793 -10.560 7.513 1.00 87.69 310 SER A O 1
ATOM 2579 N N . GLU A 1 311 ? -23.760 -10.738 6.571 1.00 89.25 311 GLU A N 1
ATOM 2580 C CA . GLU A 1 311 ? -23.304 -11.868 7.390 1.00 89.25 311 GLU A CA 1
ATOM 2581 C C . GLU A 1 311 ? -22.681 -11.459 8.733 1.00 89.25 311 GLU A C 1
ATOM 2583 O O . GLU A 1 311 ? -22.557 -12.294 9.629 1.00 89.25 311 GLU A O 1
ATOM 2588 N N . ALA A 1 312 ? -22.259 -10.199 8.881 1.00 92.06 312 ALA A N 1
ATOM 2589 C CA . ALA A 1 312 ? -21.586 -9.711 10.078 1.00 92.06 312 ALA A CA 1
ATOM 2590 C C . ALA A 1 312 ? -22.604 -9.104 11.050 1.00 92.06 312 ALA A C 1
ATOM 2592 O O . ALA A 1 312 ? -23.182 -8.041 10.805 1.00 92.06 312 ALA A O 1
ATOM 2593 N N . GLN A 1 313 ? -22.809 -9.775 12.179 1.00 95.81 313 GLN A N 1
ATOM 2594 C CA . GLN A 1 313 ? -23.757 -9.361 13.208 1.00 95.81 313 GLN A CA 1
ATOM 2595 C C . GLN A 1 313 ? -23.023 -8.979 14.492 1.00 95.81 313 GLN A C 1
ATOM 2597 O O . GLN A 1 313 ? -22.110 -9.687 14.916 1.00 95.81 313 GLN A O 1
ATOM 2602 N N . LEU A 1 314 ? -23.446 -7.880 15.120 1.00 97.50 314 LEU A N 1
ATOM 2603 C CA . LEU A 1 314 ? -22.939 -7.461 16.423 1.00 97.50 314 LEU A CA 1
ATOM 2604 C C . LEU A 1 314 ? -23.976 -7.683 17.515 1.00 97.50 314 LEU A C 1
ATOM 2606 O O . LEU A 1 314 ? -25.172 -7.445 17.318 1.00 97.50 314 LEU A O 1
ATOM 2610 N N . PHE A 1 315 ? -23.484 -8.129 18.663 1.00 98.19 315 PHE A N 1
ATOM 2611 C CA . PHE A 1 315 ? -24.267 -8.395 19.858 1.00 98.19 315 PHE A CA 1
ATOM 2612 C C . PHE A 1 315 ? -23.591 -7.772 21.079 1.00 98.19 315 PHE A C 1
ATOM 2614 O O . PHE A 1 315 ? -22.367 -7.692 21.135 1.00 98.19 315 PHE A O 1
ATOM 2621 N N . VAL A 1 316 ? -24.397 -7.390 22.064 1.00 98.31 316 VAL A N 1
ATOM 2622 C CA . VAL A 1 316 ? -23.980 -7.001 23.416 1.00 98.31 316 VAL A CA 1
ATOM 2623 C C . VAL A 1 316 ? -24.646 -7.984 24.368 1.00 98.31 316 VAL A C 1
ATOM 2625 O O . VAL A 1 316 ? -25.863 -8.165 24.296 1.00 98.31 316 VAL A O 1
ATOM 2628 N N . GLU A 1 317 ? -23.865 -8.706 25.174 1.00 98.25 317 GLU A N 1
ATOM 2629 C CA . GLU A 1 317 ? -24.384 -9.756 26.074 1.00 98.25 317 GLU A CA 1
ATOM 2630 C C . GLU A 1 317 ? -25.307 -10.763 25.354 1.00 98.25 317 GLU A C 1
ATOM 2632 O O . GLU A 1 317 ? -26.379 -11.159 25.820 1.00 98.25 317 GLU A O 1
ATOM 2637 N N . GLY A 1 318 ? -24.923 -11.134 24.127 1.00 97.75 318 GLY A N 1
ATOM 2638 C CA . GLY A 1 318 ? -25.681 -12.052 23.272 1.00 97.75 318 GLY A CA 1
ATOM 2639 C C . GLY A 1 318 ? -26.975 -11.483 22.672 1.00 97.75 318 GLY A C 1
ATOM 2640 O O . GLY A 1 318 ? -27.648 -12.196 21.924 1.00 97.75 318 GLY A O 1
ATOM 2641 N N . LYS A 1 319 ? -27.321 -10.217 22.936 1.00 98.12 319 LYS A N 1
ATOM 2642 C CA . LYS A 1 319 ? -28.512 -9.528 22.413 1.00 98.12 319 LYS A CA 1
ATOM 2643 C C . LYS A 1 319 ? -28.137 -8.523 21.325 1.00 98.12 319 LYS A C 1
ATOM 2645 O O . LYS A 1 319 ? -27.074 -7.916 21.356 1.00 98.12 319 LYS A O 1
ATOM 2650 N N . LYS A 1 320 ? -29.018 -8.325 20.341 1.00 97.12 320 LYS A N 1
ATOM 2651 C CA . LYS A 1 320 ? -28.806 -7.338 19.270 1.00 97.12 320 LYS A CA 1
ATOM 2652 C C . LYS A 1 320 ? -29.104 -5.934 19.803 1.00 97.12 320 LYS A C 1
ATOM 2654 O O . LYS A 1 320 ? -30.257 -5.512 19.815 1.00 97.12 320 LYS A O 1
ATOM 2659 N N . GLN A 1 321 ? -28.070 -5.243 20.267 1.00 97.56 321 GLN A N 1
ATOM 2660 C CA . GLN A 1 321 ? -28.146 -3.908 20.861 1.00 97.56 321 GLN A CA 1
ATOM 2661 C C . GLN A 1 321 ? -27.053 -3.007 20.284 1.00 97.56 321 GLN A C 1
ATOM 2663 O O . GLN A 1 321 ? -26.046 -3.490 19.770 1.00 97.56 321 GLN A O 1
ATOM 2668 N N . THR A 1 322 ? -27.276 -1.694 20.345 1.00 97.31 322 THR A N 1
ATOM 2669 C CA . THR A 1 322 ? -26.355 -0.676 19.815 1.00 97.31 322 THR A CA 1
ATOM 2670 C C . THR A 1 322 ? -25.667 0.139 20.902 1.00 97.31 322 THR A C 1
ATOM 2672 O O . THR A 1 322 ? -24.900 1.034 20.576 1.00 97.31 322 THR A O 1
ATOM 2675 N N . VAL A 1 323 ? -25.945 -0.137 22.174 1.00 98.00 323 VAL A N 1
ATOM 2676 C CA . VAL A 1 323 ? -25.345 0.537 23.331 1.00 98.00 323 VAL A CA 1
ATOM 2677 C C . VAL A 1 323 ? -24.790 -0.537 24.253 1.00 98.00 323 VAL A C 1
ATOM 2679 O O . VAL A 1 323 ? -25.409 -1.592 24.381 1.00 98.00 323 VAL A O 1
ATOM 2682 N N . PHE A 1 324 ? -23.633 -0.270 24.851 1.00 98.44 324 PHE A N 1
ATOM 2683 C CA . PHE A 1 324 ? -23.006 -1.146 25.836 1.00 98.44 324 PHE A CA 1
ATOM 2684 C C . PHE A 1 324 ? -22.289 -0.339 26.924 1.00 98.44 324 PHE A C 1
ATOM 2686 O O . PHE A 1 324 ? -21.973 0.841 26.745 1.00 98.44 324 PHE A O 1
ATOM 2693 N N . HIS A 1 325 ? -22.011 -0.984 28.045 1.00 98.19 325 HIS A N 1
ATOM 2694 C CA . HIS A 1 325 ? -21.265 -0.469 29.184 1.00 98.19 325 HIS A CA 1
ATOM 2695 C C . HIS A 1 325 ? -19.963 -1.254 29.379 1.00 98.19 325 HIS A C 1
ATOM 2697 O O . HIS A 1 325 ? -19.753 -2.320 28.798 1.00 98.19 325 HIS A O 1
ATOM 2703 N N . LEU A 1 326 ? -19.053 -0.721 30.199 1.00 98.25 326 LEU A N 1
ATOM 2704 C CA . LEU A 1 326 ? -17.864 -1.476 30.603 1.00 98.25 326 LEU A CA 1
ATOM 2705 C C . LEU A 1 326 ? -18.281 -2.755 31.342 1.00 98.25 326 LEU A C 1
ATOM 2707 O O . LEU A 1 326 ? -19.248 -2.753 32.099 1.00 98.25 326 LEU A O 1
ATOM 2711 N N . GLY A 1 327 ? -17.536 -3.837 31.129 1.00 98.06 327 GLY A N 1
ATOM 2712 C CA . GLY A 1 327 ? -17.846 -5.165 31.656 1.00 98.06 327 GLY A CA 1
ATOM 2713 C C . GLY A 1 327 ? -18.784 -5.996 30.775 1.00 98.06 327 GLY A C 1
ATOM 2714 O O . GLY A 1 327 ? -18.803 -7.214 30.929 1.00 98.06 327 GLY A O 1
ATOM 2715 N N . GLU A 1 328 ? -19.502 -5.379 29.831 1.00 98.50 328 GLU A N 1
ATOM 2716 C CA . GLU A 1 328 ? -20.337 -6.101 28.869 1.00 98.50 328 GLU A CA 1
ATOM 2717 C C . GLU A 1 328 ? -19.508 -6.595 27.673 1.00 98.50 328 GLU A C 1
ATOM 2719 O O . GLU A 1 328 ? -18.618 -5.906 27.161 1.00 98.50 328 GLU A O 1
ATOM 2724 N N . ILE A 1 329 ? -19.809 -7.806 27.205 1.00 98.62 329 ILE A N 1
ATOM 2725 C CA . ILE A 1 329 ? -19.159 -8.426 26.054 1.00 98.62 329 ILE A CA 1
ATOM 2726 C C . ILE A 1 329 ? -19.807 -7.920 24.769 1.00 98.62 329 ILE A C 1
ATOM 2728 O O . ILE A 1 329 ? -20.976 -8.204 24.486 1.00 98.62 329 ILE A O 1
ATOM 2732 N N . VAL A 1 330 ? -18.997 -7.267 23.935 1.00 98.56 330 VAL A N 1
ATOM 2733 C CA . VAL A 1 330 ? -19.339 -6.947 22.548 1.00 98.56 330 VAL A CA 1
ATOM 2734 C C . VAL A 1 330 ? -18.844 -8.077 21.649 1.00 98.56 330 VAL A C 1
ATOM 2736 O O . VAL A 1 330 ? -17.645 -8.324 21.537 1.00 98.56 330 VAL A O 1
ATOM 2739 N N . GLU A 1 331 ? -19.758 -8.784 20.995 1.00 98.38 331 GLU A N 1
ATOM 2740 C CA . GLU A 1 331 ? -19.444 -9.925 20.135 1.00 98.38 331 GLU A CA 1
ATOM 2741 C C . GLU A 1 331 ? -19.695 -9.595 18.662 1.00 98.38 331 GLU A C 1
ATOM 2743 O O . GLU A 1 331 ? -20.813 -9.266 18.266 1.00 98.38 331 GLU A O 1
ATOM 2748 N N . ILE A 1 332 ? -18.662 -9.753 17.836 1.00 97.62 332 ILE A N 1
ATOM 2749 C CA . ILE A 1 332 ? -18.739 -9.729 16.375 1.00 97.62 332 ILE A CA 1
ATOM 2750 C C . ILE A 1 332 ? -18.861 -11.177 15.902 1.00 97.62 332 ILE A C 1
ATOM 2752 O O . ILE A 1 332 ? -17.943 -11.976 16.099 1.00 97.62 332 ILE A O 1
ATOM 2756 N N . ARG A 1 333 ? -19.978 -11.523 15.261 1.00 97.06 333 ARG A N 1
ATOM 2757 C CA . ARG A 1 333 ? -20.197 -12.840 14.653 1.00 97.06 333 ARG A CA 1
ATOM 2758 C C . ARG A 1 333 ? -20.139 -12.729 13.138 1.00 97.06 333 ARG A C 1
ATOM 2760 O O . ARG A 1 333 ? -20.941 -12.015 12.542 1.00 97.06 333 ARG A O 1
ATOM 2767 N N . THR A 1 334 ? -19.217 -13.467 12.532 1.00 95.00 334 THR A N 1
ATOM 2768 C CA . THR A 1 334 ? -19.181 -13.741 11.092 1.00 95.00 334 THR A CA 1
ATOM 2769 C C . THR A 1 334 ? -19.315 -15.247 10.867 1.00 95.00 334 THR A C 1
ATOM 2771 O O . THR A 1 334 ? -19.323 -16.029 11.823 1.00 95.00 334 THR A O 1
ATOM 2774 N N . LYS A 1 335 ? -19.432 -15.676 9.607 1.00 92.19 335 LYS A N 1
ATOM 2775 C CA . LYS A 1 335 ? -19.470 -17.103 9.259 1.00 92.19 335 LYS A CA 1
ATOM 2776 C C . LYS A 1 335 ? -18.194 -17.831 9.698 1.00 92.19 335 LYS A C 1
ATOM 2778 O O . LYS A 1 335 ? -18.251 -18.983 10.113 1.00 92.19 335 LYS A O 1
ATOM 2783 N N . GLU A 1 336 ? -17.060 -17.147 9.605 1.00 92.12 336 GLU A N 1
ATOM 2784 C CA . GLU A 1 336 ? -15.727 -17.715 9.801 1.00 92.12 336 GLU A CA 1
ATOM 2785 C C . GLU A 1 336 ? -15.236 -17.570 11.245 1.00 92.12 336 GLU A C 1
ATOM 2787 O O . GLU A 1 336 ? -14.413 -18.364 11.699 1.00 92.12 336 GLU A O 1
ATOM 2792 N N . LYS A 1 337 ? -15.695 -16.542 11.976 1.00 93.31 337 LYS A N 1
ATOM 2793 C CA . LYS A 1 337 ? -15.131 -16.209 13.286 1.00 93.31 337 LYS A CA 1
ATOM 2794 C C . LYS A 1 337 ? -16.130 -15.540 14.220 1.00 93.31 337 LYS A C 1
ATOM 2796 O O . LYS A 1 337 ? -17.029 -14.812 13.803 1.00 93.31 337 LYS A O 1
ATOM 2801 N N . ARG A 1 338 ? -15.915 -15.753 15.517 1.00 95.94 338 ARG A N 1
ATOM 2802 C CA . ARG A 1 338 ? -16.529 -14.970 16.591 1.00 95.94 338 ARG A CA 1
ATOM 2803 C C . ARG A 1 338 ? -15.425 -14.223 17.316 1.00 95.94 338 ARG A C 1
ATOM 2805 O O . ARG A 1 338 ? -14.463 -14.848 17.750 1.00 95.94 338 ARG A O 1
ATOM 2812 N N . VAL A 1 339 ? -15.549 -12.907 17.404 1.00 96.00 339 VAL A N 1
ATOM 2813 C CA . VAL A 1 339 ? -14.589 -12.044 18.098 1.00 96.00 339 VAL A CA 1
ATOM 2814 C C . VAL A 1 339 ? -15.318 -11.395 19.256 1.00 96.00 339 VAL A C 1
ATOM 2816 O O . VAL A 1 339 ? -16.321 -10.720 19.041 1.00 96.00 339 VAL A O 1
ATOM 2819 N N . LYS A 1 340 ? -14.841 -11.619 20.477 1.00 97.75 340 LYS A N 1
ATOM 2820 C CA . LYS A 1 340 ? -15.432 -11.061 21.693 1.00 97.75 340 LYS A CA 1
ATOM 2821 C C . LYS A 1 340 ? -14.512 -9.992 22.254 1.00 97.75 340 LYS A C 1
ATOM 2823 O O . LYS A 1 340 ? -13.330 -10.248 22.459 1.00 97.75 340 LYS A O 1
ATOM 2828 N N . LEU A 1 341 ? -15.064 -8.813 22.489 1.00 98.19 341 LEU A N 1
ATOM 2829 C CA . LEU A 1 341 ? -14.375 -7.658 23.041 1.00 98.19 341 LEU A CA 1
ATOM 2830 C C . LEU A 1 341 ? -14.952 -7.385 24.427 1.00 98.19 341 LEU A C 1
ATOM 2832 O O . LEU A 1 341 ? -16.166 -7.246 24.573 1.00 98.19 341 LEU A O 1
ATOM 2836 N N . LEU A 1 342 ? -14.083 -7.317 25.428 1.00 98.31 342 LEU A N 1
ATOM 2837 C CA . LEU A 1 342 ? -14.441 -6.955 26.792 1.00 98.31 342 LEU A CA 1
ATOM 2838 C C . LEU A 1 342 ? -13.644 -5.717 27.195 1.00 98.31 342 LEU A C 1
ATOM 2840 O O . LEU A 1 342 ? -12.416 -5.776 27.283 1.00 98.31 342 LEU A O 1
ATOM 2844 N N . PHE A 1 343 ? -14.357 -4.620 27.438 1.00 98.38 343 PHE A N 1
ATOM 2845 C CA . PHE A 1 343 ? -13.785 -3.358 27.899 1.00 98.38 343 PHE A CA 1
ATOM 2846 C C . PHE A 1 343 ? -13.899 -3.251 29.421 1.00 98.38 343 PHE A C 1
ATOM 2848 O O . PHE A 1 343 ? -14.978 -3.475 29.971 1.00 98.38 343 PHE A O 1
ATOM 2855 N N . SER A 1 344 ? -12.819 -2.879 30.102 1.00 98.06 344 SER A N 1
ATOM 2856 C CA . SER A 1 344 ? -12.772 -2.710 31.560 1.00 98.06 344 SER A CA 1
ATOM 2857 C C . SER A 1 344 ? -12.058 -1.420 31.961 1.00 98.06 344 SER A C 1
ATOM 2859 O O . SER A 1 344 ? -11.155 -0.957 31.271 1.00 98.06 344 SER A O 1
ATOM 2861 N N . LEU A 1 345 ? -12.469 -0.827 33.085 1.00 98.00 345 LEU A N 1
ATOM 2862 C CA . LEU A 1 345 ? -11.762 0.295 33.701 1.00 98.00 345 LEU A CA 1
ATOM 2863 C C . LEU A 1 345 ? -10.611 -0.255 34.550 1.00 98.00 345 LEU A C 1
ATOM 2865 O O . LEU A 1 345 ? -10.855 -0.975 35.514 1.00 98.00 345 LEU A O 1
ATOM 2869 N N . GLU A 1 346 ? -9.372 0.066 34.185 1.00 97.94 346 GLU A N 1
ATOM 2870 C CA . GLU A 1 346 ? -8.171 -0.473 34.841 1.00 97.94 346 GLU A CA 1
ATOM 2871 C C . GLU A 1 346 ? -7.532 0.523 35.814 1.00 97.94 346 GLU A C 1
ATOM 2873 O O . GLU A 1 346 ? -6.927 0.129 36.810 1.00 97.94 346 GLU A O 1
ATOM 2878 N N . LYS A 1 347 ? -7.664 1.824 35.535 1.00 97.62 347 LYS A N 1
ATOM 2879 C CA . LYS A 1 347 ? -7.192 2.913 36.398 1.00 97.62 347 LYS A CA 1
ATOM 2880 C C . LYS A 1 347 ? -8.099 4.128 36.234 1.00 97.62 347 LYS A C 1
ATOM 2882 O O . LYS A 1 347 ? -8.468 4.455 35.109 1.00 97.62 347 LYS A O 1
ATOM 2887 N N . GLY A 1 348 ? -8.352 4.833 37.334 1.00 96.44 348 GLY A N 1
ATOM 2888 C CA . GLY A 1 348 ? -9.155 6.055 37.369 1.00 96.44 348 GLY A CA 1
ATOM 2889 C C . GLY A 1 348 ? -10.610 5.783 37.733 1.00 96.44 348 GLY A C 1
ATOM 2890 O O . GLY A 1 348 ? -10.968 4.677 38.132 1.00 96.44 348 GLY A O 1
ATOM 2891 N N . GLU A 1 349 ? -11.437 6.809 37.593 1.00 96.38 349 GLU A N 1
ATOM 2892 C CA . GLU A 1 349 ? -12.878 6.766 37.827 1.00 96.38 349 GLU A CA 1
ATOM 2893 C C . GLU A 1 349 ? -13.592 7.434 36.652 1.00 96.38 349 GLU A C 1
ATOM 2895 O O . GLU A 1 349 ? -13.026 8.303 35.988 1.00 96.38 349 GLU A O 1
ATOM 2900 N N . GLY A 1 350 ? -14.831 7.034 36.371 1.00 94.88 350 GLY A N 1
ATOM 2901 C CA . GLY A 1 350 ? -15.621 7.654 35.315 1.00 94.88 350 GLY A CA 1
ATOM 2902 C C . GLY A 1 350 ? -16.821 6.829 34.880 1.00 94.88 350 GLY A C 1
ATOM 2903 O O . GLY A 1 350 ? -16.958 5.652 35.214 1.00 94.88 350 GLY A O 1
ATOM 2904 N N . ILE A 1 351 ? -17.687 7.462 34.097 1.00 95.00 351 ILE A N 1
ATOM 2905 C CA . ILE A 1 351 ? -18.837 6.840 33.453 1.00 95.00 351 ILE A CA 1
ATOM 2906 C C . ILE A 1 351 ? -18.543 6.768 31.962 1.00 95.00 351 ILE A C 1
ATOM 2908 O O . ILE A 1 351 ? -18.324 7.785 31.307 1.00 95.00 351 ILE A O 1
ATOM 2912 N N . PHE A 1 352 ? -18.583 5.559 31.414 1.00 95.94 352 PHE A N 1
ATOM 2913 C CA . PHE A 1 352 ? -18.304 5.296 30.009 1.00 95.94 352 PHE A CA 1
ATOM 2914 C C . PHE A 1 352 ? -19.530 4.704 29.331 1.00 95.94 352 PHE A C 1
ATOM 2916 O O . PHE A 1 352 ? -20.302 3.952 29.935 1.00 95.94 352 PHE A O 1
ATOM 2923 N N . MET A 1 353 ? -19.703 5.042 28.059 1.00 97.00 353 MET A N 1
ATOM 2924 C CA . MET A 1 353 ? -20.802 4.541 27.249 1.00 97.00 353 MET A CA 1
ATOM 2925 C C . MET A 1 353 ? -20.284 4.135 25.880 1.00 97.00 353 MET A C 1
ATOM 2927 O O . MET A 1 353 ? -19.691 4.937 25.155 1.00 97.00 353 MET A O 1
ATOM 2931 N N . GLY A 1 354 ? -20.524 2.880 25.538 1.00 97.69 354 GLY A N 1
ATOM 2932 C CA . GLY A 1 354 ? -20.219 2.302 24.248 1.00 97.69 354 GLY A CA 1
ATOM 2933 C C . GLY A 1 354 ? -21.392 2.415 23.283 1.00 97.69 354 GLY A C 1
ATOM 2934 O O . GLY A 1 354 ? -22.550 2.309 23.686 1.00 97.69 354 GLY A O 1
ATOM 2935 N N . HIS A 1 355 ? -21.094 2.613 22.003 1.00 97.81 355 HIS A N 1
ATOM 2936 C CA . HIS A 1 355 ? -22.065 2.686 20.915 1.00 97.81 355 HIS A CA 1
ATOM 2937 C C . HIS A 1 355 ? -21.613 1.837 19.734 1.00 97.81 355 HIS A C 1
ATOM 2939 O O . HIS A 1 355 ? -20.436 1.819 19.377 1.00 97.81 355 HIS A O 1
ATOM 2945 N N . ILE A 1 356 ? -22.567 1.179 19.084 1.00 97.94 356 ILE A N 1
ATOM 2946 C CA . ILE A 1 356 ? -22.380 0.462 17.826 1.00 97.94 356 ILE A CA 1
ATOM 2947 C C . ILE A 1 356 ? -23.227 1.161 16.770 1.00 97.94 356 ILE A C 1
ATOM 2949 O O . ILE A 1 356 ? -24.456 1.158 16.835 1.00 97.94 356 ILE A O 1
ATOM 2953 N N . CYS A 1 357 ? -22.573 1.751 15.779 1.00 96.19 357 CYS A N 1
ATOM 2954 C CA . CYS A 1 357 ? -23.234 2.453 14.687 1.00 96.19 357 CYS A CA 1
ATOM 2955 C C . CYS A 1 357 ? -22.552 2.158 13.350 1.00 96.19 357 CYS A C 1
ATOM 2957 O O . CYS A 1 357 ? -21.575 1.415 13.272 1.00 96.19 357 CYS A O 1
ATOM 2959 N N . ARG A 1 358 ? -23.097 2.689 12.258 1.00 94.94 358 ARG A N 1
ATOM 2960 C CA . ARG A 1 358 ? -22.470 2.594 10.937 1.00 94.94 358 ARG A CA 1
ATOM 2961 C C . ARG A 1 358 ? -21.464 3.733 10.798 1.00 94.94 358 ARG A C 1
ATOM 2963 O O . ARG A 1 358 ? -21.728 4.842 11.250 1.00 94.94 358 ARG A O 1
ATOM 2970 N N . GLY A 1 359 ? -20.317 3.456 10.194 1.00 92.25 359 GLY A N 1
ATOM 2971 C CA . GLY A 1 359 ? -19.270 4.451 9.995 1.00 92.25 359 GLY A CA 1
ATOM 2972 C C . GLY A 1 359 ? -18.253 4.005 8.957 1.00 92.25 359 GLY A C 1
ATOM 2973 O O . GLY A 1 359 ? -18.373 2.918 8.392 1.00 92.25 359 GLY A O 1
ATOM 2974 N N . ASN A 1 360 ? -17.266 4.861 8.721 1.00 90.75 360 ASN A N 1
ATOM 2975 C CA . ASN A 1 360 ? -16.138 4.602 7.835 1.00 90.75 360 ASN A CA 1
ATOM 2976 C C . ASN A 1 360 ? -14.834 4.866 8.584 1.00 90.75 360 ASN A C 1
ATOM 2978 O O . ASN A 1 360 ? -14.773 5.755 9.438 1.00 90.75 360 ASN A O 1
ATOM 2982 N N . ARG A 1 361 ? -13.792 4.114 8.234 1.00 89.44 361 ARG A N 1
ATOM 2983 C CA . ARG A 1 361 ? -12.415 4.399 8.654 1.00 89.44 361 ARG A CA 1
ATOM 2984 C C . ARG A 1 361 ? -11.925 5.659 7.959 1.00 89.44 361 ARG A C 1
ATOM 2986 O O . ARG A 1 361 ? -12.260 5.898 6.801 1.00 89.44 361 ARG A O 1
ATOM 2993 N N . LEU A 1 362 ? -11.003 6.376 8.599 1.00 84.94 362 LEU A N 1
ATOM 2994 C CA . LEU A 1 362 ? -10.367 7.553 7.987 1.00 84.94 362 LEU A CA 1
ATOM 2995 C C . LEU A 1 362 ? -9.640 7.243 6.662 1.00 84.94 362 LEU A C 1
ATOM 2997 O O . LEU A 1 362 ? -9.498 8.124 5.826 1.00 84.94 362 LEU A O 1
ATOM 3001 N N . ALA A 1 363 ? -9.182 6.001 6.463 1.00 83.06 363 ALA A N 1
ATOM 3002 C CA . ALA A 1 363 ? -8.417 5.584 5.283 1.00 83.06 363 ALA A CA 1
ATOM 3003 C C . ALA A 1 363 ? -9.265 5.043 4.115 1.00 83.06 363 ALA A C 1
ATOM 3005 O O . ALA A 1 363 ? -8.713 4.585 3.111 1.00 83.06 363 ALA A O 1
ATOM 3006 N N . GLN A 1 364 ? -10.594 5.011 4.247 1.00 85.31 364 GLN A N 1
ATOM 3007 C CA . GLN A 1 364 ? -11.477 4.568 3.169 1.00 85.31 364 GLN A CA 1
ATOM 3008 C C . GLN A 1 364 ? -11.640 5.689 2.148 1.00 85.31 364 GLN A C 1
ATOM 3010 O O . GLN A 1 364 ? -12.419 6.616 2.344 1.00 85.31 364 GLN A O 1
ATOM 3015 N N . LEU A 1 365 ? -10.906 5.573 1.038 1.00 63.22 365 LEU A N 1
ATOM 3016 C CA . LEU A 1 365 ? -10.776 6.576 -0.029 1.00 63.22 365 LEU A CA 1
ATOM 3017 C C . LEU A 1 365 ? -12.030 6.717 -0.920 1.00 63.22 365 LEU A C 1
ATOM 3019 O O . LEU A 1 365 ? -11.932 6.941 -2.123 1.00 63.22 365 LEU A O 1
ATOM 3023 N N . ALA A 1 366 ? -13.228 6.569 -0.358 1.00 52.44 366 ALA A N 1
ATOM 3024 C CA . ALA A 1 366 ? -14.493 6.588 -1.091 1.00 52.44 366 ALA A CA 1
ATOM 3025 C C . ALA A 1 366 ? -15.394 7.779 -0.715 1.00 52.44 366 ALA A C 1
ATOM 3027 O O . ALA A 1 366 ? -16.610 7.613 -0.655 1.00 52.44 366 ALA A O 1
ATOM 3028 N N . THR A 1 367 ? -14.806 8.955 -0.474 1.00 49.31 367 THR A N 1
ATOM 3029 C CA . THR A 1 367 ? -15.539 10.209 -0.188 1.00 49.31 367 THR A CA 1
ATOM 3030 C C . THR A 1 367 ? -15.371 11.288 -1.262 1.00 49.31 367 THR A C 1
ATOM 3032 O O . THR A 1 367 ? -15.606 12.459 -0.988 1.00 49.31 367 THR A O 1
ATOM 3035 N N . ASN A 1 368 ? -14.929 10.918 -2.469 1.00 47.91 368 ASN A N 1
ATOM 3036 C CA . ASN A 1 368 ? -14.930 11.824 -3.616 1.00 47.91 368 ASN A CA 1
ATOM 3037 C C . ASN A 1 368 ? -15.836 11.232 -4.707 1.00 47.91 368 ASN A C 1
ATOM 3039 O O . ASN A 1 368 ? -15.362 10.564 -5.627 1.00 47.91 368 ASN A O 1
ATOM 3043 N N . GLY A 1 369 ? -17.156 11.405 -4.581 1.00 61.75 369 GLY A N 1
ATOM 3044 C CA . GLY A 1 369 ? -18.112 11.089 -5.647 1.00 61.75 369 GLY A CA 1
ATOM 3045 C C . GLY A 1 369 ? -19.534 10.781 -5.156 1.00 61.75 369 GLY A C 1
ATOM 3046 O O . GLY A 1 369 ? -19.828 10.852 -3.973 1.00 61.75 369 GLY A O 1
ATOM 3047 N N . PRO A 1 370 ? -20.456 10.333 -6.025 1.00 58.56 370 PRO A N 1
ATOM 3048 C CA . PRO A 1 370 ? -21.855 10.054 -5.651 1.00 58.56 370 PRO A CA 1
ATOM 3049 C C . PRO A 1 370 ? -22.050 8.933 -4.600 1.00 58.56 370 PRO A C 1
ATOM 3051 O O . PRO A 1 370 ? -23.182 8.596 -4.261 1.00 58.56 370 PRO A O 1
ATOM 3054 N N . LYS A 1 371 ? -20.965 8.335 -4.087 1.00 58.72 371 LYS A N 1
ATOM 3055 C CA . LYS A 1 371 ? -20.956 7.301 -3.042 1.00 58.72 371 LYS A CA 1
ATOM 3056 C C . LYS A 1 371 ? -20.631 7.830 -1.639 1.00 58.72 371 LYS A C 1
ATOM 3058 O O . LYS A 1 371 ? -20.533 6.999 -0.735 1.00 58.72 371 LYS A O 1
ATOM 3063 N N . ASP A 1 372 ? -20.541 9.147 -1.440 1.00 64.19 372 ASP A N 1
ATOM 3064 C CA . ASP A 1 372 ? -20.162 9.787 -0.164 1.00 64.19 372 ASP A CA 1
ATOM 3065 C C . ASP A 1 372 ? -21.010 9.349 1.047 1.00 64.19 372 ASP A C 1
ATOM 3067 O O . ASP A 1 372 ? -20.546 9.380 2.184 1.00 64.19 372 ASP A O 1
ATOM 3071 N N . PHE A 1 373 ? -22.230 8.854 0.821 1.00 70.50 373 PHE A N 1
ATOM 3072 C CA . PHE A 1 373 ? -23.128 8.377 1.881 1.00 70.50 373 PHE A CA 1
ATOM 3073 C C . PHE A 1 373 ? -22.996 6.882 2.213 1.00 70.50 373 PHE A C 1
ATOM 3075 O O . PHE A 1 373 ? -23.755 6.355 3.028 1.00 70.50 373 PHE A O 1
ATOM 3082 N N . THR A 1 374 ? -22.067 6.156 1.586 1.00 83.19 374 THR A N 1
ATOM 3083 C CA . THR A 1 374 ? -21.928 4.711 1.817 1.00 83.19 374 THR A CA 1
ATOM 3084 C C . THR A 1 374 ? -21.125 4.449 3.088 1.00 83.19 374 THR A C 1
ATOM 3086 O O . THR A 1 374 ? -19.950 4.800 3.166 1.00 83.19 374 THR A O 1
ATOM 3089 N N . SER A 1 375 ? -21.732 3.779 4.073 1.00 88.81 375 SER A N 1
ATOM 3090 C CA . SER A 1 375 ? -21.007 3.258 5.239 1.00 88.81 375 SER A CA 1
ATOM 3091 C C . SER A 1 375 ? -20.517 1.829 4.994 1.00 88.81 375 SER A C 1
ATOM 3093 O O . SER A 1 375 ? -21.317 0.896 4.856 1.00 88.81 375 SER A O 1
ATOM 3095 N N . TYR A 1 376 ? -19.206 1.631 4.985 1.00 91.56 376 TYR A N 1
ATOM 3096 C CA . TYR A 1 376 ? -18.557 0.347 4.726 1.00 91.56 376 TYR A CA 1
ATOM 3097 C C . TYR A 1 376 ? -18.330 -0.477 5.991 1.00 91.56 376 TYR A C 1
ATOM 3099 O O . TYR A 1 376 ? -18.234 -1.698 5.890 1.00 91.56 376 TYR A O 1
ATOM 3107 N N . ASP A 1 377 ? -18.319 0.155 7.168 1.00 94.88 377 ASP A N 1
ATOM 3108 C CA . ASP A 1 377 ? -17.989 -0.499 8.431 1.00 94.88 377 ASP A CA 1
ATOM 3109 C C . ASP A 1 377 ? -19.090 -0.357 9.495 1.00 94.88 377 ASP A C 1
ATOM 3111 O O . ASP A 1 377 ? -19.954 0.533 9.485 1.00 94.88 377 ASP A O 1
ATOM 3115 N N . TRP A 1 378 ? -19.052 -1.281 10.444 1.00 96.56 378 TRP A N 1
ATOM 3116 C CA . TRP A 1 378 ? -19.545 -1.077 11.793 1.00 96.56 378 TRP A CA 1
ATOM 3117 C C . TRP A 1 378 ? -18.482 -0.338 12.605 1.00 96.56 378 TRP A C 1
ATOM 3119 O O . TRP A 1 378 ? -17.319 -0.738 12.627 1.00 96.56 378 TRP A O 1
ATOM 3129 N N . LYS A 1 379 ? -18.905 0.721 13.288 1.00 96.62 379 LYS A N 1
ATOM 3130 C CA . LYS A 1 379 ? -18.126 1.506 14.239 1.00 96.62 379 LYS A CA 1
ATOM 3131 C C . LYS A 1 379 ? -18.537 1.096 15.653 1.00 96.62 379 LYS A C 1
ATOM 3133 O O . LYS A 1 379 ? -19.696 1.271 16.019 1.00 96.62 379 LYS A O 1
ATOM 3138 N N . ILE A 1 380 ? -17.596 0.566 16.427 1.00 98.00 380 ILE A N 1
ATOM 3139 C CA . ILE A 1 380 ? -17.742 0.276 17.858 1.00 98.00 380 ILE A CA 1
ATOM 3140 C C . ILE A 1 380 ? -16.971 1.375 18.592 1.00 98.00 380 ILE A C 1
ATOM 3142 O O . ILE A 1 380 ? -15.744 1.337 18.661 1.00 98.00 380 ILE A O 1
ATOM 3146 N N . GLY A 1 381 ? -17.680 2.403 19.047 1.00 96.88 381 GLY A N 1
ATOM 3147 C CA . GLY A 1 381 ? -17.100 3.556 19.731 1.00 96.88 381 GLY A CA 1
ATOM 3148 C C . GLY A 1 381 ? -17.305 3.479 21.237 1.00 96.88 381 GLY A C 1
ATOM 3149 O O . GLY A 1 381 ? -18.357 3.040 21.688 1.00 96.88 381 GLY A O 1
ATOM 3150 N N . LEU A 1 382 ? -16.326 3.937 22.007 1.00 96.50 382 LEU A N 1
ATOM 3151 C CA . LEU A 1 382 ? -16.417 4.135 23.447 1.00 96.50 382 LEU A CA 1
ATOM 3152 C C . LEU A 1 382 ? -16.114 5.604 23.753 1.00 96.50 382 LEU A C 1
ATOM 3154 O O . LEU A 1 382 ? -15.069 6.128 23.357 1.00 96.50 382 LEU A O 1
ATOM 3158 N N . ARG A 1 383 ? -17.032 6.260 24.464 1.00 93.94 383 ARG A N 1
ATOM 3159 C CA . ARG A 1 383 ? -16.866 7.637 24.949 1.00 93.94 383 ARG A CA 1
ATOM 3160 C C . ARG A 1 383 ? -16.917 7.688 26.470 1.00 93.94 383 ARG A C 1
ATOM 3162 O O . ARG A 1 383 ? -17.653 6.907 27.085 1.00 93.94 383 ARG A O 1
ATOM 3169 N N . SER A 1 384 ? -16.189 8.626 27.064 1.00 93.12 384 SER A N 1
ATOM 3170 C CA . SER A 1 384 ? -16.444 9.047 28.439 1.00 93.12 384 SER A CA 1
ATOM 3171 C C . SER A 1 384 ? -17.624 10.026 28.488 1.00 93.12 384 SER A C 1
ATOM 3173 O O . SER A 1 384 ? -17.819 10.849 27.598 1.00 93.12 384 SER A O 1
ATOM 3175 N N . ILE A 1 385 ? -18.475 9.876 29.500 1.00 90.75 385 ILE A N 1
ATOM 3176 C CA . ILE A 1 385 ? -19.475 10.878 29.899 1.00 90.75 385 ILE A CA 1
ATOM 3177 C C . ILE A 1 385 ? -18.848 11.801 30.944 1.00 90.75 385 ILE A C 1
ATOM 3179 O O . ILE A 1 385 ? -19.036 13.011 30.902 1.00 90.75 385 ILE A O 1
ATOM 3183 N N . ASP A 1 386 ? -18.113 11.192 31.872 1.00 90.38 386 ASP A N 1
ATOM 3184 C CA . ASP A 1 386 ? -17.311 11.839 32.900 1.00 90.38 386 ASP A CA 1
ATOM 3185 C C . ASP A 1 386 ? -16.142 10.906 33.234 1.00 90.38 386 ASP A C 1
ATOM 3187 O O . ASP A 1 386 ? -16.306 9.684 33.164 1.00 90.38 386 ASP A O 1
ATOM 3191 N N . ARG A 1 387 ? -14.969 11.449 33.557 1.00 93.06 387 ARG A N 1
ATOM 3192 C CA . ARG A 1 387 ? -13.819 10.661 34.011 1.00 93.06 387 ARG A CA 1
ATOM 3193 C C . ARG A 1 387 ? -12.757 11.514 34.687 1.00 93.06 387 ARG A C 1
ATOM 3195 O O . ARG A 1 387 ? -12.558 12.681 34.357 1.00 93.06 387 ARG A O 1
ATOM 3202 N N . THR A 1 388 ? -11.974 10.881 35.550 1.00 93.31 388 THR A N 1
ATOM 3203 C CA . THR A 1 388 ? -10.739 11.464 36.071 1.00 93.31 388 THR A CA 1
ATOM 3204 C C . THR A 1 388 ? -9.671 11.572 34.973 1.00 93.31 388 THR A C 1
ATOM 3206 O O . THR A 1 388 ? -9.624 10.730 34.059 1.00 93.31 388 THR A O 1
ATOM 3209 N N . PRO A 1 389 ? -8.748 12.547 35.070 1.00 87.56 389 PRO A N 1
ATOM 3210 C CA . PRO A 1 389 ? -7.538 12.558 34.252 1.00 87.56 389 PRO A CA 1
ATOM 3211 C C . PRO A 1 389 ? -6.759 11.239 34.384 1.00 87.56 389 PRO A C 1
ATOM 3213 O O . PRO A 1 389 ? -6.791 10.597 35.431 1.00 87.56 389 PRO A O 1
ATOM 3216 N N . GLU A 1 390 ? -6.032 10.845 33.333 1.00 85.31 390 GLU A N 1
ATOM 3217 C CA . GLU A 1 390 ? -5.168 9.644 33.324 1.00 85.31 390 GLU A CA 1
ATOM 3218 C C . GLU A 1 390 ? -5.901 8.300 33.500 1.00 85.31 390 GLU A C 1
ATOM 3220 O O . GLU A 1 390 ? -5.339 7.333 34.029 1.00 85.31 390 GLU A O 1
ATOM 3225 N N . THR A 1 391 ? -7.154 8.238 33.046 1.00 95.69 391 THR A N 1
ATOM 3226 C CA . THR A 1 391 ? -7.934 6.997 33.011 1.00 95.69 391 THR A CA 1
ATOM 3227 C C . THR A 1 391 ? -7.330 5.990 32.027 1.00 95.69 391 THR A C 1
ATOM 3229 O O . THR A 1 391 ? -6.877 6.360 30.942 1.00 95.69 391 THR A O 1
ATOM 3232 N N . VAL A 1 392 ? -7.343 4.708 32.399 1.00 96.75 392 VAL A N 1
ATOM 3233 C CA . VAL A 1 392 ? -6.895 3.599 31.548 1.00 96.75 392 VAL A CA 1
ATOM 3234 C C . VAL A 1 392 ? -8.046 2.630 31.313 1.00 96.75 392 VAL A C 1
ATOM 3236 O O . VAL A 1 392 ? -8.599 2.077 32.267 1.00 96.75 392 VAL A O 1
ATOM 3239 N N . ILE A 1 393 ? -8.375 2.401 30.040 1.00 97.81 393 ILE A N 1
ATOM 3240 C CA . ILE A 1 393 ? -9.343 1.384 29.617 1.00 97.81 393 ILE A CA 1
ATOM 3241 C C . ILE A 1 393 ? -8.594 0.166 29.085 1.00 97.81 393 ILE A C 1
ATOM 3243 O O . ILE A 1 393 ? -7.814 0.269 28.142 1.00 97.81 393 ILE A O 1
ATOM 3247 N N . GLY A 1 394 ? -8.853 -0.994 29.678 1.00 97.38 394 GLY A N 1
ATOM 3248 C CA . GLY A 1 394 ? -8.372 -2.285 29.209 1.00 97.38 394 GLY A CA 1
ATOM 3249 C C . GLY A 1 394 ? -9.321 -2.888 28.175 1.00 97.38 394 GLY A C 1
ATOM 3250 O O . GLY A 1 394 ? -10.538 -2.847 28.340 1.00 97.38 394 GLY A O 1
ATOM 3251 N N . LEU A 1 395 ? -8.771 -3.487 27.123 1.00 97.56 395 LEU A N 1
ATOM 3252 C CA . LEU A 1 395 ? -9.480 -4.334 26.167 1.00 97.56 395 LEU A CA 1
ATOM 3253 C C . LEU A 1 395 ? -8.918 -5.752 26.227 1.00 97.56 395 LEU A C 1
ATOM 3255 O O . LEU A 1 395 ? -7.743 -5.976 25.927 1.00 97.56 395 LEU A O 1
ATOM 3259 N N . ARG A 1 396 ? -9.785 -6.722 26.514 1.00 96.56 396 ARG A N 1
ATOM 3260 C CA . ARG A 1 396 ? -9.512 -8.146 26.293 1.00 96.56 396 ARG A CA 1
ATOM 3261 C C . ARG A 1 396 ? -10.219 -8.626 25.031 1.00 96.56 396 ARG A C 1
ATOM 3263 O O . ARG A 1 396 ? -11.408 -8.365 24.847 1.00 96.56 396 ARG A O 1
ATOM 3270 N N . ILE A 1 397 ? -9.487 -9.349 24.187 1.00 94.19 397 ILE A N 1
ATOM 3271 C CA . ILE A 1 397 ? -10.047 -10.097 23.057 1.00 94.19 397 ILE A CA 1
ATOM 3272 C C . ILE A 1 397 ? -10.122 -11.559 23.503 1.00 94.19 397 ILE A C 1
ATOM 3274 O O . ILE A 1 397 ? -9.076 -12.178 23.694 1.00 94.19 397 ILE A O 1
ATOM 3278 N N . LEU A 1 398 ? -11.340 -12.052 23.755 1.00 93.56 398 LEU A N 1
ATOM 3279 C CA . LEU A 1 398 ? -11.607 -13.352 24.398 1.00 93.56 398 LEU A CA 1
ATOM 3280 C C . LEU A 1 398 ? -11.677 -14.523 23.416 1.00 93.56 398 LEU A C 1
ATOM 3282 O O . LEU A 1 398 ? -12.187 -14.320 22.286 1.00 93.56 398 LEU A O 1
#